Protein AF-A0A8B6XG20-F1 (afdb_monomer)

Mean predicted aligned error: 9.97 Å

Foldseek 3Di:
DPPVVVCVLCCVLQPDPFPPLFQADLANPDGPLDDQCALLLVQVVLCVVLCVCVQVDLVQQVVVLVVLVVVVDDPLFFFADDLVDAQDWDWFDLDPRDTWIWGQHFVQQRKTKTPQQDDLVLLVVVVVCQCDVSLVHWDKGAHGLADDPVLLPDDDPLPQFDADGHLLRDPVSQPSVPPQKRALQSVQVSLCSNRVWFAASVRVVVVCVVNVQCCCVVGIHGPVSSNRDRSRSVVSVSSVCSNPPLQTDQFTKIKGFAAQDCVRPVSSVSSLSSVCRVRVGQLLQSLLWRTKIKIKADFQGKHFWDAQWTWCPPVVAAAPQLDSDSCSSCPPNHTHFFFKKKKAWSAAAPDFFWKFQQQGPPPPDDSSPQDDGRHLQPRCGSLARNRVNGPDTHGRHHSMMMMGTQFDADPPSNYGHGGSPSSTIMTHGRNDDMTIMIMITRGTGDSVCSSRGGPSNGPVSVVVSVVVVVVD

Nearest PDB structures (foldseek):
  6tp5-assembly1_A  TM=8.094E-01  e=2.361E-33  Homo sapiens
  6tp5-assembly1_B  TM=8.212E-01  e=7.559E-32  Homo sapiens
  2jij-assembly3_C  TM=8.020E-01  e=2.076E-10  Chlamydomonas reinhardtii
  4zpi-assembly1_C  TM=5.100E-01  e=6.027E-05  Streptomyces hygroscopicus subsp. hygroscopicus
  4xca-assembly1_A  TM=4.804E-01  e=4.558E-05  Streptomyces hygroscopicus subsp. hygroscopicus

Sequence (472 aa):
MNLFIMIGLLGNVFANFEENYCVLNDDGTECLEEEKKSSFLLGYEIDKKKGLSDNISQTNYEELLAKIEIDKKMPNGLSRRNGVKVGHTEDVNVGDGKVVKVITRALRPLLFEIPDILTHEECDHIIKRAIDPKEGGMFSSKAKGGLTPNEVQYNYTGAEFGKASGWFGEFSAWDINDDKNIDIDEVISVVHASFSLWMLENDIKEIWEKMNVTVMDDGIISEEEFETLNTFGLKEYLHKLSKNDPRFKTRTSNQVWLNMDQSVDPLIHKIRERLVKLTGLDRKIIYGGEMLQVLNYLPNGHYHAHHDSETHQRADLPCCHQYSGDVLTSVGECKLCRYITFVLYLNNVEEGGGTAFPIADNITFNEMNMVQYGNVSTDKYNMMHGCKLSNLVIQPKKGSAVLWYNHLRNETDGWMGELDWYSLHGGCNIIKGEKWMANMWIPAPFGNSRHIPSIYLNNEDYEKAEAASQKE

Secondary structure (DSSP, 8-state):
--SHHHHHHHHHHHS--SS----B-TTSSSB--S----HHHHHHHHHHHTTTTTT--HHHHHHHHHHHHHH----SS-------STT-EEEEE-STT-EEEEEEEEETTEEEEETTSS-HHHHHHHHHHHT-GGGT--EE---TTPPPHHHHH----S---SPPSSGGG-HHHH-SSSSSEE-HHHHHHHHHHHH-B--BHHHHHHHHHHHT--TTTTS-EEHHHHHHS-HHHHHHHHHHHHHH-GGGBSEE-EEEEE---TTT-HHHHHHHHHHHHHH---HHHHHTSPPEEEEEE-TT-EEEEE-SS--TT-TTSPBGGG--S-TTT-TTSSB--EEEEEEEE-S--SEE--EEETTTT-TT--GGG----B-TTT-SS-TTTGGGG-SEEEPP-TT-EEEEESEEEPTTTSSEEEE-GGG-EEEPPEEES-EEEEEEEEE--BTTTTTSPPTT--HHHHHHHHHHHTT-

Structure (mmCIF, N/CA/C/O backbone):
data_AF-A0A8B6XG20-F1
#
_entry.id   AF-A0A8B6XG20-F1
#
loop_
_atom_site.group_PDB
_atom_site.id
_atom_site.type_symbol
_atom_site.label_atom_id
_atom_site.label_alt_id
_atom_site.label_comp_id
_atom_site.label_asym_id
_atom_site.label_entity_id
_atom_site.label_seq_id
_atom_site.pdbx_PDB_ins_code
_atom_site.Cartn_x
_atom_site.Cartn_y
_atom_site.Cartn_z
_atom_site.occupancy
_atom_site.B_iso_or_equiv
_atom_site.auth_seq_id
_atom_site.auth_comp_id
_atom_site.auth_asym_id
_atom_site.auth_atom_id
_atom_site.pdbx_PDB_model_num
ATOM 1 N N . MET A 1 1 ? 26.433 -34.996 -15.505 1.00 29.84 1 MET A N 1
ATOM 2 C CA . MET A 1 1 ? 26.839 -33.895 -14.604 1.00 29.84 1 MET A CA 1
ATOM 3 C C . MET A 1 1 ? 26.102 -32.578 -14.890 1.00 29.84 1 MET A C 1
ATOM 5 O O . MET A 1 1 ? 26.076 -31.745 -14.004 1.00 29.84 1 MET A O 1
ATOM 9 N N . ASN A 1 2 ? 25.402 -32.431 -16.031 1.00 27.41 2 ASN A N 1
ATOM 10 C CA . ASN A 1 2 ? 24.721 -31.186 -16.447 1.00 27.41 2 ASN A CA 1
ATOM 11 C C . ASN A 1 2 ? 23.190 -31.153 -16.235 1.00 27.41 2 ASN A C 1
ATOM 13 O O . ASN A 1 2 ? 22.508 -30.369 -16.875 1.00 27.41 2 ASN A O 1
ATOM 17 N N . LEU A 1 3 ? 22.632 -31.992 -15.354 1.00 23.14 3 LEU A N 1
ATOM 18 C CA . LEU A 1 3 ? 21.194 -31.947 -15.022 1.00 23.14 3 LEU A CA 1
ATOM 19 C C . LEU A 1 3 ? 20.922 -31.298 -13.650 1.00 23.14 3 LEU A C 1
ATOM 21 O O . LEU A 1 3 ? 19.823 -30.828 -13.400 1.00 23.14 3 LEU A O 1
ATOM 25 N N . PHE A 1 4 ? 21.938 -31.218 -12.779 1.00 23.20 4 PHE A N 1
ATOM 26 C CA . PHE A 1 4 ? 21.825 -30.587 -11.457 1.00 23.20 4 PHE A CA 1
ATOM 27 C C . PHE A 1 4 ? 22.079 -29.069 -11.471 1.00 23.20 4 PHE A C 1
ATOM 29 O O . PHE A 1 4 ? 21.600 -28.382 -10.580 1.00 23.20 4 PHE A O 1
ATOM 36 N N . ILE A 1 5 ? 22.762 -28.534 -12.492 1.00 29.03 5 ILE A N 1
ATOM 37 C CA . ILE A 1 5 ? 22.968 -27.079 -12.653 1.00 29.03 5 ILE A CA 1
ATOM 38 C C . ILE A 1 5 ? 21.702 -26.406 -13.224 1.00 29.03 5 ILE A C 1
ATOM 40 O O . ILE A 1 5 ? 21.328 -25.329 -12.778 1.00 29.03 5 ILE A O 1
ATOM 44 N N . MET A 1 6 ? 20.969 -27.102 -14.104 1.00 24.70 6 MET A N 1
ATOM 45 C CA . MET A 1 6 ? 19.662 -26.679 -14.638 1.00 24.70 6 MET A CA 1
ATOM 46 C C . MET A 1 6 ? 18.605 -26.461 -13.542 1.00 24.70 6 MET A C 1
ATOM 48 O O . MET A 1 6 ? 17.840 -25.510 -13.612 1.00 24.70 6 MET A O 1
ATOM 52 N N . ILE A 1 7 ? 18.587 -27.298 -12.496 1.00 26.19 7 ILE A N 1
ATOM 53 C CA . ILE A 1 7 ? 17.638 -27.150 -11.376 1.00 26.19 7 ILE A CA 1
ATOM 54 C C . ILE A 1 7 ? 18.046 -25.993 -10.443 1.00 26.19 7 ILE A C 1
ATOM 56 O O . ILE A 1 7 ? 17.182 -25.375 -9.834 1.00 26.19 7 ILE A O 1
ATOM 60 N N . GLY A 1 8 ? 19.339 -25.660 -10.356 1.00 24.12 8 GLY A N 1
ATOM 61 C CA . GLY A 1 8 ? 19.828 -24.534 -9.550 1.00 24.12 8 GLY A CA 1
ATOM 62 C C . GLY A 1 8 ? 19.572 -23.163 -10.185 1.00 24.12 8 GLY A C 1
ATOM 63 O O . GLY A 1 8 ? 19.212 -22.229 -9.478 1.00 24.12 8 GLY A O 1
ATOM 64 N N . LEU A 1 9 ? 19.702 -23.047 -11.511 1.00 27.53 9 LEU A N 1
ATOM 65 C CA . LEU A 1 9 ? 19.461 -21.790 -12.233 1.00 27.53 9 LEU A CA 1
ATOM 66 C C . LEU A 1 9 ? 17.968 -21.543 -12.489 1.00 27.53 9 LEU A C 1
ATOM 68 O O . LEU A 1 9 ? 17.481 -20.466 -12.167 1.00 27.53 9 LEU A O 1
ATOM 72 N N . LEU A 1 10 ? 17.201 -22.556 -12.916 1.00 26.28 10 LEU A N 1
ATOM 73 C CA . LEU A 1 10 ? 15.736 -22.431 -13.000 1.00 26.28 10 LEU A CA 1
ATOM 74 C C . LEU A 1 10 ? 15.089 -22.320 -11.611 1.00 26.28 10 LEU A C 1
ATOM 76 O O . LEU A 1 10 ? 14.062 -21.669 -11.464 1.00 26.28 10 LEU A O 1
ATOM 80 N N . GLY A 1 11 ? 15.704 -22.902 -10.575 1.00 24.16 11 GLY A N 1
ATOM 81 C CA . GLY A 1 11 ? 15.286 -22.722 -9.185 1.00 24.16 11 GLY A CA 1
ATOM 82 C C . GLY A 1 11 ? 15.489 -21.292 -8.683 1.00 24.16 11 GLY A C 1
ATOM 83 O O . GLY A 1 11 ? 14.629 -20.778 -7.987 1.00 24.16 11 GLY A O 1
ATOM 84 N N . ASN A 1 12 ? 16.557 -20.605 -9.087 1.00 26.89 12 ASN A N 1
ATOM 85 C CA . ASN A 1 12 ? 16.786 -19.216 -8.677 1.00 26.89 12 ASN A CA 1
ATOM 86 C C . ASN A 1 12 ? 16.031 -18.186 -9.532 1.00 26.89 12 ASN A C 1
ATOM 88 O O . ASN A 1 12 ? 15.751 -17.099 -9.037 1.00 26.89 12 ASN A O 1
ATOM 92 N N . VAL A 1 13 ? 15.664 -18.524 -10.774 1.00 27.67 13 VAL A N 1
ATOM 93 C CA . VAL A 1 13 ? 14.872 -17.645 -11.655 1.00 27.67 13 VAL A CA 1
ATOM 94 C C . VAL A 1 13 ? 13.358 -17.837 -11.460 1.00 27.67 13 VAL A C 1
ATOM 96 O O . VAL A 1 13 ? 12.603 -16.882 -11.609 1.00 27.67 13 VAL A O 1
ATOM 99 N N . PHE A 1 14 ? 12.892 -19.024 -11.040 1.00 24.98 14 PHE A N 1
ATOM 100 C CA . PHE A 1 14 ? 11.457 -19.304 -10.839 1.00 24.98 14 PHE A CA 1
ATOM 101 C C . PHE A 1 14 ? 11.035 -19.635 -9.398 1.00 24.98 14 PHE A C 1
ATOM 103 O O . PHE A 1 14 ? 9.836 -19.725 -9.133 1.00 24.98 14 PHE A O 1
ATOM 110 N N . ALA A 1 15 ? 11.959 -19.782 -8.443 1.00 22.41 15 ALA A N 1
ATOM 111 C CA . ALA A 1 15 ? 11.630 -19.969 -7.028 1.00 22.41 15 ALA A CA 1
ATOM 112 C C . ALA A 1 15 ? 12.186 -18.826 -6.176 1.00 22.41 15 ALA A C 1
ATOM 114 O O . ALA A 1 15 ? 13.091 -19.017 -5.378 1.00 22.41 15 ALA A O 1
ATOM 115 N N . ASN A 1 16 ? 11.624 -17.633 -6.369 1.00 26.33 16 ASN A N 1
ATOM 116 C CA . ASN A 1 16 ? 11.494 -16.581 -5.358 1.00 26.33 16 ASN A CA 1
ATOM 117 C C . ASN A 1 16 ? 10.497 -15.542 -5.888 1.00 26.33 16 ASN A C 1
ATOM 119 O O . ASN A 1 16 ? 10.842 -14.404 -6.190 1.00 26.33 16 ASN A O 1
ATOM 123 N N . PHE A 1 17 ? 9.230 -15.951 -6.015 1.00 26.61 17 PHE A N 1
ATOM 124 C CA . PHE A 1 17 ? 8.104 -15.019 -6.114 1.00 26.61 17 PHE A CA 1
ATOM 125 C C . PHE A 1 17 ? 7.896 -14.358 -4.745 1.00 26.61 17 PHE A C 1
ATOM 127 O O . PHE A 1 17 ? 6.941 -14.624 -4.021 1.00 26.61 17 PHE A O 1
ATOM 134 N N . GLU A 1 18 ? 8.846 -13.521 -4.358 1.00 31.09 18 GLU A N 1
ATOM 135 C CA . GLU A 1 18 ? 8.785 -12.687 -3.173 1.00 31.09 18 GLU A CA 1
ATOM 136 C C . GLU A 1 18 ? 9.292 -11.304 -3.570 1.00 31.09 18 GLU A C 1
ATOM 138 O O . GLU A 1 18 ? 10.251 -11.186 -4.328 1.00 31.09 18 GLU A O 1
ATOM 143 N N . GLU A 1 19 ? 8.683 -10.246 -3.032 1.00 31.69 19 GLU A N 1
ATOM 144 C CA . GLU A 1 19 ? 9.173 -8.860 -3.078 1.00 31.69 19 GLU A CA 1
ATOM 145 C C . GLU A 1 19 ? 10.497 -8.706 -2.284 1.00 31.69 19 GLU A C 1
ATOM 147 O O . GLU A 1 19 ? 10.653 -7.866 -1.390 1.00 31.69 19 GLU A O 1
ATOM 152 N N . ASN A 1 20 ? 11.469 -9.557 -2.591 1.00 29.00 20 ASN A N 1
ATOM 153 C CA . ASN A 1 20 ? 12.841 -9.577 -2.128 1.00 29.00 20 ASN A CA 1
ATOM 154 C C . ASN A 1 20 ? 13.755 -9.337 -3.328 1.00 29.00 20 ASN A C 1
ATOM 156 O O . ASN A 1 20 ? 14.666 -10.108 -3.600 1.00 29.00 20 ASN A O 1
ATOM 160 N N . TYR A 1 21 ? 13.560 -8.211 -4.011 1.00 33.72 21 TYR A N 1
ATOM 161 C CA . TYR A 1 21 ? 14.623 -7.672 -4.843 1.00 33.72 21 TYR A CA 1
ATOM 162 C C . TYR A 1 21 ? 15.751 -7.241 -3.907 1.00 33.72 21 TYR A C 1
ATOM 164 O O . TYR A 1 21 ? 15.628 -6.294 -3.120 1.00 33.72 21 TYR A O 1
ATOM 172 N N . CYS A 1 22 ? 16.827 -8.017 -3.903 1.00 33.09 22 CYS A N 1
ATOM 173 C CA . CYS A 1 22 ? 18.094 -7.544 -3.402 1.00 33.09 22 CYS A CA 1
ATOM 174 C C . CYS A 1 22 ? 18.888 -7.003 -4.583 1.00 33.09 22 CYS A C 1
ATOM 176 O O . CYS A 1 22 ? 18.978 -7.646 -5.623 1.00 33.09 22 CYS A O 1
ATOM 178 N N . VAL A 1 23 ? 19.415 -5.790 -4.434 1.00 34.00 23 VAL A N 1
ATOM 179 C CA . VAL A 1 23 ? 20.403 -5.279 -5.378 1.00 34.00 23 VAL A CA 1
ATOM 180 C C . VAL A 1 23 ? 21.629 -6.160 -5.185 1.00 34.00 23 VAL A C 1
ATOM 182 O O . VAL A 1 23 ? 22.168 -6.210 -4.081 1.00 34.00 23 VAL A O 1
ATOM 185 N N . LEU A 1 24 ? 21.991 -6.936 -6.201 1.00 35.72 24 LEU A N 1
ATOM 186 C CA . LEU A 1 24 ? 23.187 -7.770 -6.160 1.00 35.72 24 LEU A CA 1
ATOM 187 C C . LEU A 1 24 ? 24.426 -6.874 -6.127 1.00 35.72 24 LEU A C 1
ATOM 189 O O . LEU A 1 24 ? 24.437 -5.792 -6.719 1.00 35.72 24 LEU A O 1
ATOM 193 N N . ASN A 1 25 ? 25.455 -7.318 -5.417 1.00 38.09 25 ASN A N 1
ATOM 194 C CA . ASN A 1 25 ? 26.770 -6.701 -5.469 1.00 38.09 25 ASN A CA 1
ATOM 195 C C . ASN A 1 25 ? 27.360 -6.786 -6.891 1.00 38.09 25 ASN A C 1
ATOM 197 O O . ASN A 1 25 ? 26.862 -7.513 -7.754 1.00 38.09 25 ASN A O 1
ATOM 201 N N . ASP A 1 26 ? 28.428 -6.027 -7.150 1.00 35.59 26 ASP A N 1
ATOM 202 C CA . ASP A 1 26 ? 29.038 -5.941 -8.487 1.00 35.59 26 ASP A CA 1
ATOM 203 C C . ASP A 1 26 ? 29.538 -7.298 -9.030 1.00 35.59 26 ASP A C 1
ATOM 205 O O . ASP A 1 26 ? 29.741 -7.430 -10.238 1.00 35.59 26 ASP A O 1
ATOM 209 N N . ASP A 1 27 ? 29.712 -8.308 -8.168 1.00 33.88 27 ASP A N 1
ATOM 210 C CA . ASP A 1 27 ? 30.119 -9.670 -8.542 1.00 33.88 27 ASP A CA 1
ATOM 211 C C . ASP A 1 27 ? 28.966 -10.691 -8.633 1.00 33.88 27 ASP A C 1
ATOM 213 O O . ASP A 1 27 ? 29.193 -11.832 -9.037 1.00 33.88 27 ASP A O 1
ATOM 217 N N . GLY A 1 28 ? 27.727 -10.288 -8.332 1.00 33.91 28 GLY A N 1
ATOM 218 C CA . GLY A 1 28 ? 26.530 -11.114 -8.505 1.00 33.91 28 GLY A CA 1
ATOM 219 C C . GLY A 1 28 ? 26.421 -12.309 -7.555 1.00 33.91 28 GLY A C 1
ATOM 220 O O . GLY A 1 28 ? 25.562 -13.167 -7.770 1.00 33.91 28 GLY A O 1
ATOM 221 N N . THR A 1 29 ? 27.278 -12.401 -6.535 1.00 31.98 29 THR A N 1
ATOM 222 C CA . THR A 1 29 ? 27.310 -13.548 -5.612 1.00 31.98 29 THR A CA 1
ATOM 223 C C . THR A 1 29 ? 26.562 -13.299 -4.309 1.00 31.98 29 THR A C 1
ATOM 225 O O . THR A 1 29 ? 26.097 -14.257 -3.688 1.00 31.98 29 THR A O 1
ATOM 228 N N . GLU A 1 30 ? 26.381 -12.033 -3.922 1.00 33.03 30 GLU A N 1
ATOM 229 C CA . GLU A 1 30 ? 25.718 -11.645 -2.678 1.00 33.03 30 GLU A CA 1
ATOM 230 C C . GLU A 1 30 ? 24.794 -10.436 -2.882 1.00 33.03 30 GLU A C 1
ATOM 232 O O . GLU A 1 30 ? 24.997 -9.569 -3.730 1.00 33.03 30 GLU A O 1
ATOM 237 N N . CYS A 1 31 ? 23.741 -10.359 -2.076 1.00 34.41 31 CYS A N 1
ATOM 238 C CA . CYS A 1 31 ? 22.938 -9.150 -1.971 1.00 34.41 31 CYS A CA 1
ATOM 239 C C . CYS A 1 31 ? 23.785 -8.032 -1.336 1.00 34.41 31 CYS A C 1
ATOM 241 O O . CYS A 1 31 ? 24.382 -8.269 -0.289 1.00 34.41 31 CYS A O 1
ATOM 243 N N . LEU A 1 32 ? 23.793 -6.814 -1.897 1.00 36.72 32 LEU A N 1
ATOM 244 C CA . LEU A 1 32 ? 24.394 -5.645 -1.243 1.00 36.72 32 LEU A CA 1
ATOM 245 C C . LEU A 1 32 ? 23.797 -5.492 0.166 1.00 36.72 32 LEU A C 1
ATOM 247 O O . LEU A 1 32 ? 22.590 -5.272 0.320 1.00 36.72 32 LEU A O 1
ATOM 251 N N . GLU A 1 33 ? 24.648 -5.627 1.189 1.00 33.84 33 GLU A N 1
ATOM 252 C CA . GLU A 1 33 ? 24.293 -5.439 2.605 1.00 33.84 33 GLU A CA 1
ATOM 253 C C . GLU A 1 33 ? 23.916 -3.980 2.918 1.00 33.84 33 GLU A C 1
ATOM 255 O O . GLU A 1 33 ? 23.223 -3.703 3.900 1.00 33.84 33 GLU A O 1
ATOM 260 N N . GLU A 1 34 ? 24.291 -3.029 2.060 1.00 32.47 34 GLU A N 1
ATOM 261 C CA . GLU A 1 34 ? 23.986 -1.619 2.259 1.00 32.47 34 GLU A CA 1
ATOM 262 C C . GLU A 1 34 ? 22.605 -1.222 1.694 1.00 32.47 34 GLU A C 1
ATOM 264 O O . GLU A 1 34 ? 22.402 -0.973 0.509 1.00 32.47 34 GLU A O 1
ATOM 269 N N . GLU A 1 35 ? 21.668 -1.060 2.637 1.00 46.59 35 GLU A N 1
ATOM 270 C CA . GLU A 1 35 ? 20.709 0.059 2.671 1.00 46.59 35 GLU A CA 1
ATOM 271 C C . GLU A 1 35 ? 19.322 -0.122 2.034 1.00 46.59 35 GLU A C 1
ATOM 273 O O . GLU A 1 35 ? 18.822 0.683 1.247 1.00 46.59 35 GLU A O 1
ATOM 278 N N . LYS A 1 36 ? 18.579 -1.097 2.557 1.00 38.41 36 LYS A N 1
ATOM 279 C CA . LYS A 1 36 ? 17.142 -1.293 2.302 1.00 38.41 36 LYS A CA 1
ATOM 280 C C . LYS A 1 36 ? 16.219 -0.457 3.223 1.00 38.41 36 LYS A C 1
ATOM 282 O O . LYS A 1 36 ? 15.264 -0.983 3.781 1.00 38.41 36 LYS A O 1
ATOM 287 N N . LYS A 1 37 ? 16.414 0.851 3.433 1.00 38.69 37 LYS A N 1
ATOM 288 C CA . LYS A 1 37 ? 15.506 1.603 4.344 1.00 38.69 37 LYS A CA 1
ATOM 289 C C . LYS A 1 37 ? 14.036 1.612 3.856 1.00 38.69 37 LYS A C 1
ATOM 291 O O . LYS A 1 37 ? 13.659 2.416 3.008 1.00 38.69 37 LYS A O 1
ATOM 296 N N . SER A 1 38 ? 13.195 0.735 4.416 1.00 40.78 38 SER A N 1
ATOM 297 C CA . SER A 1 38 ? 11.737 0.691 4.213 1.00 40.78 38 SER A CA 1
ATOM 298 C C . SER A 1 38 ? 11.071 1.988 4.697 1.00 40.78 38 SER A C 1
ATOM 300 O O . SER A 1 38 ? 11.553 2.619 5.638 1.00 40.78 38 SER A O 1
ATOM 302 N N . SER A 1 39 ? 9.930 2.387 4.113 1.00 36.91 39 SER A N 1
ATOM 303 C CA . SER A 1 39 ? 9.155 3.561 4.567 1.00 36.91 39 SER A CA 1
ATOM 304 C C . SER A 1 39 ? 8.841 3.527 6.062 1.00 36.91 39 SER A C 1
ATOM 306 O O . SER A 1 39 ? 8.804 4.576 6.697 1.00 36.91 39 SER A O 1
ATOM 308 N N . PHE A 1 40 ? 8.641 2.323 6.599 1.00 38.25 40 PHE A N 1
ATOM 309 C CA . PHE A 1 40 ? 8.452 2.027 8.018 1.00 38.25 40 PHE A CA 1
ATOM 310 C C . PHE A 1 40 ? 9.604 2.550 8.892 1.00 38.25 40 PHE A C 1
ATOM 312 O O . PHE A 1 40 ? 9.388 3.165 9.933 1.00 38.25 40 PHE A O 1
ATOM 319 N N . LEU A 1 41 ? 10.838 2.393 8.407 1.00 41.22 41 LEU A N 1
ATOM 320 C CA . LEU A 1 41 ? 12.058 2.804 9.098 1.00 41.22 41 LEU A CA 1
ATOM 321 C C . LEU A 1 41 ? 12.210 4.329 9.120 1.00 41.22 41 LEU A C 1
ATOM 323 O O . LEU A 1 41 ? 12.704 4.885 10.092 1.00 41.22 41 LEU A O 1
ATOM 327 N N . LEU A 1 42 ? 11.698 5.037 8.108 1.00 38.56 42 LEU A N 1
ATOM 328 C CA . LEU A 1 42 ? 11.689 6.506 8.103 1.00 38.56 42 LEU A CA 1
ATOM 329 C C . LEU A 1 42 ? 10.780 7.100 9.194 1.00 38.56 42 LEU A C 1
ATOM 331 O O . LEU A 1 42 ? 11.101 8.164 9.717 1.00 38.56 42 LEU A O 1
ATOM 335 N N . GLY A 1 43 ? 9.682 6.427 9.564 1.00 39.12 43 GLY A N 1
ATOM 336 C CA . GLY A 1 43 ? 8.838 6.849 10.691 1.00 39.12 43 GLY A CA 1
ATOM 337 C C . GLY A 1 43 ? 9.552 6.723 12.035 1.00 39.12 43 GLY A C 1
ATOM 338 O O . GLY A 1 43 ? 9.577 7.671 12.814 1.00 39.12 43 GLY A O 1
ATOM 339 N N . TYR A 1 44 ? 10.232 5.597 12.254 1.00 40.47 44 TYR A N 1
ATOM 340 C CA . TYR A 1 44 ? 11.022 5.353 13.464 1.00 40.47 44 TYR A CA 1
ATOM 341 C C . TYR A 1 44 ? 12.280 6.254 13.555 1.00 40.47 44 TYR A C 1
ATOM 343 O O . TYR A 1 44 ? 12.686 6.663 14.642 1.00 40.47 44 TYR A O 1
ATOM 351 N N . GLU A 1 45 ? 12.880 6.644 12.419 1.00 40.50 45 GLU A N 1
ATOM 352 C CA . GLU A 1 45 ? 14.018 7.582 12.369 1.00 40.50 45 GLU A CA 1
ATOM 353 C C . GLU A 1 45 ? 13.631 9.012 12.806 1.00 40.50 45 GLU A C 1
ATOM 355 O O . GLU A 1 45 ? 14.433 9.710 13.438 1.00 40.50 45 GLU A O 1
ATOM 360 N N . ILE A 1 46 ? 12.404 9.453 12.499 1.00 42.47 46 ILE A N 1
ATOM 361 C CA . ILE A 1 46 ? 11.878 10.763 12.922 1.00 42.47 46 ILE A CA 1
ATOM 362 C C . ILE A 1 46 ? 11.648 10.796 14.437 1.00 42.47 46 ILE A C 1
ATOM 364 O O . ILE A 1 46 ? 11.979 11.799 15.073 1.00 42.47 46 ILE A O 1
ATOM 368 N N . ASP A 1 47 ? 11.169 9.696 15.018 1.00 41.31 47 ASP A N 1
ATOM 369 C CA . ASP A 1 47 ? 10.947 9.568 16.461 1.00 41.31 47 ASP A CA 1
ATOM 370 C C . ASP A 1 47 ? 12.243 9.688 17.274 1.00 41.31 47 ASP A C 1
ATOM 372 O O . ASP A 1 47 ? 12.300 10.476 18.226 1.00 41.31 47 ASP A O 1
ATOM 376 N N . LYS A 1 48 ? 13.314 8.994 16.852 1.00 46.16 48 LYS A N 1
ATOM 377 C CA . LYS A 1 48 ? 14.644 9.102 17.484 1.00 46.16 48 LYS A CA 1
ATOM 378 C C . LYS A 1 48 ? 15.224 10.511 17.378 1.00 46.16 48 LYS A C 1
ATOM 380 O O . LYS A 1 48 ? 15.756 11.041 18.348 1.00 46.16 48 LYS A O 1
ATOM 385 N N . LYS A 1 49 ? 15.118 11.152 16.208 1.00 43.19 49 LYS A N 1
ATOM 386 C CA . LYS A 1 49 ? 15.672 12.504 15.983 1.00 43.19 49 LYS A CA 1
ATOM 387 C C . LYS A 1 49 ? 14.946 13.603 16.760 1.00 43.19 49 LYS A C 1
ATOM 389 O O . LYS A 1 49 ? 15.517 14.675 16.952 1.00 43.19 49 LYS A O 1
ATOM 394 N N . LYS A 1 50 ? 13.705 13.365 17.185 1.00 44.81 50 LYS A N 1
ATOM 395 C CA . LYS A 1 50 ? 12.878 14.347 17.898 1.00 44.81 50 LYS A CA 1
ATOM 396 C C . LYS A 1 50 ? 12.779 14.129 19.403 1.00 44.81 50 LYS A C 1
ATOM 398 O O . LYS A 1 50 ? 12.076 14.896 20.056 1.00 44.81 50 LYS A O 1
ATOM 403 N N . GLY A 1 51 ? 13.429 13.097 19.941 1.00 33.47 51 GLY A N 1
ATOM 404 C CA . GLY A 1 51 ? 13.238 12.697 21.337 1.00 33.47 51 GLY A CA 1
ATOM 405 C C . GLY A 1 51 ? 11.804 12.242 21.638 1.00 33.47 51 GLY A C 1
ATOM 406 O O . GLY A 1 51 ? 11.397 12.193 22.793 1.00 33.47 51 GLY A O 1
ATOM 407 N N . LEU A 1 52 ? 11.012 11.907 20.609 1.00 39.81 52 LEU A N 1
ATOM 408 C CA . LEU A 1 52 ? 9.678 11.319 20.777 1.00 39.81 52 LEU A CA 1
ATOM 409 C C . LEU A 1 52 ? 9.786 9.835 21.166 1.00 39.81 52 LEU A C 1
ATOM 411 O O . LEU A 1 52 ? 8.896 9.317 21.835 1.00 39.81 52 LEU A O 1
ATOM 415 N N . SER A 1 53 ? 10.916 9.185 20.845 1.00 39.53 53 SER A N 1
ATOM 416 C CA . SER A 1 53 ? 11.278 7.856 21.355 1.00 39.53 53 SER A CA 1
ATOM 417 C C . SER A 1 53 ? 11.968 7.865 22.723 1.00 39.53 53 SER A C 1
ATOM 419 O O . SER A 1 53 ? 12.258 6.788 23.238 1.00 39.53 53 SER A O 1
ATOM 421 N N . ASP A 1 54 ? 12.250 9.023 23.338 1.00 34.38 54 ASP A N 1
ATOM 422 C CA . ASP A 1 54 ? 12.971 9.071 24.627 1.00 34.38 54 ASP A CA 1
ATOM 423 C C . ASP A 1 54 ? 12.165 8.449 25.790 1.00 34.38 54 ASP A C 1
ATOM 425 O O . ASP A 1 54 ? 12.686 8.284 26.892 1.00 34.38 54 ASP A O 1
ATOM 429 N N . ASN A 1 55 ? 10.918 8.030 25.541 1.00 38.34 55 ASN A N 1
ATOM 430 C CA . ASN A 1 55 ? 10.078 7.305 26.495 1.00 38.34 55 ASN A CA 1
ATOM 431 C C . ASN A 1 55 ? 10.015 5.782 26.295 1.00 38.34 55 ASN A C 1
ATOM 433 O O . ASN A 1 55 ? 9.407 5.099 27.122 1.00 38.34 55 ASN A O 1
ATOM 437 N N . ILE A 1 56 ? 10.664 5.212 25.276 1.00 43.38 56 ILE A N 1
ATOM 438 C CA . ILE A 1 56 ? 10.912 3.763 25.228 1.00 43.38 56 ILE A CA 1
ATOM 439 C C . ILE A 1 56 ? 12.411 3.565 25.419 1.00 43.38 56 ILE A C 1
ATOM 441 O O . ILE A 1 56 ? 13.159 3.268 24.490 1.00 43.38 56 ILE A O 1
ATOM 445 N N . SER A 1 57 ? 12.876 3.765 26.655 1.00 42.16 57 SER A N 1
ATOM 446 C CA . SER A 1 57 ? 14.175 3.223 27.035 1.00 42.16 57 SER A CA 1
ATOM 447 C C . SER A 1 57 ? 14.134 1.707 26.809 1.00 42.16 57 SER A C 1
ATOM 449 O O . SER A 1 57 ? 13.106 1.062 27.020 1.00 42.16 57 SER A O 1
ATOM 451 N N . GLN A 1 58 ? 15.249 1.111 26.400 1.00 46.94 58 GLN A N 1
ATOM 452 C CA . GLN A 1 58 ? 15.384 -0.347 26.308 1.00 46.94 58 GLN A CA 1
ATOM 453 C C . GLN A 1 58 ? 14.985 -1.035 27.635 1.00 46.94 58 GLN A C 1
ATOM 455 O O . GLN A 1 58 ? 14.423 -2.126 27.637 1.00 46.94 58 GLN A O 1
ATOM 460 N N . THR A 1 59 ? 15.152 -0.320 28.754 1.00 43.03 59 THR A N 1
ATOM 461 C CA . THR A 1 59 ? 14.669 -0.665 30.097 1.00 43.03 59 THR A CA 1
ATOM 462 C C . THR A 1 59 ? 13.139 -0.787 30.182 1.00 43.03 59 THR A C 1
ATOM 464 O O . THR A 1 59 ? 12.648 -1.744 30.768 1.00 43.03 59 THR A O 1
ATOM 467 N N . ASN A 1 60 ? 12.369 0.111 29.554 1.00 52.06 60 ASN A N 1
ATOM 468 C CA . ASN A 1 60 ? 10.901 0.043 29.530 1.00 52.06 60 ASN A CA 1
ATOM 469 C C . ASN A 1 60 ? 10.380 -1.164 28.730 1.00 52.06 60 ASN A C 1
ATOM 471 O O . ASN A 1 60 ? 9.342 -1.719 29.088 1.00 52.06 60 ASN A O 1
ATOM 475 N N . TYR A 1 61 ? 11.086 -1.587 27.674 1.00 56.28 61 TYR A N 1
ATOM 476 C CA . TYR A 1 61 ? 10.724 -2.781 26.898 1.00 56.28 61 TYR A CA 1
ATOM 477 C C . TYR A 1 61 ? 11.013 -4.075 27.672 1.00 56.28 61 TYR A C 1
ATOM 479 O O . TYR A 1 61 ? 10.164 -4.963 27.713 1.00 56.28 61 TYR A O 1
ATOM 487 N N . GLU A 1 62 ? 12.161 -4.171 28.351 1.00 61.44 62 GLU A N 1
ATOM 488 C CA . GLU A 1 62 ? 12.470 -5.309 29.230 1.00 61.44 62 GLU A CA 1
ATOM 489 C C . GLU A 1 62 ? 11.510 -5.398 30.429 1.00 61.44 62 GLU A C 1
ATOM 491 O O . GLU A 1 62 ? 11.057 -6.489 30.779 1.00 61.44 62 GLU A O 1
ATOM 496 N N . GLU A 1 63 ? 11.120 -4.263 31.021 1.00 60.78 63 GLU A N 1
ATOM 497 C CA . GLU A 1 63 ? 10.093 -4.221 32.071 1.00 60.78 63 GLU A CA 1
ATOM 498 C C . GLU A 1 63 ? 8.712 -4.660 31.562 1.00 60.78 63 GLU A C 1
ATOM 500 O O . GLU A 1 63 ? 7.999 -5.385 32.261 1.00 60.78 63 GLU A O 1
ATOM 505 N N . LEU A 1 64 ? 8.326 -4.257 30.346 1.00 61.97 64 LEU A N 1
ATOM 506 C CA . LEU A 1 64 ? 7.078 -4.692 29.717 1.00 61.97 64 LEU A CA 1
ATOM 507 C C . LEU A 1 64 ? 7.101 -6.196 29.409 1.00 61.97 64 LEU A C 1
ATOM 509 O O . LEU A 1 64 ? 6.124 -6.887 29.701 1.00 61.97 64 LEU A O 1
ATOM 513 N N . LEU A 1 65 ? 8.214 -6.719 28.884 1.00 61.19 65 LEU A N 1
ATOM 514 C CA . LEU A 1 65 ? 8.412 -8.156 28.673 1.00 61.19 65 LEU A CA 1
ATOM 515 C C . LEU A 1 65 ? 8.264 -8.932 29.986 1.00 61.19 65 LEU A C 1
ATOM 517 O O . LEU A 1 65 ? 7.507 -9.901 30.033 1.00 61.19 65 LEU A O 1
ATOM 521 N N . ALA A 1 66 ? 8.890 -8.461 31.068 1.00 61.03 66 ALA A N 1
ATOM 522 C CA . ALA A 1 66 ? 8.775 -9.081 32.386 1.00 61.03 66 ALA A CA 1
ATOM 523 C C . ALA A 1 66 ? 7.332 -9.045 32.929 1.00 61.03 66 ALA A C 1
ATOM 525 O O . ALA A 1 66 ? 6.859 -10.035 33.489 1.00 61.03 66 ALA A O 1
ATOM 526 N N . LYS A 1 67 ? 6.595 -7.939 32.738 1.00 62.03 67 LYS A N 1
ATOM 527 C CA . LYS A 1 67 ? 5.170 -7.840 33.115 1.00 62.03 67 LYS A CA 1
ATOM 528 C C . LYS A 1 67 ? 4.299 -8.824 32.322 1.00 62.03 67 LYS A C 1
ATOM 530 O O . LYS A 1 67 ? 3.443 -9.490 32.902 1.00 62.03 67 LYS A O 1
ATOM 535 N N . ILE A 1 68 ? 4.539 -8.955 31.019 1.00 59.72 68 ILE A N 1
ATOM 536 C CA . ILE A 1 68 ? 3.767 -9.828 30.122 1.00 59.72 68 ILE A CA 1
ATOM 537 C C . ILE A 1 68 ? 4.066 -11.314 30.366 1.00 59.72 68 ILE A C 1
ATOM 539 O O . ILE A 1 68 ? 3.140 -12.132 30.356 1.00 59.72 68 ILE A O 1
ATOM 543 N N . GLU A 1 69 ? 5.323 -11.676 30.642 1.00 57.44 69 GLU A N 1
ATOM 544 C CA . GLU A 1 69 ? 5.709 -13.044 31.023 1.00 57.44 69 GLU A CA 1
ATOM 545 C C . GLU A 1 69 ? 5.010 -13.514 32.307 1.00 57.44 69 GLU A C 1
ATOM 547 O O . GLU A 1 69 ? 4.668 -14.696 32.435 1.00 57.44 69 GLU A O 1
ATOM 552 N N . ILE A 1 70 ? 4.759 -12.592 33.242 1.00 51.28 70 ILE A N 1
ATOM 553 C CA . ILE A 1 70 ? 4.053 -12.870 34.498 1.00 51.28 70 ILE A CA 1
ATOM 554 C C . ILE A 1 70 ? 2.549 -13.073 34.261 1.00 51.28 70 ILE A C 1
ATOM 556 O O . ILE A 1 70 ? 1.956 -13.965 34.873 1.00 51.28 70 ILE A O 1
ATOM 560 N N . ASP A 1 71 ? 1.930 -12.301 33.363 1.00 50.78 71 ASP A N 1
ATOM 561 C CA . ASP A 1 71 ? 0.470 -12.284 33.208 1.00 50.78 71 ASP A CA 1
ATOM 562 C C . ASP A 1 71 ? -0.098 -13.522 32.492 1.00 50.78 71 ASP A C 1
ATOM 564 O O . ASP A 1 71 ? -1.244 -13.904 32.741 1.00 50.78 71 ASP A O 1
ATOM 568 N N . LYS A 1 72 ? 0.671 -14.178 31.603 1.00 49.22 72 LYS A N 1
ATOM 569 C CA . LYS A 1 72 ? 0.282 -15.382 30.815 1.00 49.22 72 LYS A CA 1
ATOM 570 C C . LYS A 1 72 ? -1.099 -15.337 30.122 1.00 49.22 72 LYS A C 1
ATOM 572 O O . LYS A 1 72 ? -1.537 -16.346 29.568 1.00 49.22 72 LYS A O 1
ATOM 577 N N . LYS A 1 73 ? -1.784 -14.194 30.104 1.00 51.12 73 LYS A N 1
ATOM 578 C CA . LYS A 1 73 ? -3.086 -13.963 29.472 1.00 51.12 73 LYS A CA 1
ATOM 579 C C . LYS A 1 73 ? -2.888 -13.142 28.204 1.00 51.12 73 LYS A C 1
ATOM 581 O O . LYS A 1 73 ? -3.138 -11.942 28.163 1.00 51.12 73 LYS A O 1
ATOM 586 N N . MET A 1 74 ? -2.419 -13.808 27.157 1.00 55.19 74 MET A N 1
ATOM 587 C CA . MET A 1 74 ? -2.612 -13.311 25.794 1.00 55.19 74 MET A CA 1
ATOM 588 C C . MET A 1 74 ? -4.022 -13.713 25.318 1.00 55.19 74 MET A C 1
ATOM 590 O O . MET A 1 74 ? -4.523 -14.756 25.751 1.00 55.19 74 MET A O 1
ATOM 594 N N . PRO A 1 75 ? -4.679 -12.911 24.461 1.00 58.53 75 PRO A N 1
ATOM 595 C CA . PRO A 1 75 ? -6.024 -13.195 23.955 1.00 58.53 75 PRO A CA 1
ATOM 596 C C . PRO A 1 75 ? -6.117 -14.566 23.257 1.00 58.53 75 PRO A C 1
ATOM 598 O O . PRO A 1 75 ? -5.122 -15.098 22.766 1.00 58.53 75 PRO A O 1
ATOM 601 N N . ASN A 1 76 ? -7.329 -15.133 23.178 1.00 67.50 76 ASN A N 1
ATOM 602 C CA . ASN A 1 76 ? -7.629 -16.470 22.621 1.00 67.50 76 ASN A CA 1
ATOM 603 C C . ASN A 1 76 ? -7.452 -16.581 21.080 1.00 67.50 76 ASN A C 1
ATOM 605 O O . ASN A 1 76 ? -8.117 -17.388 20.428 1.00 67.50 76 ASN A O 1
ATOM 609 N N . GLY A 1 77 ? -6.571 -15.771 20.487 1.00 83.94 77 GLY A N 1
ATOM 610 C CA . GLY A 1 77 ? -6.355 -15.629 19.048 1.00 83.94 77 GLY A CA 1
ATOM 611 C C . GLY A 1 77 ? -6.895 -14.310 18.484 1.00 83.94 77 GLY A C 1
ATOM 612 O O . GLY A 1 77 ? -7.495 -13.497 19.186 1.00 83.94 77 GLY A O 1
ATOM 613 N N . LEU A 1 78 ? -6.670 -14.099 17.191 1.00 93.62 78 LEU A N 1
ATOM 614 C CA . LEU A 1 78 ? -7.098 -12.918 16.451 1.00 93.62 78 LEU A CA 1
ATOM 615 C C . LEU A 1 78 ? -8.552 -13.061 16.002 1.00 93.62 78 LEU A C 1
ATOM 617 O O . LEU A 1 78 ? -8.932 -14.050 15.373 1.00 93.62 78 LEU A O 1
ATOM 621 N N . SER A 1 79 ? -9.358 -12.039 16.266 1.00 93.44 79 SER A N 1
ATOM 622 C CA . SER A 1 79 ? -10.687 -11.896 15.674 1.00 93.44 79 SER A CA 1
ATOM 623 C C . SER A 1 79 ? -10.595 -11.668 14.160 1.00 93.44 79 SER A C 1
ATOM 625 O O . SER A 1 79 ? -9.660 -11.046 13.642 1.00 93.44 79 SER A O 1
ATOM 627 N N . ARG A 1 80 ? -11.592 -12.164 13.424 1.00 94.44 80 ARG A N 1
ATOM 628 C CA . ARG A 1 80 ? -11.763 -11.913 11.987 1.00 94.44 80 ARG A CA 1
ATOM 629 C C . ARG A 1 80 ? -13.243 -11.701 11.697 1.00 94.44 80 ARG A C 1
ATOM 631 O O . ARG A 1 80 ? -14.061 -12.535 12.082 1.00 94.44 80 ARG A O 1
ATOM 638 N N . ARG A 1 81 ? -13.594 -10.592 11.039 1.00 95.38 81 ARG A N 1
ATOM 639 C CA . ARG A 1 81 ? -14.984 -10.332 10.636 1.00 95.38 81 ARG A CA 1
ATOM 640 C C . ARG A 1 81 ? -15.463 -11.387 9.636 1.00 95.38 81 ARG A C 1
ATOM 642 O O . ARG A 1 81 ? -14.667 -11.955 8.895 1.00 95.38 81 ARG A O 1
ATOM 649 N N . ASN A 1 82 ? -16.772 -11.616 9.580 1.00 95.38 82 ASN A N 1
ATOM 650 C CA . ASN A 1 82 ? -17.381 -12.452 8.549 1.00 95.38 82 ASN A CA 1
ATOM 651 C C . ASN A 1 82 ? -17.869 -11.566 7.394 1.00 95.38 82 ASN A C 1
ATOM 653 O O . ASN A 1 82 ? -18.713 -10.701 7.602 1.00 95.38 82 ASN A O 1
ATOM 657 N N . GLY A 1 83 ? -17.353 -11.785 6.183 1.00 95.75 83 GLY A N 1
ATOM 658 C CA . GLY A 1 83 ? -17.784 -11.043 4.992 1.00 95.75 83 GLY A CA 1
ATOM 659 C C . GLY A 1 83 ? -19.196 -11.397 4.518 1.00 95.75 83 GLY A C 1
ATOM 660 O O . GLY A 1 83 ? -19.846 -10.586 3.866 1.00 95.75 83 GLY A O 1
ATOM 661 N N . VAL A 1 84 ? -19.709 -12.584 4.863 1.00 98.19 84 VAL A N 1
ATOM 662 C CA . VAL A 1 84 ? -21.012 -13.130 4.437 1.00 98.19 84 VAL A CA 1
ATOM 663 C C . VAL A 1 84 ? -21.134 -13.290 2.914 1.00 98.19 84 VAL A C 1
ATOM 665 O O . VAL A 1 84 ? -21.174 -14.410 2.414 1.00 98.19 84 VAL A O 1
ATOM 668 N N . LYS A 1 85 ? -21.226 -12.183 2.172 1.00 98.06 85 LYS A N 1
ATOM 669 C CA . LYS A 1 85 ? -21.208 -12.099 0.707 1.00 98.06 85 LYS A CA 1
ATOM 670 C C . LYS A 1 85 ? -20.899 -10.668 0.265 1.00 98.06 85 LYS A C 1
ATOM 672 O O . LYS A 1 85 ? -21.202 -9.719 0.986 1.00 98.06 85 LYS A O 1
ATOM 677 N N . VAL A 1 86 ? -20.394 -10.501 -0.954 1.00 98.44 86 VAL A N 1
ATOM 678 C CA . VAL A 1 86 ? -20.230 -9.173 -1.570 1.00 98.44 86 VAL A CA 1
ATOM 679 C C . VAL A 1 86 ? -21.563 -8.412 -1.572 1.00 98.44 86 VAL A C 1
ATOM 681 O O . VAL A 1 86 ? -22.620 -8.969 -1.877 1.00 98.44 86 VAL A O 1
ATOM 684 N N . GLY A 1 87 ? -21.514 -7.140 -1.180 1.00 98.19 87 GLY A N 1
ATOM 685 C CA . GLY A 1 87 ? -22.670 -6.260 -1.017 1.00 98.19 87 GLY A CA 1
ATOM 686 C C . GLY A 1 87 ? -23.434 -6.440 0.298 1.00 98.19 87 GLY A C 1
ATOM 687 O O . GLY A 1 87 ? -24.385 -5.698 0.540 1.00 98.19 87 GLY A O 1
ATOM 688 N N . HIS A 1 88 ? -23.056 -7.392 1.161 1.00 98.62 88 HIS A N 1
ATOM 689 C CA . HIS A 1 88 ? -23.615 -7.467 2.510 1.00 98.62 88 HIS A CA 1
ATOM 690 C C . HIS A 1 88 ? -23.264 -6.204 3.302 1.00 98.62 88 HIS A C 1
ATOM 692 O O . HIS A 1 88 ? -22.126 -5.736 3.254 1.00 98.62 88 HIS A O 1
ATOM 698 N N . THR A 1 89 ? -24.243 -5.682 4.039 1.00 98.31 89 THR A N 1
ATOM 699 C CA . THR A 1 89 ? -24.080 -4.509 4.894 1.00 98.31 89 THR A CA 1
ATOM 700 C C . THR A 1 89 ? -24.455 -4.837 6.327 1.00 98.31 89 THR A C 1
ATOM 702 O O . THR A 1 89 ? -25.526 -5.402 6.559 1.00 98.31 89 THR A O 1
ATOM 705 N N . GLU A 1 90 ? -23.637 -4.386 7.265 1.00 97.56 90 GLU A N 1
ATOM 706 C CA . GLU A 1 90 ? -23.866 -4.506 8.702 1.00 97.56 90 GLU A CA 1
ATOM 707 C C . GLU A 1 90 ? -23.741 -3.127 9.354 1.00 97.56 90 GLU A C 1
ATOM 709 O O . GLU A 1 90 ? -22.854 -2.353 8.996 1.00 97.56 90 GLU A O 1
ATOM 714 N N . ASP A 1 91 ? -24.622 -2.813 10.300 1.00 98.06 91 ASP A N 1
ATOM 715 C CA . ASP A 1 91 ? -24.518 -1.591 11.094 1.00 98.06 91 ASP A CA 1
ATOM 716 C C . ASP A 1 91 ? -23.721 -1.891 12.371 1.00 98.06 91 ASP A C 1
ATOM 718 O O . ASP A 1 91 ? -24.115 -2.728 13.183 1.00 98.06 91 ASP A O 1
ATOM 722 N N . VAL A 1 92 ? -22.591 -1.207 12.548 1.00 97.62 92 VAL A N 1
ATOM 723 C CA . VAL A 1 92 ? -21.653 -1.430 13.654 1.00 97.62 92 VAL A CA 1
ATOM 724 C C . VAL A 1 92 ? -21.582 -0.186 14.527 1.00 97.62 92 VAL A C 1
ATOM 726 O O . VAL A 1 92 ? -21.302 0.912 14.045 1.00 97.62 92 VAL A O 1
ATOM 729 N N . ASN A 1 93 ? -21.808 -0.352 15.830 1.00 97.00 93 ASN A N 1
ATOM 730 C CA . ASN A 1 93 ? -21.581 0.708 16.809 1.00 97.00 93 ASN A CA 1
ATOM 731 C C . ASN A 1 93 ? -20.078 0.835 17.086 1.00 97.00 93 ASN A C 1
ATOM 733 O O . ASN A 1 93 ? -19.465 -0.075 17.642 1.00 97.00 93 ASN A O 1
ATOM 737 N N . VAL A 1 94 ? -19.497 1.972 16.709 1.00 95.75 94 VAL A N 1
ATOM 738 C CA . VAL A 1 94 ? -18.057 2.249 16.830 1.00 95.75 94 VAL A CA 1
ATOM 739 C C . VAL A 1 94 ? -17.724 3.152 18.020 1.00 95.75 94 VAL A C 1
ATOM 741 O O . VAL A 1 94 ? -16.644 3.733 18.079 1.00 95.75 94 VAL A O 1
ATOM 744 N N . GLY A 1 95 ? -18.641 3.258 18.983 1.00 89.94 95 GLY A N 1
ATOM 745 C CA . GLY A 1 95 ? -18.487 4.074 20.184 1.00 89.94 95 GLY A CA 1
ATOM 746 C C . GLY A 1 95 ? -19.092 5.472 20.050 1.00 89.94 95 GLY A C 1
ATOM 747 O O . GLY A 1 95 ? -19.415 5.941 18.959 1.00 89.94 95 GLY A O 1
ATOM 748 N N . ASP A 1 96 ? -19.282 6.134 21.195 1.00 85.44 96 ASP A N 1
ATOM 749 C CA . ASP A 1 96 ? -19.826 7.497 21.316 1.00 85.44 96 ASP A CA 1
ATOM 750 C C . ASP A 1 96 ? -21.161 7.727 20.589 1.00 85.44 96 ASP A C 1
ATOM 752 O O . ASP A 1 96 ? -21.421 8.797 20.041 1.00 85.44 96 ASP A O 1
ATOM 756 N N . GLY A 1 97 ? -22.009 6.696 20.551 1.00 87.69 97 GLY A N 1
ATOM 757 C CA . GLY A 1 97 ? -23.301 6.735 19.863 1.00 87.69 97 GLY A CA 1
ATOM 758 C C . GLY A 1 97 ? -23.205 6.741 18.333 1.00 87.69 97 GLY A C 1
ATOM 759 O O . GLY A 1 97 ? -24.238 6.840 17.671 1.00 87.69 97 GLY A O 1
ATOM 760 N N . LYS A 1 98 ? -22.001 6.617 17.755 1.00 94.06 98 LYS A N 1
ATOM 761 C CA . LYS A 1 98 ? -21.796 6.547 16.307 1.00 94.06 98 LYS A CA 1
ATOM 762 C C . LYS A 1 98 ? -22.000 5.116 15.816 1.00 94.06 98 LYS A C 1
ATOM 764 O O . LYS A 1 98 ? -21.315 4.189 16.244 1.00 94.06 98 LYS A O 1
ATOM 769 N N . VAL A 1 99 ? -22.916 4.956 14.869 1.00 97.69 99 VAL A N 1
ATOM 770 C CA . VAL A 1 99 ? -23.136 3.709 14.132 1.00 97.69 99 VAL A CA 1
ATOM 771 C C . VAL A 1 99 ? -22.718 3.939 12.688 1.00 97.69 99 VAL A C 1
ATOM 773 O O . VAL A 1 99 ? -23.111 4.936 12.085 1.00 97.69 99 VAL A O 1
ATOM 776 N N . VAL A 1 100 ? -21.904 3.038 12.149 1.00 98.00 100 VAL A N 1
ATOM 777 C CA . VAL A 1 100 ? -21.424 3.092 10.762 1.00 98.00 100 VAL A CA 1
ATOM 778 C C . VAL A 1 100 ? -21.860 1.849 10.013 1.00 98.00 100 VAL A C 1
ATOM 780 O O . VAL A 1 100 ? -22.033 0.784 10.605 1.00 98.00 100 VAL A O 1
ATOM 783 N N . LYS A 1 101 ? -22.003 1.977 8.697 1.00 98.38 101 LYS A N 1
ATOM 784 C CA . LYS A 1 101 ? -22.282 0.842 7.826 1.00 98.38 101 LYS A CA 1
ATOM 785 C C . LYS A 1 101 ? -20.969 0.224 7.364 1.00 98.38 101 LYS A C 1
ATOM 787 O O . LYS A 1 101 ? -20.129 0.919 6.804 1.00 98.38 101 LYS A O 1
ATOM 792 N N . VAL A 1 102 ? -20.810 -1.074 7.568 1.00 98.62 102 VAL A N 1
ATOM 793 C CA . VAL A 1 102 ? -19.688 -1.868 7.062 1.00 98.62 102 VAL A CA 1
ATOM 794 C C . VAL A 1 102 ? -20.188 -2.662 5.863 1.00 98.62 102 VAL A C 1
ATOM 796 O O . VAL A 1 102 ? -21.130 -3.443 5.988 1.00 98.62 102 VAL A O 1
ATOM 799 N N . ILE A 1 103 ? -19.596 -2.431 4.694 1.00 98.81 103 ILE A N 1
ATOM 800 C CA . ILE A 1 103 ? -20.030 -3.001 3.416 1.00 98.81 103 ILE A CA 1
ATOM 801 C C . ILE A 1 103 ? -18.967 -3.975 2.929 1.00 98.81 103 ILE A C 1
ATOM 803 O O . ILE A 1 103 ? -17.841 -3.568 2.659 1.00 98.81 103 ILE A O 1
ATOM 807 N N . THR A 1 104 ? -19.318 -5.244 2.755 1.00 98.88 104 THR A N 1
ATOM 808 C CA . THR A 1 104 ? -18.397 -6.232 2.177 1.00 98.88 104 THR A CA 1
ATOM 809 C C . THR A 1 104 ? -18.239 -5.969 0.689 1.00 98.88 104 THR A C 1
ATOM 811 O O . THR A 1 104 ? -19.211 -6.025 -0.067 1.00 98.88 104 THR A O 1
ATOM 814 N N . ARG A 1 105 ? -17.015 -5.686 0.252 1.00 98.69 105 ARG A N 1
ATOM 815 C CA . ARG A 1 105 ? -16.704 -5.362 -1.147 1.00 98.69 105 ARG A CA 1
ATOM 816 C C . ARG A 1 105 ? -16.002 -6.505 -1.874 1.00 98.69 105 ARG A C 1
ATOM 818 O O . ARG A 1 105 ? -16.181 -6.601 -3.082 1.00 98.69 105 ARG A O 1
ATOM 825 N N . ALA A 1 106 ? -15.267 -7.348 -1.150 1.00 98.62 106 ALA A N 1
ATOM 826 C CA . ALA A 1 106 ? -14.690 -8.593 -1.650 1.00 98.62 106 ALA A CA 1
ATOM 827 C C . ALA A 1 106 ? -14.592 -9.633 -0.521 1.00 98.62 106 ALA A C 1
ATOM 829 O O . ALA A 1 106 ? -14.575 -9.274 0.663 1.00 98.62 106 ALA A O 1
ATOM 830 N N . LEU A 1 107 ? -14.550 -10.916 -0.882 1.00 98.19 107 LEU A N 1
ATOM 831 C CA . LEU A 1 107 ? -14.278 -12.012 0.058 1.00 98.19 107 LEU A CA 1
ATOM 832 C C . LEU A 1 107 ? -12.819 -12.479 -0.009 1.00 98.19 107 LEU A C 1
ATOM 834 O O . LEU A 1 107 ? -12.316 -13.031 0.969 1.00 98.19 107 LEU A O 1
ATOM 838 N N . ARG A 1 108 ? -12.154 -12.245 -1.144 1.00 96.31 108 ARG A N 1
ATOM 839 C CA . ARG A 1 108 ? -10.729 -12.481 -1.387 1.00 96.31 108 ARG A CA 1
ATOM 840 C C . ARG A 1 108 ? -10.136 -11.231 -2.062 1.00 96.31 108 ARG A C 1
ATOM 842 O O . ARG A 1 108 ? -10.407 -11.018 -3.238 1.00 96.31 108 ARG A O 1
ATOM 849 N N . PRO A 1 109 ? -9.393 -10.365 -1.360 1.00 97.81 109 PRO A N 1
ATOM 850 C CA . PRO A 1 109 ? -9.143 -10.450 0.065 1.00 97.81 109 PRO A CA 1
ATOM 851 C C . PRO A 1 109 ? -10.443 -10.147 0.805 1.00 97.81 109 PRO A C 1
ATOM 853 O O . PRO A 1 109 ? -11.368 -9.544 0.251 1.00 97.81 109 PRO A O 1
ATOM 856 N N . LEU A 1 110 ? -10.524 -10.540 2.072 1.00 98.56 110 LEU A N 1
ATOM 857 C CA . LEU A 1 110 ? -11.660 -10.137 2.888 1.00 98.56 110 LEU A CA 1
ATOM 858 C C . LEU A 1 110 ? -11.597 -8.618 3.110 1.00 98.56 110 LEU A C 1
ATOM 860 O O . LEU A 1 110 ? -10.758 -8.143 3.879 1.00 98.56 110 LEU A O 1
ATOM 864 N N . LEU A 1 111 ? -12.476 -7.879 2.429 1.00 98.69 111 LEU A N 1
ATOM 865 C CA . LEU A 1 111 ? -12.385 -6.428 2.283 1.00 98.69 111 LEU A CA 1
ATOM 866 C C . LEU A 1 111 ? -13.722 -5.738 2.531 1.00 98.69 111 LEU A C 1
ATOM 868 O O . LEU A 1 111 ? -14.761 -6.112 1.975 1.00 98.69 111 LEU A O 1
ATOM 872 N N . PHE A 1 112 ? -13.664 -4.661 3.307 1.00 98.88 112 PHE A N 1
ATOM 873 C CA . PHE A 1 112 ? -14.803 -3.847 3.692 1.00 98.88 112 PHE A CA 1
ATOM 874 C C . PHE A 1 112 ? -14.591 -2.377 3.341 1.00 98.88 112 PHE A C 1
ATOM 876 O O . PHE A 1 112 ? -13.514 -1.825 3.548 1.00 98.88 112 PHE A O 1
ATOM 883 N N . GLU A 1 113 ? -15.649 -1.726 2.878 1.00 98.81 113 GLU A N 1
ATOM 884 C CA . GLU A 1 113 ? -15.750 -0.269 2.830 1.00 98.81 113 GLU A CA 1
ATOM 885 C C . GLU A 1 113 ? -16.614 0.205 3.999 1.00 98.81 113 GLU A C 1
ATOM 887 O O . GLU A 1 113 ? -17.669 -0.372 4.279 1.00 98.81 113 GLU A O 1
ATOM 892 N N . ILE A 1 114 ? -16.170 1.260 4.677 1.00 98.75 114 ILE A N 1
ATOM 893 C CA . ILE A 1 114 ? -16.864 1.861 5.813 1.00 98.75 114 ILE A CA 1
ATOM 894 C C . ILE A 1 114 ? -17.077 3.353 5.525 1.00 98.75 114 ILE A C 1
ATOM 896 O O . ILE A 1 114 ? -16.205 4.177 5.827 1.00 98.75 114 ILE A O 1
ATOM 900 N N . PRO A 1 115 ? -18.214 3.728 4.913 1.00 98.31 115 PRO A N 1
ATOM 901 C CA . PRO A 1 115 ? -18.562 5.126 4.707 1.00 98.31 115 PRO A CA 1
ATOM 902 C C . PRO A 1 115 ? -18.716 5.872 6.037 1.00 98.31 115 PRO A C 1
ATOM 904 O O . PRO A 1 115 ? -19.170 5.308 7.033 1.00 98.31 115 PRO A O 1
ATOM 907 N N . ASP A 1 116 ? -18.360 7.157 6.031 1.00 96.75 116 ASP A N 1
ATOM 908 C CA . ASP A 1 116 ? -18.615 8.106 7.122 1.00 96.75 116 ASP A CA 1
ATOM 909 C C . ASP A 1 116 ? -18.014 7.699 8.486 1.00 96.75 116 ASP A C 1
ATOM 911 O O . ASP A 1 116 ? -18.492 8.112 9.548 1.00 96.75 116 ASP A O 1
ATOM 915 N N . ILE A 1 117 ? -16.936 6.903 8.488 1.00 97.94 117 ILE A N 1
ATOM 916 C CA . ILE A 1 117 ? -16.229 6.504 9.712 1.00 97.94 117 ILE A CA 1
ATOM 917 C C . ILE A 1 117 ? -15.519 7.678 10.387 1.00 97.94 117 ILE A C 1
ATOM 919 O O . ILE A 1 117 ? -15.498 7.738 11.621 1.00 97.94 117 ILE A O 1
ATOM 923 N N . LEU A 1 118 ? -15.040 8.657 9.619 1.00 98.12 118 LEU A N 1
ATOM 924 C CA . LEU A 1 118 ? -14.531 9.930 10.127 1.00 98.12 118 LEU A CA 1
ATOM 925 C C . LEU A 1 118 ? -15.527 11.058 9.861 1.00 98.12 118 LEU A C 1
ATOM 927 O O . LEU A 1 118 ? -16.293 11.014 8.898 1.00 98.12 118 LEU A O 1
ATOM 931 N N . THR A 1 119 ? -15.515 12.077 10.712 1.00 97.31 119 THR A N 1
ATOM 932 C CA . THR A 1 119 ? -16.133 13.365 10.377 1.00 97.31 119 THR A CA 1
ATOM 933 C C . THR A 1 119 ? -15.198 14.182 9.486 1.00 97.31 119 THR A C 1
ATOM 935 O O . THR A 1 119 ? -14.000 13.907 9.393 1.00 97.31 119 THR A O 1
ATOM 938 N N . HIS A 1 120 ? -15.725 15.209 8.820 1.00 97.62 120 HIS A N 1
ATOM 939 C CA . HIS A 1 120 ? -14.886 16.080 7.998 1.00 97.62 120 HIS A CA 1
ATOM 940 C C . HIS A 1 120 ? -13.849 16.836 8.840 1.00 97.62 120 HIS A C 1
ATOM 942 O O . HIS A 1 120 ? -12.722 17.007 8.383 1.00 97.62 120 HIS A O 1
ATOM 948 N N . GLU A 1 121 ? -14.201 17.215 10.069 1.00 97.94 121 GLU A N 1
ATOM 949 C CA . GLU A 1 121 ? -13.312 17.887 11.020 1.00 97.94 121 GLU A CA 1
ATOM 950 C C . GLU A 1 121 ? -12.162 16.976 11.458 1.00 97.94 121 GLU A C 1
ATOM 952 O O . GLU A 1 121 ? -11.031 17.437 11.588 1.00 97.94 121 GLU A O 1
ATOM 957 N N . GLU A 1 122 ? -12.425 15.679 11.644 1.00 97.88 122 GLU A N 1
ATOM 958 C CA . GLU A 1 122 ? -11.386 14.684 11.927 1.00 97.88 122 GLU A CA 1
ATOM 959 C C . GLU A 1 122 ? -10.412 14.549 10.754 1.00 97.88 122 GLU A C 1
ATOM 961 O O . GLU A 1 122 ? -9.199 14.534 10.963 1.00 97.88 122 GLU A O 1
ATOM 966 N N . CYS A 1 123 ? -10.919 14.522 9.517 1.00 98.75 123 CYS A N 1
ATOM 967 C CA . CYS A 1 123 ? -10.064 14.526 8.332 1.00 98.75 123 CYS A CA 1
ATOM 968 C C . CYS A 1 123 ? -9.187 15.784 8.262 1.00 98.75 123 CYS A C 1
ATOM 970 O O . CYS A 1 123 ? -7.980 15.682 8.044 1.00 98.75 123 CYS A O 1
ATOM 972 N N . ASP A 1 124 ? -9.782 16.961 8.469 1.00 98.50 124 ASP A N 1
ATOM 973 C CA . ASP A 1 124 ? -9.071 18.240 8.388 1.00 98.50 124 ASP A CA 1
ATOM 974 C C . ASP A 1 124 ? -8.034 18.387 9.512 1.00 98.50 124 ASP A C 1
ATOM 976 O O . ASP A 1 124 ? -6.950 18.925 9.288 1.00 98.50 124 ASP A O 1
ATOM 980 N N . HIS A 1 125 ? -8.318 17.853 10.704 1.00 98.00 125 HIS A N 1
ATOM 981 C CA . HIS A 1 125 ? -7.362 17.792 11.812 1.00 98.00 125 HIS A CA 1
ATOM 982 C C . HIS A 1 125 ? -6.140 16.929 11.478 1.00 98.00 125 HIS A C 1
ATOM 984 O O . HIS A 1 125 ? -5.011 17.374 11.693 1.00 98.00 125 HIS A O 1
ATOM 990 N N . ILE A 1 126 ? -6.342 15.740 10.897 1.00 98.19 126 ILE A N 1
ATOM 991 C CA . ILE A 1 126 ? -5.239 14.853 10.486 1.00 98.19 126 ILE A CA 1
ATOM 992 C C . ILE A 1 126 ? -4.362 15.539 9.430 1.00 98.19 126 ILE A C 1
ATOM 994 O O . ILE A 1 126 ? -3.140 15.556 9.574 1.00 98.19 126 ILE A O 1
ATOM 998 N N . ILE A 1 127 ? -4.965 16.156 8.405 1.00 98.00 127 ILE A N 1
ATOM 999 C CA . ILE A 1 127 ? -4.218 16.895 7.371 1.00 98.00 127 ILE A CA 1
ATOM 1000 C C . ILE A 1 127 ? -3.449 18.063 7.999 1.00 98.00 127 ILE A C 1
ATOM 1002 O O . ILE A 1 127 ? -2.273 18.260 7.699 1.00 98.00 127 ILE A O 1
ATOM 1006 N N . LYS A 1 128 ? -4.080 18.817 8.909 1.00 96.88 128 LYS A N 1
ATOM 1007 C CA . LYS A 1 128 ? -3.445 19.950 9.593 1.00 96.88 128 LYS A CA 1
ATOM 1008 C C . LYS A 1 128 ? -2.216 19.525 10.394 1.00 96.88 128 LYS A C 1
ATOM 1010 O O . LYS A 1 128 ? -1.207 20.223 10.338 1.00 96.88 128 LYS A O 1
ATOM 1015 N N . ARG A 1 129 ? -2.285 18.406 11.123 1.00 95.00 129 ARG A N 1
ATOM 1016 C CA . ARG A 1 129 ? -1.112 17.848 11.813 1.00 95.00 129 ARG A CA 1
ATOM 1017 C C . ARG A 1 129 ? -0.049 17.408 10.815 1.00 95.00 129 ARG A C 1
ATOM 1019 O O . ARG A 1 129 ? 1.115 17.734 10.992 1.00 95.00 129 ARG A O 1
ATOM 1026 N N . ALA A 1 130 ? -0.447 16.744 9.734 1.00 94.56 130 ALA A N 1
ATOM 1027 C CA . ALA A 1 130 ? 0.496 16.234 8.747 1.00 94.56 130 ALA A CA 1
ATOM 1028 C C . ALA A 1 130 ? 1.368 17.326 8.097 1.00 94.56 130 ALA A C 1
ATOM 1030 O O . ALA A 1 130 ? 2.538 17.090 7.793 1.00 94.56 130 ALA A O 1
ATOM 1031 N N . ILE A 1 131 ? 0.820 18.528 7.905 1.00 94.62 131 ILE A N 1
ATOM 1032 C CA . ILE A 1 131 ? 1.560 19.671 7.348 1.00 94.62 131 ILE A CA 1
ATOM 1033 C C . ILE A 1 131 ? 2.262 20.531 8.406 1.00 94.62 131 ILE A C 1
ATOM 1035 O O . ILE A 1 131 ? 2.966 21.470 8.033 1.00 94.62 131 ILE A O 1
ATOM 1039 N N . ASP A 1 132 ? 2.080 20.259 9.703 1.00 91.50 132 ASP A N 1
ATOM 1040 C CA . ASP A 1 132 ? 2.726 21.033 10.763 1.00 91.50 132 ASP A CA 1
ATOM 1041 C C . ASP A 1 132 ? 4.242 20.748 10.759 1.00 91.50 132 ASP A C 1
ATOM 1043 O O . ASP A 1 132 ? 4.668 19.605 10.962 1.00 91.50 132 ASP A O 1
ATOM 1047 N N . PRO A 1 133 ? 5.103 21.766 10.575 1.00 84.88 133 PRO A N 1
ATOM 1048 C CA . PRO A 1 133 ? 6.551 21.581 10.633 1.00 84.88 133 PRO A CA 1
ATOM 1049 C C . PRO A 1 133 ? 7.041 20.988 11.962 1.00 84.88 133 PRO A C 1
ATOM 1051 O O . PRO A 1 133 ? 8.075 20.320 11.988 1.00 84.88 133 PRO A O 1
ATOM 1054 N N . LYS A 1 134 ? 6.303 21.174 13.066 1.00 85.25 134 LYS A N 1
ATOM 1055 C CA . LYS A 1 134 ? 6.619 20.565 14.370 1.00 85.25 134 LYS A CA 1
ATOM 1056 C C . LYS A 1 134 ? 6.445 19.047 14.357 1.00 85.25 134 LYS A C 1
ATOM 1058 O O . LYS A 1 134 ? 7.202 18.342 15.022 1.00 85.25 134 LYS A O 1
ATOM 1063 N N . GLU A 1 135 ? 5.543 18.537 13.522 1.00 81.25 135 GLU A N 1
ATOM 1064 C CA . GLU A 1 135 ? 5.339 17.104 13.261 1.00 81.25 135 GLU A CA 1
ATOM 1065 C C . GLU A 1 135 ? 6.375 16.549 12.272 1.00 81.25 135 GLU A C 1
ATOM 1067 O O . GLU A 1 135 ? 6.537 15.344 12.132 1.00 81.25 135 GLU A O 1
ATOM 1072 N N . GLY A 1 136 ? 7.278 17.404 11.769 1.00 71.50 136 GLY A N 1
ATOM 1073 C CA . GLY A 1 136 ? 8.489 17.018 11.025 1.00 71.50 136 GLY A CA 1
ATOM 1074 C C . GLY A 1 136 ? 8.415 17.395 9.559 1.00 71.50 136 GLY A C 1
ATOM 1075 O O . GLY A 1 136 ? 9.403 17.247 8.844 1.00 71.50 136 GLY A O 1
ATOM 1076 N N . GLY A 1 137 ? 7.263 17.929 9.147 1.00 76.38 137 GLY A N 1
ATOM 1077 C CA . GLY A 1 137 ? 6.949 18.200 7.760 1.00 76.38 137 GLY A CA 1
ATOM 1078 C C . GLY A 1 137 ? 6.756 16.917 6.956 1.00 76.38 137 GLY A C 1
ATOM 1079 O O . GLY A 1 137 ? 7.179 15.823 7.335 1.00 76.38 137 GLY A O 1
ATOM 1080 N N . MET A 1 138 ? 6.107 17.063 5.807 1.00 84.75 138 MET A N 1
ATOM 1081 C CA . MET A 1 138 ? 6.003 15.967 4.855 1.00 84.75 138 MET A CA 1
ATOM 1082 C C . MET A 1 138 ? 7.311 15.790 4.086 1.00 84.75 138 MET A C 1
ATOM 1084 O O . MET A 1 138 ? 7.966 16.765 3.717 1.00 84.75 138 MET A O 1
ATOM 1088 N N . PHE A 1 139 ? 7.653 14.545 3.779 1.00 83.81 139 PHE A N 1
ATOM 1089 C CA . PHE A 1 139 ? 8.821 14.186 2.977 1.00 83.81 139 PHE A CA 1
ATOM 1090 C C . PHE A 1 139 ? 8.449 13.168 1.897 1.00 83.81 139 PHE A C 1
ATOM 1092 O O . PHE A 1 139 ? 7.447 12.458 2.015 1.00 83.81 139 PHE A O 1
ATOM 1099 N N . SER A 1 140 ? 9.255 13.081 0.834 1.00 83.12 140 SER A N 1
ATOM 1100 C CA . SER A 1 140 ? 9.014 12.118 -0.246 1.00 83.12 140 SER A CA 1
ATOM 1101 C C . SER A 1 140 ? 9.019 10.695 0.306 1.00 83.12 140 SER A C 1
ATOM 1103 O O . SER A 1 140 ? 9.944 10.274 1.001 1.00 83.12 140 SER A O 1
ATOM 1105 N N . SER A 1 141 ? 7.983 9.940 -0.032 1.00 76.75 141 SER A N 1
ATOM 1106 C CA . SER A 1 141 ? 7.879 8.529 0.317 1.00 76.75 141 SER A CA 1
ATOM 1107 C C . SER A 1 141 ? 8.911 7.710 -0.455 1.00 76.75 141 SER A C 1
ATOM 1109 O O . SER A 1 141 ? 9.256 8.049 -1.586 1.00 76.75 141 SER A O 1
ATOM 1111 N N . LYS A 1 142 ? 9.364 6.609 0.147 1.00 70.00 142 LYS A N 1
ATOM 1112 C CA . LYS A 1 142 ? 10.197 5.590 -0.500 1.00 70.00 142 LYS A CA 1
ATOM 1113 C C . LYS A 1 142 ? 9.522 4.230 -0.351 1.00 70.00 142 LYS A C 1
ATOM 1115 O O . LYS A 1 142 ? 9.114 3.889 0.754 1.00 70.00 142 LYS A O 1
ATOM 1120 N N . ALA A 1 143 ? 9.381 3.483 -1.441 1.00 64.81 143 ALA A N 1
ATOM 1121 C CA . ALA A 1 143 ? 9.003 2.070 -1.387 1.00 64.81 143 ALA A CA 1
ATOM 1122 C C . ALA A 1 143 ? 10.256 1.196 -1.190 1.00 64.81 143 ALA A C 1
ATOM 1124 O O . ALA A 1 143 ? 11.373 1.650 -1.455 1.00 64.81 143 ALA A O 1
ATOM 1125 N N . LYS A 1 144 ? 10.075 -0.051 -0.733 1.00 59.03 144 LYS A N 1
ATOM 1126 C CA . LYS A 1 144 ? 11.148 -1.062 -0.731 1.00 59.03 144 LYS A CA 1
ATOM 1127 C C . LYS A 1 144 ? 11.636 -1.248 -2.181 1.00 59.03 144 LYS A C 1
ATOM 1129 O O . LYS A 1 144 ? 10.811 -1.282 -3.088 1.00 59.03 144 LYS A O 1
ATOM 1134 N N . GLY A 1 145 ? 12.955 -1.286 -2.393 1.00 50.78 145 GLY A N 1
ATOM 1135 C CA . GLY A 1 145 ? 13.568 -1.352 -3.732 1.00 50.78 145 GLY A CA 1
ATOM 1136 C C . GLY A 1 145 ? 13.735 -0.006 -4.458 1.00 50.78 145 GLY A C 1
ATOM 1137 O O . GLY A 1 145 ? 14.239 0.025 -5.571 1.00 50.78 145 GLY A O 1
ATOM 1138 N N . GLY A 1 146 ? 13.334 1.122 -3.855 1.00 53.56 146 GLY A N 1
ATOM 1139 C CA . GLY A 1 146 ? 13.609 2.452 -4.417 1.00 53.56 146 GLY A CA 1
ATOM 1140 C C . GLY A 1 146 ? 15.076 2.890 -4.274 1.00 53.56 146 GLY A C 1
ATOM 1141 O O . GLY A 1 146 ? 15.838 2.286 -3.528 1.00 53.56 146 GLY A O 1
ATOM 1142 N N . LEU A 1 147 ? 15.440 4.001 -4.930 1.00 52.19 147 LEU A N 1
ATOM 1143 C CA . LEU A 1 147 ? 16.821 4.506 -4.984 1.00 52.19 147 LEU A CA 1
ATOM 1144 C C . LEU A 1 147 ? 17.507 4.680 -3.615 1.00 52.19 147 LEU A C 1
ATOM 1146 O O . LEU A 1 147 ? 16.978 5.329 -2.688 1.00 52.19 147 LEU A O 1
ATOM 1150 N N . THR A 1 148 ? 18.744 4.195 -3.554 1.00 54.41 148 THR A N 1
ATOM 1151 C CA . THR A 1 148 ? 19.698 4.370 -2.456 1.00 54.41 148 THR A CA 1
ATOM 1152 C C . THR A 1 148 ? 20.152 5.834 -2.331 1.00 54.41 148 THR A C 1
ATOM 1154 O O . THR A 1 148 ? 20.061 6.617 -3.282 1.00 54.41 148 THR A O 1
ATOM 1157 N N . PRO A 1 149 ? 20.645 6.267 -1.155 1.00 52.34 149 PRO A N 1
ATOM 1158 C CA . PRO A 1 149 ? 21.219 7.603 -0.977 1.00 52.34 149 PRO A CA 1
ATOM 1159 C C . PRO A 1 149 ? 22.352 7.929 -1.962 1.00 52.34 149 PRO A C 1
ATOM 1161 O O . PRO A 1 149 ? 22.439 9.073 -2.413 1.00 52.34 149 PRO A O 1
ATOM 1164 N N . ASN A 1 150 ? 23.172 6.940 -2.325 1.00 50.91 150 ASN A N 1
ATOM 1165 C CA . ASN A 1 150 ? 24.275 7.102 -3.274 1.00 50.91 150 ASN A CA 1
ATOM 1166 C C . ASN A 1 150 ? 23.762 7.329 -4.705 1.00 50.91 150 ASN A C 1
ATOM 1168 O O . ASN A 1 150 ? 24.191 8.271 -5.373 1.00 50.91 150 ASN A O 1
ATOM 1172 N N . GLU A 1 151 ? 22.754 6.570 -5.143 1.00 57.25 151 GLU A N 1
ATOM 1173 C CA . GLU A 1 151 ? 22.100 6.774 -6.447 1.00 57.25 151 GLU A CA 1
ATOM 1174 C C . GLU A 1 151 ? 21.382 8.131 -6.535 1.00 57.25 151 GLU A C 1
ATOM 1176 O O . GLU A 1 151 ? 21.310 8.759 -7.593 1.00 57.25 151 GLU A O 1
ATOM 1181 N N . VAL A 1 152 ? 20.894 8.651 -5.405 1.00 56.38 152 VAL A N 1
ATOM 1182 C CA . VAL A 1 152 ? 20.313 10.001 -5.338 1.00 56.38 152 VAL A CA 1
ATOM 1183 C C . VAL A 1 152 ? 21.374 11.096 -5.526 1.00 56.38 152 VAL A C 1
ATOM 1185 O O . VAL A 1 152 ? 21.036 12.185 -5.995 1.00 56.38 152 VAL A O 1
ATOM 1188 N N . GLN A 1 153 ? 22.645 10.847 -5.210 1.00 55.81 153 GLN A N 1
ATOM 1189 C CA . GLN A 1 153 ? 23.726 11.829 -5.378 1.00 55.81 153 GLN A CA 1
ATOM 1190 C C . GLN A 1 153 ? 24.377 11.781 -6.765 1.00 55.81 153 GLN A C 1
ATOM 1192 O O . GLN A 1 153 ? 24.934 12.787 -7.207 1.00 55.81 153 GLN A O 1
ATOM 1197 N N . TYR A 1 154 ? 24.262 10.656 -7.472 1.00 60.34 154 TYR A N 1
ATOM 1198 C CA . TYR A 1 154 ? 24.820 10.491 -8.809 1.00 60.34 154 TYR A CA 1
ATOM 1199 C C . TYR A 1 154 ? 24.154 11.419 -9.845 1.00 60.34 154 TYR A C 1
ATOM 1201 O O . TYR A 1 154 ? 22.935 11.653 -9.823 1.00 60.34 154 TYR A O 1
ATOM 1209 N N . ASN A 1 155 ? 24.973 11.954 -10.757 1.00 64.25 155 ASN A N 1
ATOM 1210 C CA . ASN A 1 155 ? 24.567 12.839 -11.847 1.00 64.25 155 ASN A CA 1
ATOM 1211 C C . ASN A 1 155 ? 25.051 12.279 -13.185 1.00 64.25 155 ASN A C 1
ATOM 1213 O O . ASN A 1 155 ? 26.230 12.373 -13.510 1.00 64.25 155 ASN A O 1
ATOM 1217 N N . TYR A 1 156 ? 24.103 11.780 -13.973 1.00 67.56 156 TYR A N 1
ATOM 1218 C CA . TYR A 1 156 ? 24.331 11.327 -15.340 1.00 67.56 156 TYR A CA 1
ATOM 1219 C C . TYR A 1 156 ? 24.849 12.458 -16.232 1.00 67.56 156 TYR A C 1
ATOM 1221 O O . TYR A 1 156 ? 24.196 13.506 -16.343 1.00 67.56 156 TYR A O 1
ATOM 1229 N N . THR A 1 157 ? 25.988 12.238 -16.888 1.00 68.88 157 THR A N 1
ATOM 1230 C CA . THR A 1 157 ? 26.628 13.243 -17.748 1.00 68.88 157 THR A CA 1
ATOM 1231 C C . THR A 1 157 ? 26.296 13.069 -19.229 1.00 68.88 157 THR A C 1
ATOM 1233 O O . THR A 1 157 ? 26.441 14.026 -19.991 1.00 68.88 157 THR A O 1
ATOM 1236 N N . GLY A 1 158 ? 25.790 11.900 -19.639 1.00 67.69 158 GLY A N 1
ATOM 1237 C CA . GLY A 1 158 ? 25.465 11.596 -21.036 1.00 67.69 158 GLY A CA 1
ATOM 1238 C C . GLY A 1 158 ? 26.669 11.185 -21.882 1.00 67.69 158 GLY A C 1
ATOM 1239 O O . GLY A 1 158 ? 26.542 11.080 -23.099 1.00 67.69 158 GLY A O 1
ATOM 1240 N N . ALA A 1 159 ? 27.829 10.989 -21.257 1.00 68.81 159 ALA A N 1
ATOM 1241 C CA . ALA A 1 159 ? 29.088 10.620 -21.903 1.00 68.81 159 ALA A CA 1
ATOM 1242 C C . ALA A 1 159 ? 29.488 9.155 -21.637 1.00 68.81 159 ALA A C 1
ATOM 1244 O O . ALA A 1 159 ? 30.570 8.725 -22.035 1.00 68.81 159 ALA A O 1
ATOM 1245 N N . GLU A 1 160 ? 28.639 8.395 -20.946 1.00 79.56 160 GLU A N 1
ATOM 1246 C CA . GLU A 1 160 ? 28.897 7.028 -20.513 1.00 79.56 160 GLU A CA 1
ATOM 1247 C C . GLU A 1 160 ? 28.702 6.042 -21.683 1.00 79.56 160 GLU A C 1
ATOM 1249 O O . GLU A 1 160 ? 27.596 5.853 -22.199 1.00 79.56 160 GLU A O 1
ATOM 1254 N N . PHE A 1 161 ? 29.805 5.432 -22.131 1.00 83.75 161 PHE A N 1
ATOM 1255 C CA . PHE A 1 161 ? 29.827 4.467 -23.231 1.00 83.75 161 PHE A CA 1
ATOM 1256 C C . PHE A 1 161 ? 30.633 3.219 -22.861 1.00 83.75 161 PHE A C 1
ATOM 1258 O O . PHE A 1 161 ? 31.741 3.335 -22.337 1.00 83.75 161 PHE A O 1
ATOM 1265 N N . GLY A 1 162 ? 30.097 2.038 -23.167 1.00 87.88 162 GLY A N 1
ATOM 1266 C CA . GLY A 1 162 ? 30.764 0.750 -23.000 1.00 87.88 162 GLY A CA 1
ATOM 1267 C C . GLY A 1 162 ? 29.851 -0.326 -22.416 1.00 87.88 162 GLY A C 1
ATOM 1268 O O . GLY A 1 162 ? 28.625 -0.203 -22.410 1.00 87.88 162 GLY A O 1
ATOM 1269 N N . LYS A 1 163 ? 30.474 -1.386 -21.904 1.00 91.75 163 LYS A N 1
ATOM 1270 C CA . LYS A 1 163 ? 29.794 -2.486 -21.219 1.00 91.75 163 LYS A CA 1
ATOM 1271 C C . LYS A 1 163 ? 29.691 -2.204 -19.724 1.00 91.75 163 LYS A C 1
ATOM 1273 O O . LYS A 1 163 ? 30.670 -1.790 -19.104 1.00 91.75 163 LYS A O 1
ATOM 1278 N N . ALA A 1 164 ? 28.503 -2.403 -19.159 1.00 87.50 164 ALA A N 1
ATOM 1279 C CA . ALA A 1 164 ? 28.296 -2.335 -17.719 1.00 87.50 164 ALA A CA 1
ATOM 1280 C C . ALA A 1 164 ? 29.120 -3.421 -17.011 1.00 87.50 164 ALA A C 1
ATOM 1282 O O . ALA A 1 164 ? 29.339 -4.498 -17.558 1.00 87.50 164 ALA A O 1
ATOM 1283 N N . SER A 1 165 ? 29.569 -3.142 -15.789 1.00 82.19 165 SER A N 1
ATOM 1284 C CA . SER A 1 165 ? 30.154 -4.163 -14.921 1.00 82.19 165 SER A CA 1
ATOM 1285 C C . SER A 1 165 ? 29.078 -5.080 -14.335 1.0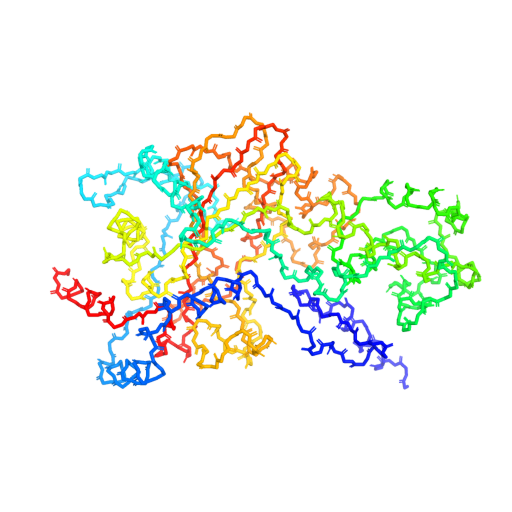0 82.19 165 SER A C 1
ATOM 1287 O O . SER A 1 165 ? 27.928 -4.666 -14.145 1.00 82.19 165 SER A O 1
ATOM 1289 N N . GLY A 1 166 ? 29.485 -6.303 -13.992 1.00 81.81 166 GLY A N 1
ATOM 1290 C CA . GLY A 1 166 ? 28.619 -7.303 -13.377 1.00 81.81 166 GLY A CA 1
ATOM 1291 C C . GLY A 1 166 ? 27.543 -7.824 -14.330 1.00 81.81 166 GLY A C 1
ATOM 1292 O O . GLY A 1 166 ? 27.602 -7.620 -15.541 1.00 81.81 166 GLY A O 1
ATOM 1293 N N . TRP A 1 167 ? 26.531 -8.476 -13.761 1.00 83.56 167 TRP A N 1
ATOM 1294 C CA . TRP A 1 167 ? 25.497 -9.197 -14.511 1.00 83.56 167 TRP A CA 1
ATOM 1295 C C . TRP A 1 167 ? 24.753 -8.344 -15.551 1.00 83.56 167 TRP A C 1
ATOM 1297 O O . TRP A 1 167 ? 24.418 -8.844 -16.615 1.00 83.56 167 TRP A O 1
ATOM 1307 N N . PHE A 1 168 ? 24.556 -7.041 -15.318 1.00 86.94 168 PHE A N 1
ATOM 1308 C CA . PHE A 1 168 ? 23.874 -6.170 -16.286 1.00 86.94 168 PHE A CA 1
ATOM 1309 C C . PHE A 1 168 ? 24.632 -6.029 -17.622 1.00 86.94 168 PHE A C 1
ATOM 1311 O O . PHE A 1 168 ? 24.039 -5.650 -18.631 1.00 86.94 168 PHE A O 1
ATOM 1318 N N . GLY A 1 169 ? 25.939 -6.310 -17.642 1.00 88.00 169 GLY A N 1
ATOM 1319 C CA . GLY A 1 169 ? 26.767 -6.307 -18.848 1.00 88.00 169 GLY A CA 1
ATOM 1320 C C . GLY A 1 169 ? 26.838 -7.641 -19.593 1.00 88.00 169 GLY A C 1
ATOM 1321 O O . GLY A 1 169 ? 27.433 -7.663 -20.670 1.00 88.00 169 GLY A O 1
ATOM 1322 N N . GLU A 1 170 ? 26.250 -8.709 -19.047 1.00 89.31 170 GLU A N 1
ATOM 1323 C CA . GLU A 1 170 ? 26.366 -10.088 -19.536 1.00 89.31 170 GLU A CA 1
ATOM 1324 C C . GLU A 1 170 ? 25.114 -10.506 -20.318 1.00 89.31 170 GLU A C 1
ATOM 1326 O O . GLU A 1 170 ? 23.996 -10.342 -19.835 1.00 89.31 170 GLU A O 1
ATOM 1331 N N . PHE A 1 171 ? 25.280 -11.094 -21.507 1.00 91.19 171 PHE A N 1
ATOM 1332 C CA . PHE A 1 171 ? 24.151 -11.504 -22.358 1.00 91.19 171 PHE A CA 1
ATOM 1333 C C . PHE A 1 171 ? 23.227 -12.508 -21.654 1.00 91.19 171 PHE A C 1
ATOM 1335 O O . PHE A 1 171 ? 22.012 -12.339 -21.628 1.00 91.19 171 PHE A O 1
ATOM 1342 N N . SER A 1 172 ? 23.812 -13.512 -20.995 1.00 88.69 172 SER A N 1
ATOM 1343 C CA . SER A 1 172 ? 23.073 -14.580 -20.307 1.00 88.69 172 SER A CA 1
ATOM 1344 C C . SER A 1 172 ? 22.238 -14.100 -19.119 1.00 88.69 172 SER A C 1
ATOM 1346 O O . SER A 1 172 ? 21.453 -14.862 -18.571 1.00 88.69 172 SER A O 1
ATOM 1348 N N . ALA A 1 173 ? 22.468 -12.876 -18.641 1.00 85.06 173 ALA A N 1
ATOM 1349 C CA . ALA A 1 173 ? 21.637 -12.273 -17.607 1.00 85.06 173 ALA A CA 1
ATOM 1350 C C . ALA A 1 173 ? 20.346 -11.667 -18.171 1.00 85.06 173 ALA A C 1
ATOM 1352 O O . ALA A 1 173 ? 19.402 -11.444 -17.415 1.00 85.06 173 ALA A O 1
ATOM 1353 N N . TRP A 1 174 ? 20.337 -11.366 -19.470 1.00 88.62 174 TRP A N 1
ATOM 1354 C CA . TRP A 1 174 ? 19.204 -10.782 -20.169 1.00 88.62 174 TRP A CA 1
ATOM 1355 C C . TRP A 1 174 ? 18.371 -11.829 -20.900 1.00 88.62 174 TRP A C 1
ATOM 1357 O O . TRP A 1 174 ? 17.159 -11.683 -20.938 1.00 88.62 174 TRP A O 1
ATOM 1367 N N . ASP A 1 175 ? 19.002 -12.879 -21.418 1.00 89.56 175 ASP A N 1
ATOM 1368 C CA . ASP A 1 175 ? 18.341 -14.046 -22.015 1.00 89.56 175 ASP A CA 1
ATOM 1369 C C . ASP A 1 175 ? 17.799 -14.964 -20.902 1.00 89.56 175 ASP A C 1
ATOM 1371 O O . ASP A 1 175 ? 18.485 -15.859 -20.400 1.00 89.56 175 ASP A O 1
ATOM 1375 N N . ILE A 1 176 ? 16.582 -14.675 -20.432 1.00 82.62 176 ILE A N 1
ATOM 1376 C CA . ILE A 1 176 ? 15.952 -15.347 -19.285 1.00 82.62 176 ILE A CA 1
ATOM 1377 C C . ILE A 1 176 ? 15.522 -16.763 -19.672 1.00 82.62 176 ILE A C 1
ATOM 1379 O O . ILE A 1 176 ? 15.519 -17.667 -18.825 1.00 82.62 176 ILE A O 1
ATOM 1383 N N . ASN A 1 177 ? 15.115 -16.953 -20.928 1.00 85.88 177 ASN A N 1
ATOM 1384 C CA . ASN A 1 177 ? 14.589 -18.221 -21.417 1.00 85.88 177 ASN A CA 1
ATOM 1385 C C . ASN A 1 177 ? 15.662 -19.138 -22.064 1.00 85.88 177 ASN A C 1
ATOM 1387 O O . ASN A 1 177 ? 15.346 -20.296 -22.359 1.00 85.88 177 ASN A O 1
ATOM 1391 N N . ASP A 1 178 ? 16.912 -18.664 -22.186 1.00 89.94 178 ASP A N 1
ATOM 1392 C CA . ASP A 1 178 ? 18.083 -19.347 -22.774 1.00 89.94 178 ASP A CA 1
ATOM 1393 C C . ASP A 1 178 ? 17.848 -19.777 -24.238 1.00 89.94 178 ASP A C 1
ATOM 1395 O O . ASP A 1 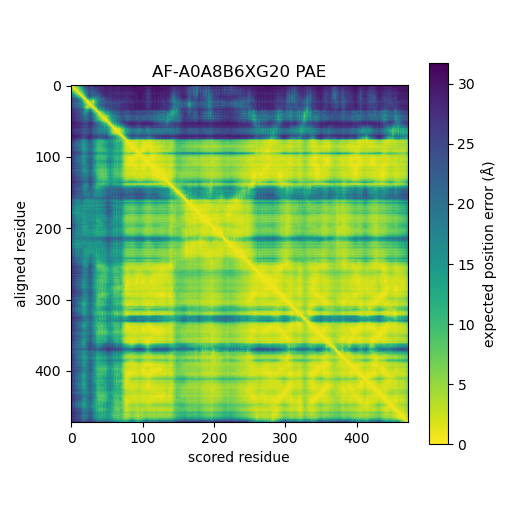178 ? 18.308 -20.838 -24.686 1.00 89.94 178 ASP A O 1
ATOM 1399 N N . ASP A 1 179 ? 17.088 -18.979 -24.998 1.00 93.31 179 ASP A N 1
ATOM 1400 C CA . ASP A 1 179 ? 16.816 -19.212 -26.423 1.00 93.31 179 ASP A CA 1
ATOM 1401 C C . ASP A 1 179 ? 17.818 -18.528 -27.366 1.00 93.31 179 ASP A C 1
ATOM 1403 O O . ASP A 1 179 ? 17.806 -18.784 -28.581 1.00 93.31 179 ASP A O 1
ATOM 1407 N N . LYS A 1 180 ? 18.762 -17.771 -26.791 1.00 92.94 180 LYS A N 1
ATOM 1408 C CA . LYS A 1 180 ? 19.820 -17.003 -27.461 1.00 92.94 180 LYS A CA 1
ATOM 1409 C C . LYS A 1 180 ? 19.349 -15.761 -28.201 1.00 92.94 180 LYS A C 1
ATOM 1411 O O . LYS A 1 180 ? 20.113 -15.220 -29.008 1.00 92.94 180 LYS A O 1
ATOM 1416 N N . ASN A 1 181 ? 18.141 -15.295 -27.928 1.00 93.69 181 ASN A N 1
ATOM 1417 C CA . ASN A 1 181 ? 17.635 -14.014 -28.390 1.00 93.69 181 ASN A CA 1
ATOM 1418 C C . ASN A 1 181 ? 17.039 -13.290 -27.193 1.00 93.69 181 ASN A C 1
ATOM 1420 O O . ASN A 1 181 ? 16.240 -13.866 -26.474 1.00 93.69 181 ASN A O 1
ATOM 1424 N N . ILE A 1 182 ? 17.399 -12.022 -27.015 1.00 93.00 182 ILE A N 1
ATOM 1425 C CA . ILE A 1 182 ? 16.763 -11.192 -25.996 1.00 93.00 182 ILE A CA 1
ATOM 1426 C C . ILE A 1 182 ? 15.567 -10.497 -26.634 1.00 93.00 182 ILE A C 1
ATOM 1428 O O . ILE A 1 182 ? 15.747 -9.670 -27.536 1.00 93.00 182 ILE A O 1
ATOM 1432 N N . ASP A 1 183 ? 14.363 -10.802 -26.170 1.00 91.44 183 ASP A N 1
ATOM 1433 C CA . ASP A 1 183 ? 13.146 -10.118 -26.600 1.00 91.44 183 ASP A CA 1
ATOM 1434 C C . ASP A 1 183 ? 12.787 -8.911 -25.708 1.00 91.44 183 ASP A C 1
ATOM 1436 O O . ASP A 1 183 ? 13.449 -8.571 -24.723 1.00 91.44 183 ASP A O 1
ATOM 1440 N N . ILE A 1 184 ? 11.726 -8.193 -26.082 1.00 88.94 184 ILE A N 1
ATOM 1441 C CA . ILE A 1 184 ? 11.285 -7.006 -25.344 1.00 88.94 184 ILE A CA 1
ATOM 1442 C C . ILE A 1 184 ? 10.795 -7.323 -23.921 1.00 88.94 184 ILE A C 1
ATOM 1444 O O . ILE A 1 184 ? 10.986 -6.500 -23.021 1.00 88.94 184 ILE A O 1
ATOM 1448 N N . ASP A 1 185 ? 10.168 -8.479 -23.706 1.00 86.50 185 ASP A N 1
ATOM 1449 C CA . ASP A 1 185 ? 9.641 -8.878 -22.401 1.00 86.50 185 ASP A CA 1
ATOM 1450 C C . ASP A 1 185 ? 10.800 -9.194 -21.447 1.00 86.50 185 ASP A C 1
ATOM 1452 O O . ASP A 1 185 ? 10.760 -8.838 -20.262 1.00 86.50 185 ASP A O 1
ATOM 1456 N N . GLU A 1 186 ? 11.877 -9.771 -21.974 1.00 88.44 186 GLU A N 1
ATOM 1457 C CA . GLU A 1 186 ? 13.134 -9.985 -21.264 1.00 88.44 186 GLU A CA 1
ATOM 1458 C C . GLU A 1 186 ? 13.829 -8.669 -20.911 1.00 88.44 186 GLU A C 1
ATOM 1460 O O . GLU A 1 186 ? 14.156 -8.453 -19.741 1.00 88.44 186 GLU A O 1
ATOM 1465 N N . VAL A 1 187 ? 13.950 -7.728 -21.859 1.00 90.19 187 VAL A N 1
ATOM 1466 C CA . VAL A 1 187 ? 14.472 -6.375 -21.574 1.00 90.19 187 VAL A CA 1
ATOM 1467 C C . VAL A 1 187 ? 13.690 -5.722 -20.433 1.00 90.19 187 VAL A C 1
ATOM 1469 O O . VAL A 1 187 ? 14.283 -5.204 -19.484 1.00 90.19 187 VAL A O 1
ATOM 1472 N N . ILE A 1 188 ? 12.356 -5.744 -20.497 1.00 87.25 188 ILE A N 1
ATOM 1473 C CA . ILE A 1 188 ? 11.496 -5.151 -19.465 1.00 87.25 188 ILE A CA 1
ATOM 1474 C C . ILE A 1 188 ? 11.706 -5.846 -18.119 1.00 87.25 188 ILE A C 1
ATOM 1476 O O . ILE A 1 188 ? 11.783 -5.170 -17.091 1.00 87.25 188 ILE A O 1
ATOM 1480 N N . SER A 1 189 ? 11.832 -7.172 -18.116 1.00 83.62 189 SER A N 1
ATOM 1481 C CA . SER A 1 189 ? 12.025 -7.961 -16.899 1.00 83.62 189 SER A CA 1
ATOM 1482 C C . SER A 1 189 ? 13.364 -7.659 -16.230 1.00 83.62 189 SER A C 1
ATOM 1484 O O . SER A 1 189 ? 13.401 -7.436 -15.019 1.00 83.62 189 SER A O 1
ATOM 1486 N N . VAL A 1 190 ? 14.446 -7.554 -17.004 1.00 84.06 190 VAL A N 1
ATOM 1487 C CA . VAL A 1 190 ? 15.775 -7.173 -16.500 1.00 84.06 190 VAL A CA 1
ATOM 1488 C C . VAL A 1 190 ? 15.756 -5.749 -15.961 1.00 84.06 190 VAL A C 1
ATOM 1490 O O . VAL A 1 190 ? 16.191 -5.509 -14.837 1.00 84.06 190 VAL A O 1
ATOM 1493 N N . VAL A 1 191 ? 15.198 -4.794 -16.711 1.00 86.00 191 VAL A N 1
ATOM 1494 C CA . VAL A 1 191 ? 15.093 -3.394 -16.270 1.00 86.00 191 VAL A CA 1
ATOM 1495 C C . VAL A 1 191 ? 14.288 -3.285 -14.972 1.00 86.00 191 VAL A C 1
ATOM 1497 O O . VAL A 1 191 ? 14.684 -2.560 -14.052 1.00 86.00 191 VAL A O 1
ATOM 1500 N N . HIS A 1 192 ? 13.183 -4.023 -14.869 1.00 81.56 192 HIS A N 1
ATOM 1501 C CA . HIS A 1 192 ? 12.392 -4.087 -13.649 1.00 81.56 192 HIS A CA 1
ATOM 1502 C C . HIS A 1 192 ? 13.201 -4.669 -12.484 1.00 81.56 192 HIS A C 1
ATOM 1504 O O . HIS A 1 192 ? 13.293 -4.036 -11.431 1.00 81.56 192 HIS A O 1
ATOM 1510 N N . ALA A 1 193 ? 13.838 -5.824 -12.680 1.00 76.69 193 ALA A N 1
ATOM 1511 C CA . ALA A 1 193 ? 14.613 -6.510 -11.651 1.00 76.69 193 ALA A CA 1
ATOM 1512 C C . ALA A 1 193 ? 15.828 -5.695 -11.172 1.00 76.69 193 ALA A C 1
ATOM 1514 O O . ALA A 1 193 ? 16.118 -5.668 -9.976 1.00 76.69 193 ALA A O 1
ATOM 1515 N N . SER A 1 194 ? 16.523 -5.002 -12.079 1.00 76.12 194 SER A N 1
ATOM 1516 C CA . SER A 1 194 ? 17.723 -4.224 -11.753 1.00 76.12 194 SER A CA 1
ATOM 1517 C C . SER A 1 194 ? 17.413 -2.883 -11.086 1.00 76.12 194 SER A C 1
ATOM 1519 O O . SER A 1 194 ? 18.164 -2.458 -10.210 1.00 76.12 194 SER A O 1
ATOM 1521 N N . PHE A 1 195 ? 16.340 -2.196 -11.496 1.00 77.12 195 PHE A N 1
ATOM 1522 C CA . PHE A 1 195 ? 16.113 -0.791 -11.115 1.00 77.12 195 PHE A CA 1
ATOM 1523 C C . PHE A 1 195 ? 14.766 -0.527 -10.436 1.00 77.12 195 PHE A C 1
ATOM 1525 O O . PHE A 1 195 ? 14.468 0.625 -10.110 1.00 77.12 195 PHE A O 1
ATOM 1532 N N . SER A 1 196 ? 13.936 -1.557 -10.237 1.00 76.62 196 SER A N 1
ATOM 1533 C CA . SER A 1 196 ? 12.550 -1.422 -9.757 1.00 76.62 196 SER A CA 1
ATOM 1534 C C . SER A 1 196 ? 11.725 -0.434 -10.594 1.00 76.62 196 SER A C 1
ATOM 1536 O O . SER A 1 196 ? 10.882 0.298 -10.068 1.00 76.62 196 SER A O 1
ATOM 1538 N N . LEU A 1 197 ? 11.993 -0.384 -11.903 1.00 83.50 197 LEU A N 1
ATOM 1539 C CA . LEU A 1 197 ? 11.279 0.472 -12.845 1.00 83.50 197 LEU A CA 1
ATOM 1540 C C . LEU A 1 197 ? 10.112 -0.278 -13.475 1.00 83.50 197 LEU A C 1
ATOM 1542 O O . LEU A 1 197 ? 10.217 -1.451 -13.819 1.00 83.50 197 LEU A O 1
ATOM 1546 N N . TRP A 1 198 ? 8.996 0.420 -13.638 1.00 84.81 198 TRP A N 1
ATOM 1547 C CA . TRP A 1 198 ? 7.789 -0.123 -14.253 1.00 84.81 198 TRP A CA 1
ATOM 1548 C C . TRP A 1 198 ? 7.590 0.515 -15.615 1.00 84.81 198 TRP A C 1
ATOM 1550 O O . TRP A 1 198 ? 7.067 1.623 -15.720 1.00 84.81 198 TRP A O 1
ATOM 1560 N N . MET A 1 199 ? 8.059 -0.172 -16.650 1.00 86.75 199 MET A N 1
ATOM 1561 C CA . MET A 1 199 ? 8.064 0.332 -18.021 1.00 86.75 199 MET A CA 1
ATOM 1562 C C . MET A 1 199 ? 7.095 -0.451 -18.888 1.00 86.75 199 MET A C 1
ATOM 1564 O O . MET A 1 199 ? 6.920 -1.651 -18.698 1.00 86.75 199 MET A O 1
ATOM 1568 N N . LEU A 1 200 ? 6.472 0.241 -19.838 1.00 89.00 200 LEU A N 1
ATOM 1569 C CA . LEU A 1 200 ? 5.741 -0.369 -20.938 1.00 89.00 200 LEU A CA 1
ATOM 1570 C C . LEU A 1 200 ? 6.673 -0.589 -22.134 1.00 89.00 200 LEU A C 1
ATOM 1572 O O . LEU A 1 200 ? 7.685 0.095 -22.282 1.00 89.00 200 LEU A O 1
ATOM 1576 N N . GLU A 1 201 ? 6.275 -1.462 -23.056 1.00 88.62 201 GLU A N 1
ATOM 1577 C CA . GLU A 1 201 ? 6.981 -1.675 -24.331 1.00 88.62 201 GLU A C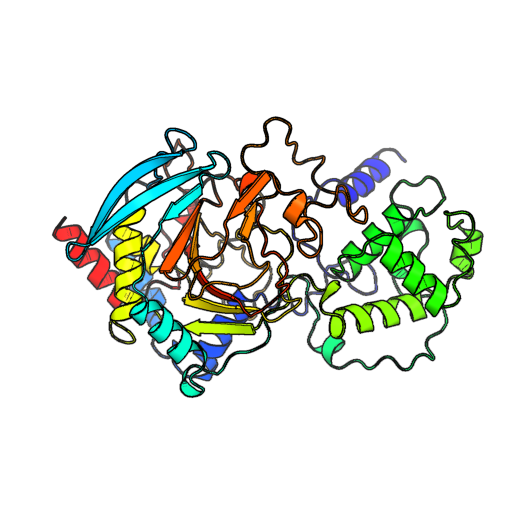A 1
ATOM 1578 C C . GLU A 1 201 ? 7.284 -0.356 -25.072 1.00 88.62 201 GLU A C 1
ATOM 1580 O O . GLU A 1 201 ? 8.384 -0.151 -25.582 1.00 88.62 201 GLU A O 1
ATOM 1585 N N . ASN A 1 202 ? 6.329 0.578 -25.096 1.00 88.38 202 ASN A N 1
ATOM 1586 C CA . ASN A 1 202 ? 6.528 1.877 -25.744 1.00 88.38 202 ASN A CA 1
ATOM 1587 C C . ASN A 1 202 ? 7.540 2.769 -25.012 1.00 88.38 202 ASN A C 1
ATOM 1589 O O . ASN A 1 202 ? 8.205 3.567 -25.667 1.00 88.38 202 ASN A O 1
ATOM 1593 N N . ASP A 1 203 ? 7.672 2.637 -23.688 1.00 90.44 203 ASP A N 1
ATOM 1594 C CA . ASP A 1 203 ? 8.678 3.387 -22.933 1.00 90.44 203 ASP A CA 1
ATOM 1595 C C . ASP A 1 203 ? 10.080 2.895 -23.307 1.00 90.44 203 ASP A C 1
ATOM 1597 O O . ASP A 1 203 ? 10.967 3.705 -23.557 1.00 90.44 203 ASP A O 1
ATOM 1601 N N . ILE A 1 204 ? 10.267 1.577 -23.436 1.00 89.81 204 ILE A N 1
ATOM 1602 C CA . ILE A 1 204 ? 11.536 0.990 -23.886 1.00 89.81 204 ILE A CA 1
ATOM 1603 C C . ILE A 1 204 ? 11.887 1.446 -25.308 1.00 89.81 204 ILE A C 1
ATOM 1605 O O . ILE A 1 204 ? 13.015 1.873 -25.550 1.00 89.81 204 ILE A O 1
ATOM 1609 N N . LYS A 1 205 ? 10.917 1.452 -26.233 1.00 88.62 205 LYS A N 1
ATOM 1610 C CA . LYS A 1 205 ? 11.121 1.978 -27.596 1.00 88.62 205 LYS A CA 1
ATOM 1611 C C . LYS A 1 205 ? 11.549 3.448 -27.592 1.00 88.62 205 LYS A C 1
ATOM 1613 O O . LYS A 1 205 ? 12.494 3.807 -28.288 1.00 88.62 205 LYS A O 1
ATOM 1618 N N . GLU A 1 206 ? 10.922 4.288 -26.765 1.00 89.56 206 GLU A N 1
ATOM 1619 C CA . GLU A 1 206 ? 11.310 5.699 -26.613 1.00 89.56 206 GLU A CA 1
ATOM 1620 C C . GLU A 1 206 ? 12.748 5.845 -26.076 1.00 89.56 206 GLU A C 1
ATOM 1622 O O . GLU A 1 206 ? 13.486 6.743 -26.494 1.00 89.56 206 GLU A O 1
ATOM 1627 N N . ILE A 1 207 ? 13.168 4.971 -25.155 1.00 89.31 207 ILE A N 1
ATOM 1628 C CA . ILE A 1 207 ? 14.541 4.948 -24.629 1.00 89.31 207 ILE A CA 1
ATOM 1629 C C . ILE A 1 207 ? 15.529 4.569 -25.735 1.00 89.31 207 ILE A C 1
ATOM 1631 O O . ILE A 1 207 ? 16.530 5.267 -25.907 1.00 89.31 207 ILE A O 1
ATOM 1635 N N . TRP A 1 208 ? 15.235 3.529 -26.514 1.00 88.75 208 TRP A N 1
ATOM 1636 C CA . TRP A 1 208 ? 16.073 3.101 -27.635 1.00 88.75 208 TRP A CA 1
ATOM 1637 C C . TRP A 1 208 ? 16.245 4.174 -28.697 1.00 88.75 208 TRP A C 1
ATOM 1639 O O . TRP A 1 208 ? 17.381 4.468 -29.074 1.00 88.75 208 TRP A O 1
ATOM 1649 N N . GLU A 1 209 ? 15.161 4.839 -29.095 1.00 88.25 209 GLU A N 1
ATOM 1650 C CA . GLU A 1 209 ? 15.224 5.969 -30.024 1.00 88.25 209 GLU A CA 1
ATOM 1651 C C . GLU A 1 209 ? 16.105 7.101 -29.474 1.00 88.25 209 GLU A C 1
ATOM 1653 O O . GLU A 1 209 ? 16.976 7.621 -30.175 1.00 88.25 209 GLU A O 1
ATOM 1658 N N . LYS A 1 210 ? 15.938 7.468 -28.196 1.00 86.81 210 LYS A N 1
ATOM 1659 C CA . LYS A 1 210 ? 16.738 8.529 -27.557 1.00 86.81 210 LYS A CA 1
ATOM 1660 C C . LYS A 1 210 ? 18.214 8.177 -27.425 1.00 86.81 210 LYS A C 1
ATOM 1662 O O . LYS A 1 210 ? 19.054 9.074 -27.482 1.00 86.81 210 LYS A O 1
ATOM 1667 N N . MET A 1 211 ? 18.520 6.905 -27.200 1.00 84.75 211 MET A N 1
ATOM 1668 C CA . MET A 1 211 ? 19.882 6.403 -27.035 1.00 84.75 211 MET A CA 1
ATOM 1669 C C . MET A 1 211 ? 20.528 5.974 -28.358 1.00 84.75 211 MET A C 1
ATOM 1671 O O . MET A 1 211 ? 21.698 5.597 -28.356 1.00 84.75 211 MET A O 1
ATOM 1675 N N . ASN A 1 212 ? 19.797 6.070 -29.475 1.00 84.44 212 ASN A N 1
ATOM 1676 C CA . ASN A 1 212 ? 20.228 5.624 -30.797 1.00 84.44 212 ASN A CA 1
ATOM 1677 C C . ASN A 1 212 ? 20.675 4.147 -30.795 1.00 84.44 212 ASN A C 1
ATOM 1679 O O . ASN A 1 212 ? 21.716 3.794 -31.353 1.00 84.44 212 ASN A O 1
ATOM 1683 N N . VAL A 1 213 ? 19.897 3.303 -30.113 1.00 82.19 213 VAL A N 1
ATOM 1684 C CA . VAL A 1 213 ? 20.094 1.852 -30.044 1.00 82.19 213 VAL A CA 1
ATOM 1685 C C . VAL A 1 213 ? 19.365 1.213 -31.222 1.00 82.19 213 VAL A C 1
ATOM 1687 O O . VAL A 1 213 ? 18.146 1.296 -31.298 1.00 82.19 213 VAL A O 1
ATOM 1690 N N . THR A 1 214 ? 20.114 0.591 -32.135 1.00 80.38 214 THR A N 1
ATOM 1691 C CA . THR A 1 214 ? 19.586 -0.014 -33.377 1.00 80.38 214 THR A CA 1
ATOM 1692 C C . THR A 1 214 ? 19.533 -1.542 -33.334 1.00 80.38 214 THR A C 1
ATOM 1694 O O . THR A 1 214 ? 19.067 -2.174 -34.270 1.00 80.38 214 THR A O 1
ATOM 1697 N N . VAL A 1 215 ? 20.034 -2.156 -32.257 1.00 79.19 215 VAL A N 1
ATOM 1698 C CA . VAL A 1 215 ? 20.128 -3.622 -32.110 1.00 79.19 215 VAL A CA 1
ATOM 1699 C C . VAL A 1 215 ? 18.791 -4.310 -31.810 1.00 79.19 215 VAL A C 1
ATOM 1701 O O . VAL A 1 215 ? 18.772 -5.501 -31.580 1.00 79.19 215 VAL A O 1
ATOM 1704 N N . MET A 1 216 ? 17.691 -3.555 -31.748 1.00 79.19 216 MET A N 1
ATOM 1705 C CA . MET A 1 216 ? 16.329 -4.048 -31.491 1.00 79.19 216 MET A CA 1
ATOM 1706 C C . MET A 1 216 ? 15.407 -3.823 -32.702 1.00 79.19 216 MET A C 1
ATOM 1708 O O . MET A 1 216 ? 14.188 -3.953 -32.581 1.00 79.19 216 MET A O 1
ATOM 1712 N N . ASP A 1 217 ? 15.950 -3.419 -33.857 1.00 79.75 217 ASP A N 1
ATOM 1713 C CA . ASP A 1 217 ? 15.153 -2.977 -35.011 1.00 79.75 217 ASP A CA 1
ATOM 1714 C C . ASP A 1 217 ? 14.286 -4.104 -35.609 1.00 79.75 217 ASP A C 1
ATOM 1716 O O . ASP A 1 217 ? 13.215 -3.832 -36.160 1.00 79.75 217 ASP A O 1
ATOM 1720 N N . ASP A 1 218 ? 14.714 -5.363 -35.488 1.00 82.62 218 ASP A N 1
ATOM 1721 C CA . ASP A 1 218 ? 13.950 -6.553 -35.887 1.00 82.62 218 ASP A CA 1
ATOM 1722 C C . ASP A 1 218 ? 13.166 -7.203 -34.726 1.00 82.62 218 ASP A C 1
ATOM 1724 O O . ASP A 1 218 ? 12.439 -8.177 -34.939 1.00 82.62 218 ASP A O 1
ATOM 1728 N N . GLY A 1 219 ? 13.231 -6.602 -33.533 1.00 84.88 219 GLY A N 1
ATOM 1729 C CA . GLY A 1 219 ? 12.489 -6.994 -32.336 1.00 84.88 219 GLY A CA 1
ATOM 1730 C C . GLY A 1 219 ? 13.218 -7.949 -31.391 1.00 84.88 219 GLY A C 1
ATOM 1731 O O . GLY A 1 219 ? 12.631 -8.301 -30.369 1.00 84.88 219 GLY A O 1
ATOM 1732 N N . ILE A 1 220 ? 14.453 -8.347 -31.702 1.00 91.06 220 ILE A N 1
ATOM 1733 C CA . ILE A 1 220 ? 15.285 -9.221 -30.866 1.00 91.06 220 ILE A CA 1
ATOM 1734 C C . ILE A 1 220 ? 16.717 -8.684 -30.792 1.00 91.06 220 ILE A C 1
ATOM 1736 O O . ILE A 1 220 ? 17.161 -8.009 -31.709 1.00 91.06 220 ILE A O 1
ATOM 1740 N N . ILE A 1 221 ? 17.448 -8.987 -29.718 1.00 92.44 221 ILE A N 1
ATOM 1741 C CA . ILE A 1 221 ? 18.893 -8.727 -29.625 1.00 92.44 221 ILE A CA 1
ATOM 1742 C C . ILE A 1 221 ? 19.615 -10.068 -29.619 1.00 92.44 221 ILE A C 1
ATOM 1744 O O . ILE A 1 221 ? 19.468 -10.857 -28.682 1.00 92.44 221 ILE A O 1
ATOM 1748 N N . SER A 1 222 ? 20.423 -10.326 -30.641 1.00 92.88 222 SER A N 1
ATOM 1749 C CA . SER A 1 222 ? 21.312 -11.490 -30.662 1.00 92.88 222 SER A CA 1
ATOM 1750 C C . SER A 1 222 ? 22.544 -11.297 -29.768 1.00 92.88 222 SER A C 1
ATOM 1752 O O . SER A 1 222 ? 22.913 -10.180 -29.403 1.00 92.88 222 SER A O 1
ATOM 1754 N N . GLU A 1 223 ? 23.243 -12.390 -29.455 1.00 92.62 223 GLU A N 1
ATOM 1755 C CA . GLU A 1 223 ? 24.495 -12.352 -28.680 1.00 92.62 223 GLU A CA 1
ATOM 1756 C C . GLU A 1 223 ? 25.558 -11.433 -29.321 1.00 92.62 223 GLU A C 1
ATOM 1758 O O . GLU A 1 223 ? 26.228 -10.671 -28.626 1.00 92.62 223 GLU A O 1
ATOM 1763 N N . GLU A 1 224 ? 25.674 -11.432 -30.656 1.00 91.06 224 GLU A N 1
ATOM 1764 C CA . GLU A 1 224 ? 26.615 -10.566 -31.386 1.00 91.06 224 GLU A CA 1
ATOM 1765 C C . GLU A 1 224 ? 26.229 -9.084 -31.281 1.00 91.06 224 GLU A C 1
ATOM 1767 O O . GLU A 1 224 ? 27.079 -8.216 -31.070 1.00 91.06 224 GLU A O 1
ATOM 1772 N N . GLU A 1 225 ? 24.940 -8.782 -31.395 1.00 92.06 225 GLU A N 1
ATOM 1773 C CA . GLU A 1 225 ? 24.438 -7.416 -31.287 1.00 92.06 225 GLU A CA 1
ATOM 1774 C C . GLU A 1 225 ? 24.572 -6.874 -29.865 1.00 92.06 225 GLU A C 1
ATOM 1776 O O . GLU A 1 225 ? 24.978 -5.722 -29.672 1.00 92.06 225 GLU A O 1
ATOM 1781 N N . PHE A 1 226 ? 24.322 -7.718 -28.865 1.00 93.06 226 PHE A N 1
ATOM 1782 C CA . PHE A 1 226 ? 24.496 -7.372 -27.462 1.00 93.06 226 PHE A CA 1
ATOM 1783 C C . PHE A 1 226 ? 25.942 -6.982 -27.140 1.00 93.06 226 PHE A C 1
ATOM 1785 O O . PHE A 1 226 ? 26.160 -6.083 -26.326 1.00 93.06 226 PHE A O 1
ATOM 1792 N N . GLU A 1 227 ? 26.945 -7.569 -27.804 1.00 89.94 227 GLU A N 1
ATOM 1793 C CA . GLU A 1 227 ? 28.354 -7.161 -27.665 1.00 89.94 227 GLU A CA 1
ATOM 1794 C C . GLU A 1 227 ? 28.619 -5.712 -28.072 1.00 89.94 227 GLU A C 1
ATOM 1796 O O . GLU A 1 227 ? 29.514 -5.059 -27.528 1.00 89.94 227 GLU A O 1
ATOM 1801 N N . THR A 1 228 ? 27.789 -5.166 -28.955 1.00 89.31 228 THR A N 1
ATOM 1802 C CA . THR A 1 228 ? 27.871 -3.763 -29.371 1.00 89.31 228 THR A CA 1
ATOM 1803 C C . THR A 1 228 ? 26.966 -2.832 -28.560 1.00 89.31 228 THR A C 1
ATOM 1805 O O . THR A 1 228 ? 27.127 -1.609 -28.628 1.00 89.31 228 THR A O 1
ATOM 1808 N N . LEU A 1 229 ? 26.039 -3.382 -27.767 1.00 90.44 229 LEU A N 1
ATOM 1809 C CA . LEU A 1 229 ? 25.107 -2.609 -26.954 1.00 90.44 229 LEU A CA 1
ATOM 1810 C C . LEU A 1 229 ? 25.849 -1.843 -25.849 1.00 90.44 229 LEU A C 1
ATOM 1812 O O . LEU A 1 229 ? 26.595 -2.410 -25.048 1.00 90.44 229 LEU A O 1
ATOM 1816 N N . ASN A 1 230 ? 25.588 -0.536 -25.762 1.00 91.31 230 ASN A N 1
ATOM 1817 C CA . ASN A 1 230 ? 26.088 0.330 -24.695 1.00 91.31 230 ASN A CA 1
ATOM 1818 C C . ASN A 1 230 ? 25.321 0.091 -23.378 1.00 91.31 230 ASN A C 1
ATOM 1820 O O . ASN A 1 230 ? 24.557 0.950 -22.924 1.00 91.31 230 ASN A O 1
ATOM 1824 N N . THR A 1 231 ? 25.499 -1.084 -22.767 1.00 91.44 231 THR A N 1
ATOM 1825 C CA . THR A 1 231 ? 24.818 -1.453 -21.516 1.00 91.44 231 THR A CA 1
ATOM 1826 C C . THR A 1 231 ? 25.220 -0.549 -20.352 1.00 91.44 231 THR A C 1
ATOM 1828 O O . THR A 1 231 ? 24.399 -0.302 -19.469 1.00 91.44 231 THR A O 1
ATOM 1831 N N . PHE A 1 232 ? 26.431 0.025 -20.364 1.00 89.56 232 PHE A N 1
ATOM 1832 C CA . PHE A 1 232 ? 26.841 1.001 -19.352 1.00 89.56 232 PHE A CA 1
ATOM 1833 C C . PHE A 1 232 ? 26.036 2.297 -19.467 1.00 89.56 232 PHE A C 1
ATOM 1835 O O . PHE A 1 232 ? 25.386 2.706 -18.510 1.00 89.56 232 PHE A O 1
ATOM 1842 N N . GLY A 1 233 ? 25.995 2.912 -20.650 1.00 88.94 233 GLY A N 1
ATOM 1843 C CA . GLY A 1 233 ? 25.212 4.130 -20.862 1.00 88.94 233 GLY A CA 1
ATOM 1844 C C . GLY A 1 233 ? 23.719 3.931 -20.597 1.00 88.94 233 GLY A C 1
ATOM 1845 O O . GLY A 1 233 ? 23.064 4.838 -20.081 1.00 88.94 233 GLY A O 1
ATOM 1846 N N . LEU A 1 234 ? 23.187 2.742 -20.902 1.00 89.62 234 LEU A N 1
ATOM 1847 C CA . LEU A 1 234 ? 21.803 2.380 -20.600 1.00 89.62 234 LEU A CA 1
ATOM 1848 C C . LEU A 1 234 ? 21.548 2.285 -19.096 1.00 89.62 234 LEU A C 1
ATOM 1850 O O . LEU A 1 234 ? 20.593 2.892 -18.616 1.00 89.62 234 LEU A O 1
ATOM 1854 N N . LYS A 1 235 ? 22.407 1.576 -18.351 1.00 88.31 235 LYS A N 1
ATOM 1855 C CA . LYS A 1 235 ? 22.336 1.488 -16.884 1.00 88.31 235 LYS A CA 1
ATOM 1856 C C . LYS A 1 235 ? 22.262 2.881 -16.261 1.00 88.31 235 LYS A C 1
ATOM 1858 O O . LYS A 1 235 ? 21.367 3.172 -15.468 1.00 88.31 235 LYS A O 1
ATOM 1863 N N . GLU A 1 236 ? 23.147 3.773 -16.688 1.00 85.00 236 GLU A N 1
ATOM 1864 C CA . GLU A 1 236 ? 23.209 5.138 -16.167 1.00 85.00 236 GLU A CA 1
ATOM 1865 C C . GLU A 1 236 ? 21.974 5.978 -16.540 1.00 85.00 236 GLU A C 1
ATOM 1867 O O . GLU A 1 236 ? 21.452 6.755 -15.729 1.00 85.00 236 GLU A O 1
ATOM 1872 N N . TYR A 1 237 ? 21.439 5.787 -17.748 1.00 87.25 237 TYR A N 1
ATOM 1873 C CA . TYR A 1 237 ? 20.197 6.431 -18.165 1.00 87.25 237 TYR A CA 1
ATOM 1874 C C . TYR A 1 237 ? 18.983 5.937 -17.359 1.00 87.25 237 TYR A C 1
ATOM 1876 O O . TYR A 1 237 ? 18.152 6.747 -16.935 1.00 87.25 237 TYR A O 1
ATOM 1884 N N . LEU A 1 238 ? 18.894 4.635 -17.080 1.00 87.44 238 LEU A N 1
ATOM 1885 C CA . LEU A 1 238 ? 17.830 4.045 -16.263 1.00 87.44 238 LEU A CA 1
ATOM 1886 C C . LEU A 1 238 ? 17.894 4.533 -14.807 1.00 87.44 238 LEU A C 1
ATOM 1888 O O . LEU A 1 238 ? 16.862 4.932 -14.261 1.00 87.44 238 LEU A O 1
ATOM 1892 N N . HIS A 1 239 ? 19.087 4.642 -14.208 1.00 82.62 239 HIS A N 1
ATOM 1893 C CA . HIS A 1 239 ? 19.263 5.285 -12.895 1.00 82.62 239 HIS A CA 1
ATOM 1894 C C . HIS A 1 239 ? 18.786 6.748 -12.890 1.00 82.62 239 HIS A C 1
ATOM 1896 O O . HIS A 1 239 ? 18.179 7.233 -11.930 1.00 82.62 239 HIS A O 1
ATOM 1902 N N . LYS A 1 240 ? 19.013 7.492 -13.979 1.00 83.38 240 LYS A N 1
ATOM 1903 C CA . LYS A 1 240 ? 18.481 8.855 -14.103 1.00 83.38 240 LYS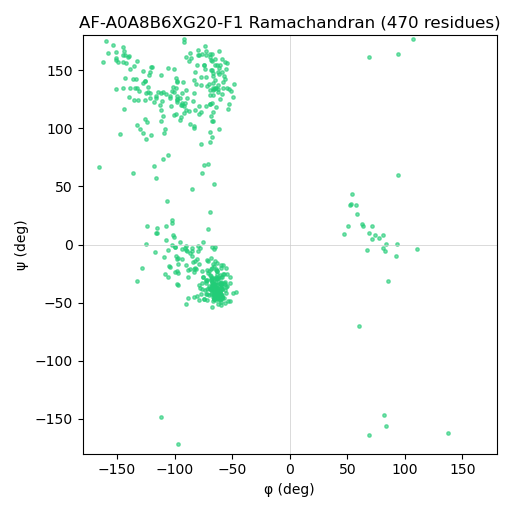 A CA 1
ATOM 1904 C C . LYS A 1 240 ? 16.951 8.864 -14.157 1.00 83.38 240 LYS A C 1
ATOM 1906 O O . LYS A 1 240 ? 16.336 9.756 -13.556 1.00 83.38 240 LYS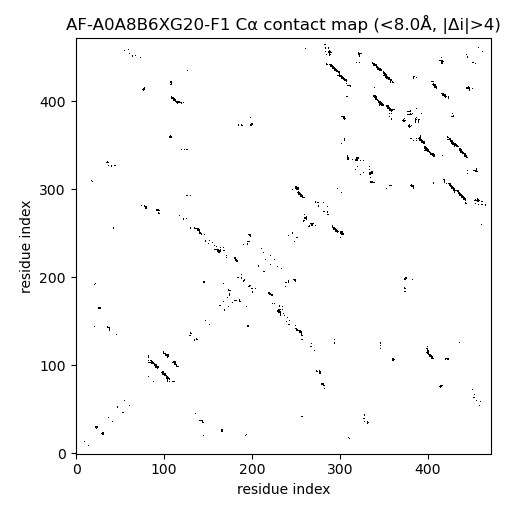 A O 1
ATOM 1911 N N . LEU A 1 241 ? 16.337 7.933 -14.885 1.00 84.94 241 LEU A N 1
ATOM 1912 C CA . LEU A 1 241 ? 14.881 7.833 -14.996 1.00 84.94 241 LEU A CA 1
ATOM 1913 C C . LEU A 1 241 ? 14.237 7.476 -13.658 1.00 84.94 241 LEU A C 1
ATOM 1915 O O . LEU A 1 241 ? 13.318 8.179 -13.235 1.00 84.94 241 LEU A O 1
ATOM 1919 N N . SER A 1 242 ? 14.774 6.485 -12.946 1.00 79.38 242 SER A N 1
ATOM 1920 C CA . SER A 1 242 ? 14.276 6.081 -11.624 1.00 79.38 242 SER A CA 1
ATOM 1921 C C . SER A 1 242 ? 14.297 7.224 -10.605 1.00 79.38 242 SER A C 1
ATOM 1923 O O . SER A 1 242 ? 13.482 7.259 -9.681 1.00 79.38 242 SER A O 1
ATOM 1925 N N . LYS A 1 243 ? 15.173 8.219 -10.791 1.00 76.44 243 LYS A N 1
ATOM 1926 C CA . LYS A 1 243 ? 15.269 9.412 -9.936 1.00 76.44 243 LYS A CA 1
ATOM 1927 C C . LYS A 1 243 ? 14.264 10.493 -10.296 1.00 76.44 243 LYS A C 1
ATOM 1929 O O . LYS A 1 243 ? 13.648 11.083 -9.402 1.00 76.44 243 LYS A O 1
ATOM 1934 N N . ASN A 1 244 ? 14.120 10.777 -11.584 1.00 80.62 244 ASN A N 1
ATOM 1935 C CA . ASN A 1 244 ? 13.528 12.031 -12.044 1.00 80.62 244 ASN A CA 1
ATOM 1936 C C . ASN A 1 244 ? 12.135 11.871 -12.642 1.00 80.62 244 ASN A C 1
ATOM 1938 O O . ASN A 1 244 ? 11.366 12.830 -12.613 1.00 80.62 244 ASN A O 1
ATOM 1942 N N . ASP A 1 245 ? 11.798 10.692 -13.159 1.00 86.12 245 ASP A N 1
ATOM 1943 C CA . ASP A 1 245 ? 10.515 10.475 -13.809 1.00 86.12 245 ASP A CA 1
ATOM 1944 C C . ASP A 1 245 ? 9.550 9.763 -12.852 1.00 86.12 245 ASP A C 1
ATOM 1946 O O . ASP A 1 245 ? 9.765 8.599 -12.507 1.00 86.12 245 ASP A O 1
ATOM 1950 N N . PRO A 1 246 ? 8.490 10.440 -12.376 1.00 84.38 246 PRO A N 1
ATOM 1951 C CA . PRO A 1 246 ? 7.549 9.830 -11.453 1.00 84.38 246 PRO A CA 1
ATOM 1952 C C . PRO A 1 246 ? 6.816 8.637 -12.062 1.00 84.38 246 PRO A C 1
ATOM 1954 O O . PRO A 1 246 ? 6.368 7.812 -11.279 1.00 84.38 246 PRO A O 1
ATOM 1957 N N . ARG A 1 247 ? 6.705 8.528 -13.399 1.00 83.88 247 ARG A N 1
ATOM 1958 C CA . ARG A 1 247 ? 5.945 7.471 -14.091 1.00 83.88 247 ARG A CA 1
ATOM 1959 C C . ARG A 1 247 ? 6.491 6.069 -13.841 1.00 83.88 247 ARG A C 1
ATOM 1961 O O . ARG A 1 247 ? 5.703 5.136 -13.800 1.00 83.88 247 ARG A O 1
ATOM 1968 N N . PHE A 1 248 ? 7.809 5.946 -13.688 1.00 84.19 248 PHE A N 1
ATOM 1969 C CA . PHE A 1 248 ? 8.488 4.650 -13.594 1.00 84.19 248 PHE A CA 1
ATOM 1970 C C . PHE A 1 248 ? 8.768 4.219 -12.153 1.00 84.19 248 PHE A C 1
ATOM 1972 O O . PHE A 1 248 ? 9.163 3.079 -11.917 1.00 84.19 248 PHE A O 1
ATOM 1979 N N . LYS A 1 249 ? 8.603 5.128 -11.185 1.00 82.25 249 LYS A N 1
ATOM 1980 C CA . LYS A 1 249 ? 8.861 4.849 -9.771 1.00 82.25 249 LYS A CA 1
ATOM 1981 C C . LYS A 1 249 ? 7.784 3.942 -9.206 1.00 82.25 249 LYS A C 1
ATOM 1983 O O . LYS A 1 249 ? 6.616 4.284 -9.290 1.00 82.25 249 LYS A O 1
ATOM 1988 N N . THR A 1 250 ? 8.182 2.936 -8.426 1.00 83.38 250 THR A N 1
ATOM 1989 C CA . THR A 1 250 ? 7.248 2.109 -7.641 1.00 83.38 250 THR A CA 1
ATOM 1990 C C . THR A 1 250 ? 6.216 2.923 -6.862 1.00 83.38 250 THR A C 1
ATOM 1992 O O . THR A 1 250 ? 5.043 2.554 -6.795 1.00 83.38 250 THR A O 1
ATOM 1995 N N . ARG A 1 251 ? 6.642 4.045 -6.271 1.00 86.31 251 ARG A N 1
ATOM 1996 C CA . ARG A 1 251 ? 5.782 4.942 -5.499 1.00 86.31 251 ARG A CA 1
ATOM 1997 C C . ARG A 1 251 ? 6.187 6.395 -5.680 1.00 86.31 251 ARG A C 1
ATOM 1999 O O . ARG A 1 251 ? 7.3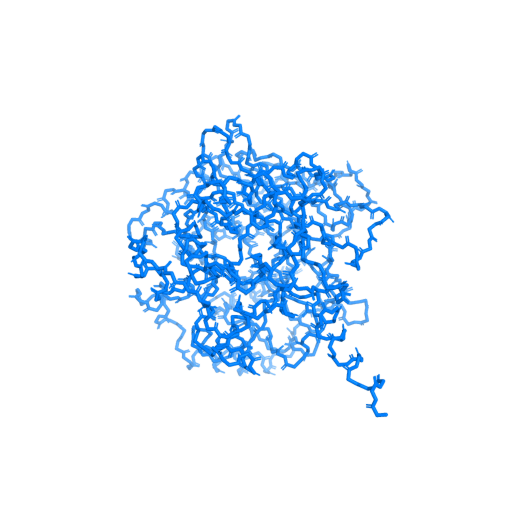54 6.745 -5.509 1.00 86.31 251 ARG A O 1
ATOM 2006 N N . THR A 1 252 ? 5.188 7.247 -5.887 1.00 90.62 252 THR A N 1
ATOM 2007 C CA . THR A 1 252 ? 5.340 8.704 -5.933 1.00 90.62 252 THR A CA 1
ATOM 2008 C C . THR A 1 252 ? 4.298 9.354 -5.023 1.00 90.62 252 THR A C 1
ATOM 2010 O O . THR A 1 252 ? 3.137 9.510 -5.397 1.00 90.62 252 THR A O 1
ATOM 2013 N N . SER A 1 253 ? 4.713 9.731 -3.812 1.00 90.75 253 SER A N 1
ATOM 2014 C CA . SER A 1 253 ? 3.882 10.425 -2.816 1.00 90.75 253 SER A CA 1
ATOM 2015 C C . SER A 1 253 ? 4.738 11.171 -1.799 1.00 90.75 253 SER A C 1
ATOM 2017 O O . SER A 1 253 ? 5.916 10.860 -1.635 1.00 90.75 253 SER A O 1
ATOM 2019 N N . ASN A 1 254 ? 4.130 12.080 -1.043 1.00 91.06 254 ASN A N 1
ATOM 2020 C CA . ASN A 1 254 ? 4.691 12.616 0.196 1.00 91.06 254 ASN A CA 1
ATOM 2021 C C . ASN A 1 254 ? 4.053 11.919 1.399 1.00 91.06 254 ASN A C 1
ATOM 2023 O O . ASN A 1 254 ? 2.903 11.487 1.318 1.00 91.06 254 ASN A O 1
ATOM 2027 N N . GLN A 1 255 ? 4.777 11.806 2.510 1.00 91.06 255 GLN A N 1
ATOM 2028 C CA . GLN A 1 255 ? 4.274 11.194 3.737 1.00 91.06 255 GLN A CA 1
ATOM 2029 C C . GLN A 1 255 ? 4.805 11.868 5.004 1.00 91.06 255 GLN A C 1
ATOM 2031 O O . GLN A 1 255 ? 5.812 12.574 4.968 1.00 91.06 255 GLN A O 1
ATOM 2036 N N . VAL A 1 256 ? 4.134 11.592 6.117 1.00 87.69 256 VAL A N 1
ATOM 2037 C CA . VAL A 1 256 ? 4.548 11.895 7.492 1.00 87.69 256 VAL A CA 1
ATOM 2038 C C . VAL A 1 256 ? 3.943 10.848 8.430 1.00 87.69 256 VAL A C 1
ATOM 2040 O O . VAL A 1 256 ? 2.980 10.169 8.065 1.00 87.69 256 VAL A O 1
ATOM 2043 N N . TRP A 1 257 ? 4.508 10.706 9.622 1.00 88.31 257 TRP A N 1
ATOM 2044 C CA . TRP A 1 257 ? 4.058 9.757 10.635 1.00 88.31 257 TRP A CA 1
ATOM 2045 C C . TRP A 1 257 ? 3.564 10.520 11.856 1.00 88.31 257 TRP A C 1
ATOM 2047 O O . TRP A 1 257 ? 4.264 11.402 12.347 1.00 88.31 257 TRP A O 1
ATOM 2057 N N . LEU A 1 258 ? 2.352 10.210 12.312 1.00 89.25 258 LEU A N 1
ATOM 2058 C CA . LEU A 1 258 ? 1.736 10.858 13.464 1.00 89.25 258 LEU A CA 1
ATOM 2059 C C . LEU A 1 258 ? 1.557 9.854 14.603 1.00 89.25 258 LEU A C 1
ATOM 2061 O O . LEU A 1 258 ? 0.998 8.768 14.417 1.00 89.25 258 LEU A O 1
ATOM 2065 N N . ASN A 1 259 ? 1.979 10.258 15.800 1.00 88.94 259 ASN A N 1
ATOM 2066 C CA . ASN A 1 259 ? 1.685 9.529 17.027 1.00 88.94 259 ASN A CA 1
ATOM 2067 C C . ASN A 1 259 ? 0.163 9.583 17.316 1.00 88.94 259 ASN A C 1
ATOM 2069 O O . ASN A 1 259 ? -0.498 10.612 17.107 1.00 88.94 259 ASN A O 1
ATOM 2073 N N . MET A 1 260 ? -0.376 8.440 17.751 1.00 89.88 260 MET A N 1
ATOM 2074 C CA . MET A 1 260 ? -1.805 8.179 17.958 1.00 89.88 260 MET A CA 1
ATOM 2075 C C . MET A 1 260 ? -2.180 7.928 19.430 1.00 89.88 260 MET A C 1
ATOM 2077 O O . MET A 1 260 ? -3.246 7.366 19.722 1.00 89.88 260 MET A O 1
ATOM 2081 N N . ASP A 1 261 ? -1.290 8.251 20.357 1.00 86.94 261 ASP A N 1
ATOM 2082 C CA . ASP A 1 261 ? -1.500 8.078 21.787 1.00 86.94 261 ASP A CA 1
ATOM 2083 C C . ASP A 1 261 ? -2.491 9.120 22.289 1.00 86.94 261 ASP A C 1
ATOM 2085 O O . ASP A 1 261 ? -2.513 10.271 21.847 1.00 86.94 261 ASP A O 1
ATOM 2089 N N . GLN A 1 262 ? -3.328 8.725 23.245 1.00 88.25 262 GLN A N 1
ATOM 2090 C CA . GLN A 1 262 ? -4.386 9.589 23.765 1.00 88.25 262 GLN A CA 1
ATOM 2091 C C . GLN A 1 262 ? -3.849 10.883 24.389 1.00 88.25 262 GLN A C 1
ATOM 2093 O O . GLN A 1 262 ? -4.506 11.919 24.310 1.00 88.25 262 GLN A O 1
ATOM 2098 N N . SER A 1 263 ? -2.683 10.816 25.034 1.00 87.69 263 SER A N 1
ATOM 2099 C CA . SER A 1 263 ? -2.021 11.954 25.679 1.00 87.69 263 SER A CA 1
ATOM 2100 C C . SER A 1 263 ? -1.460 12.959 24.667 1.00 87.69 263 SER A C 1
ATOM 2102 O O . SER A 1 263 ? -1.345 14.142 24.988 1.00 87.69 263 SER A O 1
ATOM 2104 N N . VAL A 1 264 ? -1.170 12.509 23.442 1.00 89.12 264 VAL A N 1
ATOM 2105 C CA . VAL A 1 264 ? -0.674 13.332 22.332 1.00 89.12 264 VAL A CA 1
ATOM 2106 C C . VAL A 1 264 ? -1.837 13.892 21.517 1.00 89.12 264 VAL A C 1
ATOM 2108 O O . VAL A 1 264 ? -1.906 15.096 21.270 1.00 89.12 264 VAL A O 1
ATOM 2111 N N . ASP A 1 265 ? -2.762 13.026 21.104 1.00 92.12 265 ASP A N 1
ATOM 2112 C CA . ASP A 1 265 ? -3.899 13.391 20.266 1.00 92.12 265 ASP A CA 1
ATOM 2113 C C . ASP A 1 265 ? -5.138 12.531 20.572 1.00 92.12 265 ASP A C 1
ATOM 2115 O O . ASP A 1 265 ? -5.329 11.449 19.999 1.00 92.12 265 ASP A O 1
ATOM 2119 N N . PRO A 1 266 ? -6.042 13.031 21.434 1.00 92.81 266 PRO A N 1
ATOM 2120 C CA . PRO A 1 266 ? -7.277 12.334 21.773 1.00 92.81 266 PRO A CA 1
ATOM 2121 C C . PRO A 1 266 ? -8.179 12.051 20.565 1.00 92.81 266 PRO A C 1
ATOM 2123 O O . PRO A 1 266 ? -8.956 11.093 20.598 1.00 92.81 266 PRO A O 1
ATOM 2126 N N . LEU A 1 267 ? -8.111 12.873 19.508 1.00 93.56 267 LEU A N 1
ATOM 2127 C CA . LEU A 1 267 ? -8.964 12.722 18.332 1.00 93.56 267 LEU A CA 1
ATOM 2128 C C . LEU A 1 267 ? -8.503 11.543 17.477 1.00 93.56 267 LEU A C 1
ATOM 2130 O O . LEU A 1 267 ? -9.321 10.705 17.102 1.00 93.56 267 LEU A O 1
ATOM 2134 N N . ILE A 1 268 ? -7.199 11.440 17.216 1.00 93.81 268 ILE A N 1
ATOM 2135 C CA . ILE A 1 268 ? -6.641 10.296 16.481 1.00 93.81 268 ILE A CA 1
ATOM 2136 C C . ILE A 1 268 ? -6.749 9.016 17.316 1.00 93.81 268 ILE A C 1
ATOM 2138 O O . ILE A 1 268 ? -7.125 7.970 16.785 1.00 93.81 268 ILE A O 1
ATOM 2142 N N . HIS A 1 269 ? -6.539 9.090 18.632 1.00 94.25 269 HIS A N 1
ATOM 2143 C CA . HIS A 1 269 ? -6.730 7.937 19.514 1.00 94.25 269 HIS A CA 1
ATOM 2144 C C . HIS A 1 269 ? -8.169 7.391 19.466 1.00 94.25 269 HIS A C 1
ATOM 2146 O O . HIS A 1 269 ? -8.386 6.180 19.429 1.00 94.25 269 HIS A O 1
ATOM 2152 N N . LYS A 1 270 ? -9.177 8.263 19.361 1.00 94.94 270 LYS A N 1
ATOM 2153 C CA . LYS A 1 270 ? -10.577 7.845 19.182 1.00 94.94 270 LYS A CA 1
ATOM 2154 C C . LYS A 1 270 ? -10.796 7.023 17.903 1.00 94.94 270 LYS A C 1
ATOM 2156 O O . LYS A 1 270 ? -11.682 6.170 17.873 1.00 94.94 270 LYS A O 1
ATOM 2161 N N . ILE A 1 271 ? -9.986 7.222 16.861 1.00 95.81 271 ILE A N 1
ATOM 2162 C CA . ILE A 1 271 ? -10.023 6.405 15.638 1.00 95.81 271 ILE A CA 1
ATOM 2163 C C . ILE A 1 271 ? -9.488 4.986 15.913 1.00 95.81 271 ILE A C 1
ATOM 2165 O O . ILE A 1 271 ? -10.085 4.026 15.421 1.00 95.81 271 ILE A O 1
ATOM 2169 N N . ARG A 1 272 ? -8.455 4.821 16.761 1.00 95.12 272 ARG A N 1
ATOM 2170 C CA . ARG A 1 272 ? -8.007 3.493 17.246 1.00 95.12 272 ARG A CA 1
ATOM 2171 C C . ARG A 1 272 ? -9.135 2.771 17.981 1.00 95.12 272 ARG A C 1
ATOM 2173 O O . ARG A 1 272 ? -9.408 1.616 17.667 1.00 95.12 272 ARG A O 1
ATOM 2180 N N . GLU A 1 273 ? -9.868 3.455 18.860 1.00 95.75 273 GLU A N 1
ATOM 2181 C CA . GLU A 1 273 ? -11.014 2.843 19.558 1.00 95.75 273 GLU A CA 1
ATOM 2182 C C . GLU A 1 273 ? -12.143 2.425 18.605 1.00 95.75 273 GLU A C 1
ATOM 2184 O O . GLU A 1 273 ? -12.736 1.355 18.773 1.00 95.75 273 GLU A O 1
ATOM 2189 N N . ARG A 1 274 ? -12.417 3.207 17.553 1.00 97.25 274 ARG A N 1
ATOM 2190 C CA . ARG A 1 274 ? -13.356 2.780 16.501 1.00 97.25 274 ARG A CA 1
ATOM 2191 C C . ARG A 1 274 ? -12.875 1.504 15.820 1.00 97.25 274 ARG A C 1
ATOM 2193 O O . ARG A 1 274 ? -13.686 0.615 15.572 1.00 97.25 274 ARG A O 1
ATOM 2200 N N . LEU A 1 275 ? -11.575 1.391 15.547 1.00 97.19 275 LEU A N 1
ATOM 2201 C CA . LEU A 1 275 ? -10.987 0.203 14.932 1.00 97.19 275 LEU A CA 1
ATOM 2202 C C . LEU A 1 275 ? -11.065 -1.030 15.847 1.00 97.19 275 LEU A C 1
ATOM 2204 O O . LEU A 1 275 ? -11.345 -2.123 15.353 1.00 97.19 275 LEU A O 1
ATOM 2208 N N . VAL A 1 276 ? -10.921 -0.869 17.167 1.00 96.31 276 VAL A N 1
ATOM 2209 C CA . VAL A 1 276 ? -11.181 -1.938 18.156 1.00 96.31 276 VAL A CA 1
ATOM 2210 C C . VAL A 1 276 ? -12.611 -2.458 18.001 1.00 96.31 276 VAL A C 1
ATOM 2212 O O . VAL A 1 276 ? -12.821 -3.657 17.828 1.00 96.31 276 VAL A O 1
ATOM 2215 N N . LYS A 1 277 ? -13.608 -1.562 17.976 1.00 96.19 277 LYS A N 1
ATOM 2216 C CA . LYS A 1 277 ? -15.023 -1.948 17.822 1.00 96.19 277 LYS A CA 1
ATOM 2217 C C . LYS A 1 277 ? -15.342 -2.528 16.440 1.00 96.19 277 LYS A C 1
ATOM 2219 O O . LYS A 1 277 ? -16.138 -3.459 16.341 1.00 96.19 277 LYS A O 1
ATOM 2224 N N . LEU A 1 278 ? -14.700 -2.030 15.383 1.00 97.06 278 LEU A N 1
ATOM 2225 C CA . LEU A 1 278 ? -14.840 -2.569 14.028 1.00 97.06 278 LEU A CA 1
ATOM 2226 C C . LEU A 1 278 ? -14.220 -3.959 13.887 1.00 97.06 278 LEU A C 1
ATOM 2228 O O . LEU A 1 278 ? -14.762 -4.786 13.171 1.00 97.06 278 LEU A O 1
ATOM 2232 N N . THR A 1 279 ? -13.089 -4.248 14.514 1.00 96.31 279 THR A N 1
ATOM 2233 C CA . THR A 1 279 ? -12.369 -5.512 14.269 1.00 96.31 279 THR A CA 1
ATOM 2234 C C . THR A 1 279 ? -12.676 -6.585 15.305 1.00 96.31 279 THR A C 1
ATOM 2236 O O . THR A 1 279 ? -12.530 -7.772 15.013 1.00 96.31 279 THR A O 1
ATOM 2239 N N . GLY A 1 280 ? -13.085 -6.178 16.510 1.00 94.06 280 GLY A N 1
ATOM 2240 C CA . GLY A 1 280 ? -13.170 -7.057 17.672 1.00 94.06 280 GLY A CA 1
ATOM 2241 C C . GLY A 1 280 ? -11.807 -7.599 18.108 1.00 94.06 280 GLY A C 1
ATOM 2242 O O . GLY A 1 280 ? -11.760 -8.605 18.812 1.00 94.06 280 GLY A O 1
ATOM 2243 N N . LEU A 1 281 ? -10.703 -7.005 17.639 1.00 94.00 281 LEU A N 1
ATOM 2244 C CA . LEU A 1 281 ? -9.364 -7.353 18.099 1.00 94.00 281 LEU A CA 1
ATOM 2245 C C . LEU A 1 281 ? -9.131 -6.810 19.507 1.00 94.00 281 LEU A C 1
ATOM 2247 O O . LEU A 1 281 ? -9.670 -5.771 19.886 1.00 94.00 281 LEU A O 1
ATOM 2251 N N . ASP A 1 282 ? -8.285 -7.513 20.254 1.00 91.94 282 ASP A N 1
ATOM 2252 C CA . ASP A 1 282 ? -7.813 -7.050 21.552 1.00 91.94 282 ASP A CA 1
ATOM 2253 C C . ASP A 1 282 ? -7.116 -5.686 21.409 1.00 91.94 282 ASP A C 1
ATOM 2255 O O . ASP A 1 282 ? -6.363 -5.454 20.452 1.00 91.94 282 ASP A O 1
ATOM 2259 N N . ARG A 1 283 ? -7.354 -4.782 22.366 1.00 93.00 283 ARG A N 1
ATOM 2260 C CA . ARG A 1 283 ? -6.742 -3.447 22.373 1.00 93.00 283 ARG A CA 1
ATOM 2261 C C . ARG A 1 283 ? -5.225 -3.517 22.325 1.00 93.00 283 ARG A C 1
ATOM 2263 O O . ARG A 1 283 ? -4.647 -2.688 21.645 1.00 93.00 283 ARG A O 1
ATOM 2270 N N . LYS A 1 284 ? -4.576 -4.518 22.927 1.00 91.12 284 LYS A N 1
ATOM 2271 C CA . LYS A 1 284 ? -3.116 -4.695 22.842 1.00 91.12 284 LYS A CA 1
ATOM 2272 C C . LYS A 1 284 ? -2.631 -4.887 21.403 1.00 91.12 284 LYS A C 1
ATOM 2274 O O . LYS A 1 284 ? -1.555 -4.412 21.062 1.00 91.12 284 LYS A O 1
ATOM 2279 N N . ILE A 1 285 ? -3.427 -5.540 20.550 1.00 93.62 285 ILE A N 1
ATOM 2280 C CA . ILE A 1 285 ? -3.103 -5.725 19.127 1.00 93.62 285 ILE A CA 1
ATOM 2281 C C . ILE A 1 285 ? -3.305 -4.419 18.356 1.00 93.62 285 ILE A C 1
ATOM 2283 O O . ILE A 1 285 ? -2.420 -4.007 17.616 1.00 93.62 285 ILE A O 1
ATOM 2287 N N . ILE A 1 286 ? -4.439 -3.733 18.555 1.00 95.31 286 ILE A N 1
ATOM 2288 C CA . ILE A 1 286 ? -4.688 -2.436 17.898 1.00 95.31 286 ILE A CA 1
ATOM 2289 C C . ILE A 1 286 ? -3.690 -1.377 18.371 1.00 95.31 286 ILE A C 1
ATOM 2291 O O . ILE A 1 286 ? -3.246 -0.537 17.587 1.00 95.31 286 ILE A O 1
ATOM 2295 N N . TYR A 1 287 ? -3.338 -1.404 19.653 1.00 93.12 287 TYR A N 1
ATOM 2296 C CA . TYR A 1 287 ? -2.431 -0.438 20.233 1.00 93.12 287 TYR A CA 1
ATOM 2297 C C . TYR A 1 287 ? -0.981 -0.705 19.854 1.00 93.12 287 TYR A C 1
ATOM 2299 O O . TYR A 1 287 ? -0.262 0.249 19.587 1.00 93.12 287 TYR A O 1
ATOM 2307 N N . GLY A 1 288 ? -0.605 -1.974 19.693 1.00 90.50 288 GLY A N 1
ATOM 2308 C CA . GLY A 1 288 ? 0.648 -2.394 19.068 1.00 90.50 288 GLY A CA 1
ATOM 2309 C C . GLY A 1 288 ? 0.720 -2.167 17.549 1.00 90.50 288 GLY A C 1
ATOM 2310 O O . GLY A 1 288 ? 1.603 -2.735 16.906 1.00 90.50 288 GLY A O 1
ATOM 2311 N N . GLY A 1 289 ? -0.205 -1.380 16.987 1.00 91.62 289 GLY A N 1
ATOM 2312 C CA . GLY A 1 289 ? -0.198 -0.876 15.616 1.00 91.62 289 GLY A CA 1
ATOM 2313 C C . GLY A 1 289 ? 0.958 0.075 15.322 1.00 91.62 289 GLY A C 1
ATOM 2314 O O . GLY A 1 289 ? 1.461 0.753 16.212 1.00 91.62 289 GLY A O 1
ATOM 2315 N N . GLU A 1 290 ? 1.345 0.162 14.051 1.00 90.19 290 GLU A N 1
ATOM 2316 C CA . GLU A 1 290 ? 2.301 1.179 13.601 1.00 90.19 290 GLU A CA 1
ATOM 2317 C C . GLU A 1 290 ? 1.701 2.586 13.756 1.00 90.19 290 GLU A C 1
ATOM 2319 O O . GLU A 1 290 ? 0.479 2.749 13.796 1.00 90.19 290 GLU A O 1
ATOM 2324 N N . MET A 1 291 ? 2.547 3.621 13.788 1.00 89.19 291 MET A N 1
ATOM 2325 C CA . MET A 1 291 ? 2.094 5.017 13.756 1.00 89.19 291 MET A CA 1
ATOM 2326 C C . MET A 1 291 ? 1.193 5.314 12.548 1.00 89.19 291 MET A C 1
ATOM 2328 O O . MET A 1 291 ? 1.294 4.669 11.503 1.00 89.19 291 MET A O 1
ATOM 2332 N N . LEU A 1 292 ? 0.354 6.350 12.660 1.00 94.75 292 LEU A N 1
ATOM 2333 C CA . LEU A 1 292 ? -0.504 6.770 11.555 1.00 94.75 292 LEU A CA 1
ATOM 2334 C C . LEU A 1 292 ? 0.359 7.346 10.431 1.00 94.75 292 LEU A C 1
ATOM 2336 O O . LEU A 1 292 ? 0.903 8.445 10.563 1.00 94.75 292 LEU A O 1
ATOM 2340 N N . GLN A 1 293 ? 0.450 6.642 9.307 1.00 94.75 293 GLN A N 1
ATOM 2341 C CA . GLN A 1 293 ? 1.094 7.177 8.114 1.00 94.75 293 GLN A CA 1
ATOM 2342 C C . GLN A 1 293 ? 0.094 8.061 7.378 1.00 94.75 293 GLN A C 1
ATOM 2344 O O . GLN A 1 293 ? -0.900 7.551 6.873 1.00 94.75 293 GLN A O 1
ATOM 2349 N N . VAL A 1 294 ? 0.351 9.362 7.267 1.00 97.31 294 VAL A N 1
ATOM 2350 C CA . VAL A 1 294 ? -0.460 10.274 6.445 1.00 97.31 294 VAL A CA 1
ATOM 2351 C C . VAL A 1 294 ? 0.260 10.530 5.131 1.00 97.31 294 VAL A C 1
ATOM 2353 O O . VAL A 1 294 ? 1.450 10.837 5.128 1.00 97.31 294 VAL A O 1
ATOM 2356 N N . LEU A 1 295 ? -0.456 10.408 4.016 1.00 97.19 295 LEU A N 1
ATOM 2357 C CA . LEU A 1 295 ? 0.072 10.514 2.664 1.00 97.19 295 LEU A CA 1
ATOM 2358 C C . LEU A 1 295 ? -0.626 11.619 1.875 1.00 97.19 295 LEU A C 1
ATOM 2360 O O . LEU A 1 295 ? -1.840 11.804 1.984 1.00 97.19 295 LEU A O 1
ATOM 2364 N N . ASN A 1 296 ? 0.145 12.272 1.009 1.00 97.75 296 ASN A N 1
ATOM 2365 C CA . ASN A 1 296 ? -0.340 13.195 -0.008 1.00 97.75 296 ASN A CA 1
ATOM 2366 C C . ASN A 1 296 ? 0.171 12.761 -1.388 1.00 97.75 296 ASN A C 1
ATOM 2368 O O . ASN A 1 296 ? 1.379 12.615 -1.600 1.00 97.75 296 ASN A O 1
ATOM 2372 N N . TYR A 1 297 ? -0.756 12.557 -2.321 1.00 97.38 297 TYR A N 1
ATOM 2373 C CA . TYR A 1 297 ? -0.467 12.291 -3.726 1.00 97.38 297 TYR A CA 1
ATOM 2374 C C . TYR A 1 297 ? -0.912 13.489 -4.562 1.00 97.38 297 TYR A C 1
ATOM 2376 O O . TYR A 1 297 ? -2.080 13.880 -4.534 1.00 97.38 297 TYR A O 1
ATOM 2384 N N . LEU A 1 298 ? 0.028 14.040 -5.321 1.00 96.38 298 LEU A N 1
ATOM 2385 C CA . LEU A 1 298 ? -0.198 15.082 -6.322 1.00 96.38 298 LEU A CA 1
ATOM 2386 C C . LEU A 1 298 ? -0.459 14.438 -7.698 1.00 96.38 298 LEU A C 1
ATOM 2388 O O . LEU A 1 298 ? -0.335 13.216 -7.804 1.00 96.38 298 LEU A O 1
ATOM 2392 N N . PRO A 1 299 ? -0.800 15.202 -8.755 1.00 95.81 299 PRO A N 1
ATOM 2393 C CA . PRO A 1 299 ? -0.931 14.657 -10.107 1.00 95.81 299 PRO A CA 1
ATOM 2394 C C . PRO A 1 299 ? 0.270 13.787 -10.515 1.00 95.81 299 PRO A C 1
ATOM 2396 O O . PRO A 1 299 ? 1.415 14.129 -10.219 1.00 95.81 299 PRO A O 1
ATOM 2399 N N . ASN A 1 300 ? -0.002 12.653 -11.170 1.00 92.06 300 ASN A N 1
ATOM 2400 C CA . ASN A 1 300 ? 0.928 11.540 -11.457 1.00 92.06 300 ASN A CA 1
ATOM 2401 C C . ASN A 1 300 ? 1.424 10.739 -10.239 1.00 92.06 300 ASN A C 1
ATOM 2403 O O . ASN A 1 300 ? 2.108 9.727 -10.403 1.00 92.06 300 ASN A O 1
ATOM 2407 N N . GLY A 1 301 ? 1.074 11.146 -9.020 1.00 94.62 301 GLY A N 1
ATOM 2408 C CA . GLY A 1 301 ? 1.333 10.373 -7.814 1.00 94.62 301 GLY A CA 1
ATOM 2409 C C . GLY A 1 301 ? 0.552 9.064 -7.834 1.00 94.62 301 GLY A C 1
ATOM 2410 O O . GLY A 1 301 ? -0.631 9.051 -8.169 1.00 94.62 301 GLY A O 1
ATOM 2411 N N . HIS A 1 302 ? 1.218 7.971 -7.480 1.00 94.81 302 HIS A N 1
ATOM 2412 C CA . HIS A 1 302 ? 0.666 6.620 -7.494 1.00 94.81 302 HIS A CA 1
ATOM 2413 C C . HIS A 1 302 ? 1.487 5.695 -6.590 1.00 94.81 302 HIS A C 1
ATOM 2415 O O . HIS A 1 302 ? 2.527 6.083 -6.042 1.00 94.81 302 HIS A O 1
ATOM 2421 N N . TYR A 1 303 ? 1.018 4.462 -6.443 1.00 93.69 303 TYR A N 1
ATOM 2422 C CA . TYR A 1 303 ? 1.784 3.367 -5.861 1.00 93.69 303 TYR A CA 1
ATOM 2423 C C . TYR A 1 303 ? 1.405 2.089 -6.603 1.00 93.69 303 TYR A C 1
ATOM 2425 O O . TYR A 1 303 ? 0.233 1.716 -6.583 1.00 93.69 303 TYR A O 1
ATOM 2433 N N . HIS A 1 304 ? 2.356 1.458 -7.290 1.00 91.81 304 HIS A N 1
ATOM 2434 C CA . HIS A 1 304 ? 2.114 0.194 -7.985 1.00 91.81 304 HIS A CA 1
ATOM 2435 C C . HIS A 1 304 ? 1.637 -0.907 -7.031 1.00 91.81 304 HIS A C 1
ATOM 2437 O O . HIS A 1 304 ? 1.759 -0.781 -5.809 1.00 91.81 304 HIS A O 1
ATOM 2443 N N . ALA A 1 305 ? 1.004 -1.939 -7.588 1.00 91.81 305 ALA A N 1
ATOM 2444 C CA . ALA A 1 305 ? 0.384 -2.969 -6.775 1.00 91.81 305 ALA A CA 1
ATOM 2445 C C . ALA A 1 305 ? 1.435 -3.732 -5.960 1.00 91.81 305 ALA A C 1
ATOM 2447 O O . ALA A 1 305 ? 2.478 -4.097 -6.492 1.00 91.81 305 ALA A O 1
ATOM 2448 N N . HIS A 1 306 ? 1.152 -3.941 -4.681 1.00 90.25 306 HIS A N 1
ATOM 2449 C CA . HIS A 1 306 ? 2.060 -4.552 -3.717 1.00 90.25 306 HIS A CA 1
ATOM 2450 C C . HIS A 1 306 ? 1.270 -5.230 -2.594 1.00 90.25 306 HIS A C 1
ATOM 2452 O O . HIS A 1 306 ? 0.045 -5.064 -2.473 1.00 90.25 306 HIS A O 1
ATOM 2458 N N . HIS A 1 307 ? 1.983 -5.973 -1.756 1.00 91.38 307 HIS A N 1
ATOM 2459 C CA . HIS A 1 307 ? 1.469 -6.449 -0.478 1.00 91.38 307 HIS A CA 1
ATOM 2460 C C . HIS A 1 307 ? 1.941 -5.560 0.670 1.00 91.38 307 HIS A C 1
ATOM 2462 O O . HIS A 1 307 ? 3.069 -5.079 0.702 1.00 91.38 307 HIS A O 1
ATOM 2468 N N . ASP A 1 308 ? 1.075 -5.357 1.662 1.00 92.88 308 ASP A N 1
ATOM 2469 C CA . ASP A 1 308 ? 1.454 -4.610 2.865 1.00 92.88 308 ASP A CA 1
ATOM 2470 C C . ASP A 1 308 ? 2.268 -5.447 3.859 1.00 92.88 308 ASP A C 1
ATOM 2472 O O . ASP A 1 308 ? 2.902 -4.888 4.755 1.00 92.88 308 ASP A O 1
ATOM 2476 N N . SER A 1 309 ? 2.243 -6.771 3.720 1.00 90.06 309 SER A N 1
ATOM 2477 C CA . SER A 1 309 ? 2.908 -7.723 4.603 1.00 90.06 309 SER A CA 1
ATOM 2478 C C . SER A 1 309 ? 3.783 -8.674 3.797 1.00 90.06 309 SER A C 1
ATOM 2480 O O . SER A 1 309 ? 3.463 -8.995 2.654 1.00 90.06 309 SER A O 1
ATOM 2482 N N . GLU A 1 310 ? 4.868 -9.147 4.402 1.00 87.06 310 GLU A N 1
ATOM 2483 C CA . GLU A 1 310 ? 5.740 -10.142 3.787 1.00 87.06 310 GLU A CA 1
ATOM 2484 C C . GLU A 1 310 ? 5.242 -11.561 4.089 1.00 87.06 310 GLU A C 1
ATOM 2486 O O . GLU A 1 310 ? 4.495 -11.819 5.039 1.00 87.06 310 GLU A O 1
ATOM 2491 N N . THR A 1 311 ? 5.650 -12.510 3.250 1.00 82.94 311 THR A N 1
ATOM 2492 C CA . THR A 1 311 ? 5.132 -13.874 3.322 1.00 82.94 311 THR A CA 1
ATOM 2493 C C . THR A 1 311 ? 5.551 -14.619 4.593 1.00 82.94 311 THR A C 1
ATOM 2495 O O . THR A 1 311 ? 6.616 -14.440 5.196 1.00 82.94 311 THR A O 1
ATOM 2498 N N . HIS A 1 312 ? 4.669 -15.525 5.001 1.00 82.31 312 HIS A N 1
ATOM 2499 C CA . HIS A 1 312 ? 4.881 -16.452 6.100 1.00 82.31 312 HIS A CA 1
ATOM 2500 C C . HIS A 1 312 ? 6.041 -17.433 5.843 1.00 82.31 312 HIS A C 1
ATOM 2502 O O . HIS A 1 312 ? 6.623 -17.910 6.815 1.00 82.31 312 HIS A O 1
ATOM 2508 N N . GLN A 1 313 ? 6.414 -17.674 4.577 1.00 85.06 313 GLN A N 1
ATOM 2509 C CA . GLN A 1 313 ? 7.425 -18.662 4.167 1.00 85.06 313 GLN A CA 1
ATOM 2510 C C . GLN A 1 313 ? 8.832 -18.380 4.717 1.00 85.06 313 GLN A C 1
ATOM 2512 O O . GLN A 1 313 ? 9.550 -19.323 5.045 1.00 85.06 313 GLN A O 1
ATOM 2517 N N . ARG A 1 314 ? 9.192 -17.108 4.945 1.00 81.00 314 ARG A N 1
ATOM 2518 C CA . ARG A 1 314 ? 10.439 -16.715 5.633 1.00 81.00 314 ARG A CA 1
ATOM 2519 C C . ARG A 1 314 ? 10.345 -16.908 7.146 1.00 81.00 314 ARG A C 1
ATOM 2521 O O . ARG A 1 314 ? 10.286 -15.942 7.908 1.00 81.00 314 ARG A O 1
ATOM 2528 N N . ALA A 1 315 ? 10.143 -18.146 7.590 1.00 82.31 315 ALA A N 1
ATOM 2529 C CA . ALA A 1 315 ? 9.922 -18.493 8.998 1.00 82.31 315 ALA A CA 1
ATOM 2530 C C . ALA A 1 315 ? 11.182 -18.341 9.873 1.00 82.31 315 ALA A C 1
ATOM 2532 O O . ALA A 1 315 ? 11.080 -18.338 11.099 1.00 82.31 315 ALA A O 1
ATOM 2533 N N . ASP A 1 316 ? 12.343 -18.209 9.238 1.00 83.38 316 ASP A N 1
ATOM 2534 C CA . ASP A 1 316 ? 13.642 -17.903 9.831 1.00 83.38 316 ASP A CA 1
ATOM 2535 C C . ASP A 1 316 ? 13.729 -16.472 10.381 1.00 83.38 316 ASP A C 1
ATOM 2537 O O . ASP A 1 316 ? 14.456 -16.237 11.346 1.00 83.38 316 ASP A O 1
ATOM 2541 N N . LEU A 1 317 ? 12.953 -15.534 9.825 1.00 85.62 317 LEU A N 1
ATOM 2542 C CA . LEU A 1 317 ? 12.963 -14.137 10.251 1.00 85.62 317 LEU A CA 1
ATOM 2543 C C . LEU A 1 317 ? 11.807 -13.797 11.204 1.00 85.62 317 LEU A C 1
ATOM 2545 O O . LEU A 1 317 ? 10.643 -14.121 10.921 1.00 85.62 317 LEU A O 1
ATOM 2549 N N . PRO A 1 318 ? 12.082 -13.073 12.307 1.00 88.31 318 PRO A N 1
ATOM 2550 C CA . PRO A 1 318 ? 11.047 -12.564 13.192 1.00 88.31 318 PRO A CA 1
ATOM 2551 C C . PRO A 1 318 ? 10.221 -11.467 12.514 1.00 88.31 318 PRO A C 1
ATOM 2553 O O . PRO A 1 318 ? 10.660 -10.787 11.585 1.00 88.31 318 PRO A O 1
ATOM 2556 N N . CYS A 1 319 ? 9.017 -11.240 13.030 1.00 89.38 319 CYS A N 1
ATOM 2557 C CA . CYS A 1 319 ? 8.232 -10.073 12.657 1.00 89.38 319 CYS A CA 1
ATOM 2558 C C . CYS A 1 319 ? 8.901 -8.788 13.161 1.00 89.38 319 CYS A C 1
ATOM 2560 O O . CYS A 1 319 ? 9.268 -8.719 14.331 1.00 89.38 319 CYS A O 1
ATOM 2562 N N . CYS A 1 320 ? 8.995 -7.745 12.331 1.00 86.75 320 CYS A N 1
ATOM 2563 C CA . CYS A 1 320 ? 9.671 -6.495 12.706 1.00 86.75 320 CYS A CA 1
ATOM 2564 C C . CYS A 1 320 ? 9.047 -5.808 13.926 1.00 86.75 320 CYS A C 1
ATOM 2566 O O . CYS A 1 320 ? 9.761 -5.214 14.722 1.00 86.75 320 CYS A O 1
ATOM 2568 N N . HIS A 1 321 ? 7.730 -5.938 14.125 1.00 87.38 321 HIS A N 1
ATOM 2569 C CA . HIS A 1 321 ? 7.074 -5.419 15.332 1.00 87.38 321 HIS A CA 1
ATOM 2570 C C . HIS A 1 321 ? 7.461 -6.181 16.608 1.00 87.38 321 HIS A C 1
ATOM 2572 O O . HIS A 1 321 ? 7.166 -5.707 17.688 1.00 87.38 321 HIS A O 1
ATOM 2578 N N . GLN A 1 322 ? 8.122 -7.335 16.510 1.00 87.50 322 GLN A N 1
ATOM 2579 C CA . GLN A 1 322 ? 8.565 -8.165 17.641 1.00 87.50 322 GLN A CA 1
ATOM 2580 C C . GLN A 1 322 ? 10.094 -8.277 17.706 1.00 87.50 322 GLN A C 1
ATOM 2582 O O . GLN A 1 322 ? 10.628 -9.109 18.440 1.00 87.50 322 GLN A O 1
ATOM 2587 N N . TYR A 1 323 ? 10.799 -7.482 16.899 1.00 83.75 323 TYR A N 1
ATOM 2588 C CA . TYR A 1 323 ? 12.248 -7.489 16.817 1.00 83.75 323 TYR A CA 1
ATOM 2589 C C . TYR A 1 323 ? 12.826 -6.435 17.764 1.00 83.75 323 TYR A C 1
ATOM 2591 O O . TYR A 1 323 ? 12.498 -5.257 17.658 1.00 83.75 323 TYR A O 1
ATOM 2599 N N . SER A 1 324 ? 13.669 -6.863 18.705 1.00 70.06 324 SER A N 1
ATOM 2600 C CA . SER A 1 324 ? 14.251 -5.998 19.742 1.00 70.06 324 SER A CA 1
ATOM 2601 C C . SER A 1 324 ? 15.516 -5.252 19.302 1.00 70.06 324 SER A C 1
ATOM 2603 O O . SER A 1 324 ? 15.986 -4.379 20.032 1.00 70.06 324 SER A O 1
ATOM 2605 N N . GLY A 1 325 ? 16.084 -5.593 18.140 1.00 66.81 325 GLY A N 1
ATOM 2606 C CA . GLY A 1 325 ? 17.211 -4.867 17.558 1.00 66.81 325 GLY A CA 1
ATOM 2607 C C . GLY A 1 325 ? 16.792 -3.508 16.995 1.00 66.81 325 GLY A C 1
ATOM 2608 O O . GLY A 1 325 ? 15.607 -3.216 16.820 1.00 66.81 325 GLY A O 1
ATOM 2609 N N . ASP A 1 326 ? 17.772 -2.653 16.691 1.00 64.38 326 ASP A N 1
ATOM 2610 C CA . ASP A 1 326 ? 17.484 -1.382 16.027 1.00 64.38 326 ASP A CA 1
ATOM 2611 C C . ASP A 1 326 ? 17.032 -1.659 14.594 1.00 64.38 326 ASP A C 1
ATOM 2613 O O . ASP A 1 326 ? 17.847 -1.858 13.692 1.00 64.38 326 ASP A O 1
ATOM 2617 N N . VAL A 1 327 ? 15.716 -1.683 14.383 1.00 59.03 327 VAL A N 1
ATOM 2618 C CA . VAL A 1 327 ? 15.104 -2.004 13.088 1.00 59.03 327 VAL A CA 1
ATOM 2619 C C . VAL A 1 327 ? 15.658 -1.106 11.964 1.00 59.03 327 VAL A C 1
ATOM 2621 O O . VAL A 1 327 ? 15.688 -1.513 10.806 1.00 59.03 327 VAL A O 1
ATOM 2624 N N . LEU A 1 328 ? 16.159 0.097 12.293 1.00 54.00 328 LEU A N 1
ATOM 2625 C CA . LEU A 1 328 ? 16.779 1.028 11.339 1.00 54.00 328 LEU A CA 1
ATOM 2626 C C . LEU A 1 328 ? 18.088 0.524 10.735 1.00 54.00 328 LEU A C 1
ATOM 2628 O O . LEU A 1 328 ? 18.368 0.831 9.577 1.00 54.00 328 LEU A O 1
ATOM 2632 N N . THR A 1 329 ? 18.902 -0.172 11.528 1.00 53.81 329 THR A N 1
ATOM 2633 C CA . THR A 1 329 ? 20.215 -0.692 11.116 1.00 53.81 329 THR A CA 1
ATOM 2634 C C . THR A 1 329 ? 20.155 -2.167 10.738 1.00 53.81 329 THR A C 1
ATOM 2636 O O . THR A 1 329 ? 21.111 -2.688 10.187 1.00 53.81 329 THR A O 1
ATOM 2639 N N . SER A 1 330 ? 19.031 -2.822 11.021 1.00 54.78 330 SER A N 1
ATOM 2640 C CA . SER A 1 330 ? 18.855 -4.277 10.964 1.00 54.78 330 SER A CA 1
ATOM 2641 C C . SER A 1 330 ? 18.010 -4.696 9.762 1.00 54.78 330 SER A C 1
ATOM 2643 O O . SER A 1 330 ? 17.116 -5.544 9.853 1.00 54.78 330 SER A O 1
ATOM 2645 N N . VAL A 1 331 ? 18.186 -4.021 8.625 1.00 58.25 331 VAL A N 1
ATOM 2646 C CA . VAL A 1 331 ? 17.300 -4.268 7.494 1.00 58.25 331 VAL A CA 1
ATOM 2647 C C . VAL A 1 331 ? 17.544 -5.647 6.898 1.00 58.25 331 VAL A C 1
ATOM 2649 O O . VAL A 1 331 ? 18.654 -5.976 6.508 1.00 58.25 331 VAL A O 1
ATOM 2652 N N . GLY A 1 332 ? 16.469 -6.419 6.743 1.00 66.94 332 GLY A N 1
ATOM 2653 C CA . GLY A 1 332 ? 16.542 -7.797 6.267 1.00 66.94 332 GLY A CA 1
ATOM 2654 C C . GLY A 1 332 ? 16.640 -8.814 7.401 1.00 66.94 332 GLY A C 1
ATOM 2655 O O . GLY A 1 332 ? 16.427 -9.991 7.141 1.00 66.94 332 GLY A O 1
ATOM 2656 N N . GLU A 1 333 ? 16.846 -8.369 8.645 1.00 77.31 333 GLU A N 1
ATOM 2657 C CA . GLU A 1 333 ? 16.861 -9.226 9.840 1.00 77.31 333 GLU A CA 1
ATOM 2658 C C . GLU A 1 333 ? 15.460 -9.489 10.413 1.00 77.31 333 GLU A C 1
ATOM 2660 O O . GLU A 1 333 ? 15.291 -10.268 11.346 1.00 77.31 333 GLU A O 1
ATOM 2665 N N . CYS A 1 334 ? 14.433 -8.842 9.862 1.00 81.12 334 CYS A N 1
ATOM 2666 C CA . CYS A 1 334 ? 13.037 -9.050 10.220 1.00 81.12 334 CYS A CA 1
ATOM 2667 C C . CYS A 1 334 ? 12.140 -8.924 8.986 1.00 81.12 334 CYS A C 1
ATOM 2669 O O . CYS A 1 334 ? 12.564 -8.418 7.941 1.00 81.12 334 CYS A O 1
ATOM 2671 N N . LYS A 1 335 ? 10.886 -9.364 9.119 1.00 85.94 335 LYS A N 1
ATOM 2672 C CA . LYS A 1 335 ? 9.859 -9.255 8.078 1.00 85.94 335 LYS A CA 1
ATOM 2673 C C . LYS A 1 335 ? 8.621 -8.475 8.524 1.00 85.94 335 LYS A C 1
ATOM 2675 O O . LYS A 1 335 ? 8.240 -8.506 9.699 1.00 85.94 335 LYS A O 1
ATOM 2680 N N . LEU A 1 336 ? 7.970 -7.779 7.597 1.00 88.19 336 LEU A N 1
ATOM 2681 C CA . LEU A 1 336 ? 6.701 -7.091 7.841 1.00 88.19 336 LEU A CA 1
ATOM 2682 C C . LEU A 1 336 ? 5.580 -8.114 8.059 1.00 88.19 336 LEU A C 1
ATOM 2684 O O . LEU A 1 336 ? 5.446 -9.073 7.309 1.00 88.19 336 LEU A O 1
ATOM 2688 N N . CYS A 1 337 ? 4.778 -7.893 9.099 1.00 92.81 337 CYS A N 1
ATOM 2689 C CA . CYS A 1 337 ? 3.796 -8.852 9.612 1.00 92.81 337 CYS A CA 1
ATOM 2690 C C . CYS A 1 337 ? 2.467 -8.154 9.923 1.00 92.81 337 CYS A C 1
ATOM 2692 O O . CYS A 1 337 ? 2.051 -8.073 11.081 1.00 92.81 337 CYS A O 1
ATOM 2694 N N . ARG A 1 338 ? 1.834 -7.575 8.902 1.00 95.94 338 ARG A N 1
ATOM 2695 C CA . ARG A 1 338 ? 0.655 -6.708 9.033 1.00 95.94 338 ARG A CA 1
ATOM 2696 C C . ARG A 1 338 ? -0.622 -7.505 8.828 1.00 95.94 338 ARG A C 1
ATOM 2698 O O . ARG A 1 338 ? -0.954 -7.838 7.701 1.00 95.94 338 ARG A O 1
ATOM 2705 N N . TYR A 1 339 ? -1.379 -7.780 9.885 1.00 98.00 339 TYR A N 1
ATOM 2706 C CA . TYR A 1 339 ? -2.613 -8.565 9.790 1.00 98.00 339 TYR A CA 1
ATOM 2707 C C . TYR A 1 339 ? -3.757 -7.802 9.106 1.00 98.00 339 TYR A C 1
ATOM 2709 O O . TYR A 1 339 ? -4.454 -8.371 8.264 1.00 98.00 339 TYR A O 1
ATOM 2717 N N . ILE A 1 340 ? -3.934 -6.520 9.443 1.00 98.44 340 ILE A N 1
ATOM 2718 C CA . ILE A 1 340 ? -4.957 -5.637 8.862 1.00 98.44 340 ILE A CA 1
ATOM 2719 C C . ILE A 1 340 ? -4.298 -4.377 8.314 1.00 98.44 340 ILE A C 1
ATOM 2721 O O . ILE A 1 340 ? -3.437 -3.784 8.972 1.00 98.44 340 ILE A O 1
ATOM 2725 N N . THR A 1 341 ? -4.792 -3.927 7.165 1.00 98.69 341 THR A N 1
ATOM 2726 C CA . THR A 1 341 ? -4.608 -2.552 6.707 1.00 98.69 341 THR A CA 1
ATOM 2727 C C . THR A 1 341 ? -5.937 -1.817 6.764 1.00 98.69 341 THR A C 1
ATOM 2729 O O . THR A 1 341 ? -6.964 -2.305 6.284 1.00 98.69 341 THR A O 1
ATOM 2732 N N . PHE A 1 342 ? -5.913 -0.628 7.362 1.00 98.69 342 PHE A N 1
ATOM 2733 C CA . PHE A 1 342 ? -7.058 0.262 7.446 1.00 98.69 342 PHE A CA 1
ATOM 2734 C C . PHE A 1 342 ? -6.706 1.627 6.847 1.00 98.69 342 PHE A C 1
ATOM 2736 O O . PHE A 1 342 ? -5.960 2.411 7.432 1.00 98.69 342 PHE A O 1
ATOM 2743 N N . VAL A 1 343 ? -7.228 1.886 5.650 1.00 98.69 343 VAL A N 1
ATOM 2744 C CA . VAL A 1 343 ? -7.005 3.115 4.881 1.00 98.69 343 VAL A CA 1
ATOM 2745 C C . VAL A 1 343 ? -8.134 4.097 5.136 1.00 98.69 343 VAL A C 1
ATOM 2747 O O . VAL A 1 343 ? -9.295 3.781 4.896 1.00 98.69 343 VAL A O 1
ATOM 2750 N N . LEU A 1 344 ? -7.790 5.311 5.543 1.00 98.81 344 LEU A N 1
ATOM 2751 C CA . LEU A 1 344 ? -8.687 6.441 5.751 1.00 98.81 344 LEU A CA 1
ATOM 2752 C C . LEU A 1 344 ? -8.548 7.424 4.585 1.00 98.81 344 LEU A C 1
ATOM 2754 O O . LEU A 1 344 ? -7.441 7.876 4.295 1.00 98.81 344 LEU A O 1
ATOM 2758 N N . TYR A 1 345 ? -9.648 7.815 3.944 1.00 98.88 345 TYR A N 1
ATOM 2759 C CA . TYR A 1 345 ? -9.629 8.866 2.922 1.00 98.88 345 TYR A CA 1
ATOM 2760 C C . TYR A 1 345 ? -9.959 10.224 3.547 1.00 98.88 345 TYR A C 1
ATOM 2762 O O . TYR A 1 345 ? -11.031 10.425 4.122 1.00 98.88 345 TYR A O 1
ATOM 2770 N N . LEU A 1 346 ? -9.032 11.176 3.437 1.00 98.81 346 LEU A N 1
ATOM 2771 C CA . LEU A 1 346 ? -9.106 12.465 4.133 1.00 98.81 346 LEU A CA 1
ATOM 2772 C C . LEU A 1 346 ? -9.659 13.591 3.247 1.00 98.81 346 LEU A C 1
ATOM 2774 O O . LEU A 1 346 ? -10.045 14.645 3.751 1.00 98.81 346 LEU A O 1
ATOM 2778 N N . ASN A 1 347 ? -9.753 13.368 1.936 1.00 98.75 347 ASN A N 1
ATOM 2779 C CA . ASN A 1 347 ? -10.427 14.253 0.993 1.00 98.75 347 ASN A CA 1
ATOM 2780 C C . ASN A 1 347 ? -11.129 13.463 -0.129 1.00 98.75 347 ASN A C 1
ATOM 2782 O O . ASN A 1 347 ? -10.957 12.253 -0.269 1.00 98.75 347 ASN A O 1
ATOM 2786 N N . ASN A 1 348 ? -11.948 14.166 -0.914 1.00 98.50 348 ASN A N 1
ATOM 2787 C CA . ASN A 1 348 ? -12.405 13.668 -2.209 1.00 98.50 348 ASN A CA 1
ATOM 2788 C C . ASN A 1 348 ? -11.325 13.983 -3.248 1.00 98.50 348 ASN A C 1
ATOM 2790 O O . ASN A 1 348 ? -10.755 15.075 -3.212 1.00 98.50 348 ASN A O 1
ATOM 2794 N N . VAL A 1 349 ? -11.091 13.065 -4.181 1.00 98.31 349 VAL A N 1
ATOM 2795 C CA . VAL A 1 349 ? -10.198 13.287 -5.327 1.00 98.31 349 VAL A CA 1
ATOM 2796 C C . VAL A 1 349 ? -11.039 13.675 -6.536 1.00 98.31 349 VAL A C 1
ATOM 2798 O O . VAL A 1 349 ? -12.123 13.128 -6.730 1.00 98.31 349 VAL A O 1
ATOM 2801 N N . GLU A 1 350 ? -10.563 14.634 -7.330 1.00 98.19 350 GLU A N 1
ATOM 2802 C CA . GLU A 1 350 ? -11.308 15.116 -8.495 1.00 98.19 350 GLU A CA 1
ATOM 2803 C C . GLU A 1 350 ? -11.324 14.080 -9.627 1.00 98.19 350 GLU A C 1
ATOM 2805 O O . GLU A 1 350 ? -12.390 13.784 -10.163 1.00 98.19 350 GLU A O 1
ATOM 2810 N N . GLU A 1 351 ? -10.166 13.503 -9.965 1.00 97.81 351 GLU A N 1
ATOM 2811 C CA . GLU A 1 351 ? -10.064 12.450 -10.977 1.00 97.81 351 GLU A CA 1
ATOM 2812 C C . GLU A 1 351 ? -8.881 11.504 -10.698 1.00 97.81 351 GLU A C 1
ATOM 2814 O O . GLU A 1 351 ? -7.756 11.945 -10.442 1.00 97.81 351 GLU A O 1
ATOM 2819 N N . GLY A 1 352 ? -9.120 10.191 -10.782 1.00 97.06 352 GLY A N 1
ATOM 2820 C CA . GLY A 1 352 ? -8.132 9.154 -10.459 1.00 97.06 352 GLY A CA 1
ATOM 2821 C C . GLY A 1 352 ? -8.051 8.837 -8.959 1.00 97.06 352 GLY A C 1
ATOM 2822 O O . GLY A 1 352 ? -9.006 9.035 -8.212 1.00 97.06 352 GLY A O 1
ATOM 2823 N N . GLY A 1 353 ? -6.916 8.303 -8.500 1.00 97.25 353 GLY A N 1
ATOM 2824 C CA . GLY A 1 353 ? -6.638 8.118 -7.066 1.00 97.25 353 GLY A CA 1
ATOM 2825 C C . GLY A 1 353 ? -7.381 6.995 -6.337 1.00 97.25 353 GLY A C 1
ATOM 2826 O O . GLY A 1 353 ? -7.263 6.891 -5.112 1.00 97.25 353 GLY A O 1
ATOM 2827 N N . GLY A 1 354 ? -8.108 6.136 -7.051 1.00 97.94 354 GLY A N 1
ATOM 2828 C CA . GLY A 1 354 ? -8.711 4.925 -6.490 1.00 97.94 354 GLY A CA 1
ATOM 2829 C C . GLY A 1 354 ? -7.696 4.004 -5.798 1.00 97.94 354 GLY A C 1
ATOM 2830 O O . GLY A 1 354 ? -6.518 3.979 -6.156 1.00 97.94 354 GLY A O 1
ATOM 2831 N N . THR A 1 355 ? -8.144 3.242 -4.802 1.00 98.50 355 THR A N 1
ATOM 2832 C CA . THR A 1 355 ? -7.394 2.085 -4.291 1.00 98.50 355 THR A CA 1
ATOM 2833 C C . THR A 1 355 ? -7.854 0.852 -5.057 1.00 98.50 355 THR A C 1
ATOM 2835 O O . THR A 1 355 ? -9.019 0.456 -4.963 1.00 98.50 355 THR A O 1
ATOM 2838 N N . ALA A 1 356 ? -6.958 0.287 -5.856 1.00 98.31 356 ALA A N 1
ATOM 2839 C CA . ALA A 1 356 ? -7.234 -0.830 -6.743 1.00 98.31 356 ALA A CA 1
ATOM 2840 C C . ALA A 1 356 ? -6.803 -2.156 -6.114 1.00 98.31 356 ALA A C 1
ATOM 2842 O O . ALA A 1 356 ? -5.746 -2.225 -5.498 1.00 98.31 356 ALA A O 1
ATOM 2843 N N . PHE A 1 357 ? -7.605 -3.199 -6.312 1.00 97.94 357 PHE A N 1
ATOM 2844 C CA . PHE A 1 357 ? -7.326 -4.587 -5.947 1.00 97.94 357 PHE A CA 1
ATOM 2845 C C . PHE A 1 357 ? -7.361 -5.415 -7.236 1.00 97.94 357 PHE A C 1
ATOM 2847 O O . PHE A 1 357 ? -8.448 -5.804 -7.693 1.00 97.94 357 PHE A O 1
ATOM 2854 N N . PRO A 1 358 ? -6.201 -5.643 -7.884 1.00 94.81 358 PRO A N 1
ATOM 2855 C CA . PRO A 1 358 ? -6.174 -6.106 -9.267 1.00 94.81 358 PRO A CA 1
ATOM 2856 C C . PRO A 1 358 ? -6.793 -7.485 -9.497 1.00 94.81 358 PRO A C 1
ATOM 2858 O O . PRO A 1 358 ? -7.285 -7.784 -10.591 1.00 94.81 358 PRO A O 1
ATOM 2861 N N . ILE A 1 359 ? -6.797 -8.308 -8.452 1.00 94.56 359 ILE A N 1
ATOM 2862 C CA . ILE A 1 359 ? -7.216 -9.710 -8.486 1.00 94.56 359 ILE A CA 1
ATOM 2863 C C . ILE A 1 359 ? -8.325 -10.032 -7.479 1.00 94.56 359 ILE A C 1
ATOM 2865 O O . ILE A 1 359 ? -8.595 -11.206 -7.247 1.00 94.56 359 ILE A O 1
ATOM 2869 N N . ALA A 1 360 ? -9.014 -9.023 -6.928 1.00 97.12 360 ALA A N 1
ATOM 2870 C CA . ALA A 1 360 ? -10.124 -9.242 -5.999 1.00 97.12 360 ALA A CA 1
ATOM 2871 C C . ALA A 1 360 ? -11.166 -10.239 -6.550 1.00 97.12 360 ALA A C 1
ATOM 2873 O O . ALA A 1 360 ? -11.586 -10.150 -7.708 1.00 97.12 360 ALA A O 1
ATOM 2874 N N . ASP A 1 361 ? -11.544 -11.203 -5.711 1.00 96.62 361 ASP A N 1
ATOM 2875 C CA . ASP A 1 361 ? -12.462 -12.321 -5.939 1.00 96.62 361 ASP A CA 1
ATOM 2876 C C . ASP A 1 361 ? -12.185 -13.157 -7.201 1.00 96.62 361 ASP A C 1
ATOM 2878 O O . ASP A 1 361 ? -13.020 -13.968 -7.609 1.00 96.62 361 ASP A O 1
ATOM 2882 N N . ASN A 1 362 ? -10.995 -13.038 -7.798 1.00 91.94 362 ASN A N 1
ATOM 2883 C CA . ASN A 1 362 ? -10.659 -13.725 -9.037 1.00 91.94 362 ASN A CA 1
ATOM 2884 C C . ASN A 1 362 ? -10.651 -15.254 -8.845 1.00 91.94 362 ASN A C 1
ATOM 2886 O O . ASN A 1 362 ? -9.896 -15.808 -8.053 1.00 91.94 362 ASN A O 1
ATOM 2890 N N . ILE A 1 363 ? -11.519 -15.973 -9.553 1.00 86.88 363 ILE A N 1
ATOM 2891 C CA . ILE A 1 363 ? -11.622 -17.437 -9.434 1.00 86.88 363 ILE A CA 1
ATOM 2892 C C . ILE A 1 363 ? -10.573 -18.182 -10.263 1.00 86.88 363 ILE A C 1
ATOM 2894 O O . ILE A 1 363 ? -10.307 -19.344 -9.980 1.00 86.88 363 ILE A O 1
ATOM 2898 N N . THR A 1 364 ? -9.987 -17.532 -11.271 1.00 83.19 364 THR A N 1
ATOM 2899 C CA . THR A 1 364 ? -8.968 -18.125 -12.152 1.00 83.19 364 THR A CA 1
ATOM 2900 C C . THR A 1 364 ? -7.558 -17.681 -11.781 1.00 83.19 364 THR A C 1
ATOM 2902 O O . THR A 1 364 ? -6.626 -17.899 -12.552 1.00 83.19 364 THR A O 1
ATOM 2905 N N . PHE A 1 365 ? -7.402 -16.989 -10.651 1.00 79.12 365 PHE A N 1
ATOM 2906 C CA . PHE A 1 365 ? -6.104 -16.520 -10.202 1.00 79.12 365 PHE A CA 1
ATOM 2907 C C . PHE A 1 365 ? -5.199 -17.700 -9.843 1.00 79.12 365 PHE A C 1
ATOM 2909 O O . PHE A 1 365 ? -5.614 -18.632 -9.155 1.00 79.12 365 PHE A O 1
ATOM 2916 N N . ASN A 1 366 ? -3.962 -17.625 -10.324 1.00 74.00 366 ASN A N 1
ATOM 2917 C CA . ASN A 1 366 ? -2.878 -18.535 -10.006 1.00 74.00 366 ASN A CA 1
ATOM 2918 C C . ASN A 1 366 ? -1.634 -17.684 -9.750 1.00 74.00 366 ASN A C 1
ATOM 2920 O O . ASN A 1 366 ? -1.245 -16.903 -10.619 1.00 74.00 366 ASN A O 1
ATOM 2924 N N . GLU A 1 367 ? -1.030 -17.857 -8.578 1.00 65.12 367 GLU A N 1
ATOM 2925 C CA . GLU A 1 367 ? 0.171 -17.140 -8.139 1.00 65.12 367 GLU A CA 1
ATOM 2926 C C . GLU A 1 367 ? 1.324 -17.293 -9.141 1.00 65.12 367 GLU A C 1
ATOM 2928 O O . GLU A 1 367 ? 2.015 -16.326 -9.441 1.00 65.12 367 GLU A O 1
ATOM 2933 N N . MET A 1 368 ? 1.459 -18.466 -9.772 1.00 59.69 368 MET A N 1
ATOM 2934 C CA . MET A 1 368 ? 2.518 -18.733 -10.757 1.00 59.69 368 MET A CA 1
ATOM 2935 C C . MET A 1 368 ? 2.392 -17.903 -12.048 1.00 59.69 368 MET A C 1
ATOM 2937 O O . MET A 1 368 ? 3.356 -17.793 -12.795 1.00 59.69 368 MET A O 1
ATOM 2941 N N . ASN A 1 369 ? 1.221 -17.312 -12.315 1.00 63.12 369 ASN A N 1
ATOM 2942 C CA . ASN A 1 369 ? 0.953 -16.501 -13.510 1.00 63.12 369 ASN A CA 1
ATOM 2943 C C . ASN A 1 369 ? 0.855 -15.001 -13.182 1.00 63.12 369 ASN A C 1
ATOM 2945 O O . ASN A 1 369 ? 0.275 -14.239 -13.957 1.00 63.12 369 ASN A O 1
ATOM 2949 N N . MET A 1 370 ? 1.335 -14.580 -12.007 1.00 61.81 370 MET A N 1
ATOM 2950 C CA . MET A 1 370 ? 1.154 -13.218 -11.502 1.00 61.81 370 MET A CA 1
ATOM 2951 C C . MET A 1 370 ? 1.801 -12.147 -12.379 1.00 61.81 370 MET A C 1
ATOM 2953 O O . MET A 1 370 ? 1.304 -11.028 -12.424 1.00 61.81 370 MET A O 1
ATOM 2957 N N . VAL A 1 371 ? 2.878 -12.464 -13.089 1.00 60.59 371 VAL A N 1
ATOM 2958 C CA . VAL A 1 371 ? 3.763 -11.437 -13.629 1.00 60.59 371 VAL A CA 1
ATOM 2959 C C . VAL A 1 371 ? 3.690 -11.380 -15.152 1.00 60.59 371 VAL A C 1
ATOM 2961 O O . VAL A 1 371 ? 4.210 -12.241 -15.851 1.00 60.59 371 VAL A O 1
ATOM 2964 N N . GLN A 1 372 ? 3.039 -10.333 -15.655 1.00 64.75 372 GLN A N 1
ATOM 2965 C CA . GLN A 1 372 ? 3.207 -9.846 -17.023 1.00 64.75 372 GLN A CA 1
ATOM 2966 C C . GLN A 1 372 ? 3.511 -8.355 -16.939 1.00 64.75 372 GLN A C 1
ATOM 2968 O O . GLN A 1 372 ? 2.602 -7.539 -16.778 1.00 64.75 372 GLN A O 1
ATOM 2973 N N . TYR A 1 373 ? 4.797 -8.018 -16.975 1.00 70.00 373 TYR A N 1
ATOM 2974 C CA . TYR A 1 373 ? 5.251 -6.635 -17.058 1.00 70.00 373 TYR A CA 1
ATOM 2975 C C . TYR A 1 373 ? 5.136 -6.133 -18.499 1.00 70.00 373 TYR A C 1
ATOM 2977 O O . TYR A 1 373 ? 4.987 -6.914 -19.435 1.00 70.00 373 TYR A O 1
ATOM 2985 N N . GLY A 1 374 ? 5.177 -4.818 -18.698 1.00 69.06 374 GLY A N 1
ATOM 2986 C CA . GLY A 1 374 ? 5.416 -4.261 -20.031 1.00 69.06 374 GLY A CA 1
ATOM 2987 C C . GLY A 1 374 ? 4.197 -4.099 -20.928 1.00 69.06 374 GLY A C 1
ATOM 2988 O O . GLY A 1 374 ? 4.122 -3.141 -21.706 1.00 69.06 374 GLY A O 1
ATOM 2989 N N . ASN A 1 375 ? 3.201 -4.974 -20.798 1.00 80.38 375 ASN A N 1
ATOM 2990 C CA . ASN A 1 375 ? 2.007 -4.926 -21.630 1.00 80.38 375 ASN A CA 1
ATOM 2991 C C . ASN A 1 375 ? 0.874 -4.140 -20.957 1.00 80.38 375 ASN A C 1
ATOM 2993 O O . ASN A 1 375 ? 0.214 -4.612 -20.038 1.00 80.38 375 ASN A O 1
ATOM 2997 N N . VAL A 1 376 ? 0.557 -2.959 -21.492 1.00 80.44 376 VAL A N 1
ATOM 2998 C CA . VAL A 1 376 ? -0.494 -2.056 -20.974 1.00 80.44 376 VAL A CA 1
ATOM 2999 C C . VAL A 1 376 ? -1.889 -2.693 -20.851 1.00 80.44 376 VAL A C 1
ATOM 3001 O O . VAL A 1 376 ? -2.760 -2.161 -20.156 1.00 80.44 376 VAL A O 1
ATOM 3004 N N . SER A 1 377 ? -2.140 -3.789 -21.570 1.00 82.00 377 SER A N 1
ATOM 3005 C CA . SER A 1 377 ? -3.429 -4.489 -21.577 1.00 82.00 377 SER A CA 1
ATOM 3006 C C . SER A 1 377 ? -3.521 -5.584 -20.518 1.00 82.00 377 SER A C 1
ATOM 3008 O O . SER A 1 377 ? -4.634 -6.008 -20.203 1.00 82.00 377 SER A O 1
ATOM 3010 N N . THR A 1 378 ? -2.391 -6.041 -19.974 1.00 83.12 378 THR A N 1
ATOM 3011 C CA . THR A 1 378 ? -2.337 -7.161 -19.022 1.00 83.12 378 THR A CA 1
ATOM 3012 C C . THR A 1 378 ? -1.579 -6.852 -17.733 1.00 83.12 378 THR A C 1
ATOM 3014 O O . THR A 1 378 ? -1.859 -7.505 -16.727 1.00 83.12 378 THR A O 1
ATOM 3017 N N . ASP A 1 379 ? -0.719 -5.829 -17.712 1.00 85.69 379 ASP A N 1
ATOM 3018 C CA . ASP A 1 379 ? 0.034 -5.395 -16.534 1.00 85.69 379 ASP A CA 1
ATOM 3019 C C . ASP A 1 379 ? -0.904 -4.807 -15.473 1.00 85.69 379 ASP A C 1
ATOM 3021 O O . ASP A 1 379 ? -1.269 -3.625 -15.445 1.00 85.69 379 ASP A O 1
ATOM 3025 N N . LYS A 1 380 ? -1.323 -5.700 -14.581 1.00 87.75 380 LYS A N 1
ATOM 3026 C CA . LYS A 1 380 ? -2.202 -5.430 -13.448 1.00 87.75 380 LYS A CA 1
ATOM 3027 C C . LYS A 1 380 ? -1.485 -4.801 -12.259 1.00 87.75 380 LYS A C 1
ATOM 3029 O O . LYS A 1 380 ? -2.165 -4.439 -11.302 1.00 87.75 380 LYS A O 1
ATOM 3034 N N . TYR A 1 381 ? -0.164 -4.666 -12.294 1.00 87.75 381 TYR A N 1
ATOM 3035 C CA . TYR A 1 381 ? 0.613 -4.104 -11.194 1.00 87.75 381 TYR A CA 1
ATOM 3036 C C . TYR A 1 381 ? 0.923 -2.630 -11.413 1.00 87.75 381 TYR A C 1
ATOM 3038 O O . TYR A 1 381 ? 0.907 -1.841 -10.461 1.00 87.75 381 TYR A O 1
ATOM 3046 N N . ASN A 1 382 ? 1.134 -2.228 -12.663 1.00 90.25 382 ASN A N 1
ATOM 3047 C CA . ASN A 1 382 ? 1.418 -0.849 -13.008 1.00 90.25 382 ASN A CA 1
ATOM 3048 C C . ASN A 1 382 ? 0.185 0.054 -12.807 1.00 90.25 382 ASN A C 1
ATOM 3050 O O . ASN A 1 382 ? -0.590 0.314 -13.722 1.00 90.25 382 ASN A O 1
ATOM 3054 N N . MET A 1 383 ? 0.001 0.592 -11.601 1.00 92.44 383 MET A N 1
ATOM 3055 C CA . MET A 1 383 ? -1.117 1.489 -11.254 1.00 92.44 383 MET A CA 1
ATOM 3056 C C . MET A 1 383 ? -1.154 2.848 -11.979 1.00 92.44 383 MET A C 1
ATOM 3058 O O . MET A 1 383 ? -2.118 3.595 -11.789 1.00 92.44 383 MET A O 1
ATOM 3062 N N . MET A 1 384 ? -0.176 3.175 -12.832 1.00 90.62 384 MET A N 1
ATOM 3063 C CA . MET A 1 384 ? -0.302 4.320 -13.746 1.00 90.62 384 MET A CA 1
ATOM 3064 C C . MET A 1 384 ? -1.288 4.041 -14.886 1.00 90.62 384 MET A C 1
ATOM 3066 O O . MET A 1 384 ? -1.953 4.960 -15.362 1.00 90.62 384 MET A O 1
ATOM 3070 N N . HIS A 1 385 ? -1.419 2.777 -15.304 1.00 86.62 385 HIS A N 1
ATOM 3071 C CA . HIS A 1 385 ? -2.240 2.388 -16.458 1.00 86.62 385 HIS A CA 1
ATOM 3072 C C . HIS A 1 385 ? -3.170 1.193 -16.188 1.00 86.62 385 HIS A C 1
ATOM 3074 O O . HIS A 1 385 ? -4.277 1.132 -16.730 1.00 86.62 385 HIS A O 1
ATOM 3080 N N . GLY A 1 386 ? -2.754 0.275 -15.319 1.00 85.12 386 GLY A N 1
ATOM 3081 C CA . GLY A 1 386 ? -3.403 -0.988 -14.968 1.00 85.12 386 GLY A CA 1
ATOM 3082 C C . GLY A 1 386 ? -4.586 -0.873 -14.005 1.00 85.12 386 GLY A C 1
ATOM 3083 O O . GLY A 1 386 ? -5.282 -1.857 -13.763 1.00 85.12 386 GLY A O 1
ATOM 3084 N N . CYS A 1 387 ? -4.910 0.320 -13.497 1.00 91.25 387 CYS A N 1
ATOM 3085 C CA . CYS A 1 387 ? -6.081 0.487 -12.628 1.00 91.25 387 CYS A CA 1
ATOM 3086 C C . CYS A 1 387 ? -7.397 0.071 -13.292 1.00 91.25 387 CYS A C 1
ATOM 3088 O O . CYS A 1 387 ? -8.252 -0.535 -12.653 1.00 91.25 387 CYS A O 1
ATOM 3090 N N . LYS A 1 388 ? -7.542 0.317 -14.598 1.00 91.38 388 LYS A N 1
ATOM 3091 C CA . LYS A 1 388 ? -8.704 -0.133 -15.385 1.00 91.38 388 LYS A CA 1
ATOM 3092 C C . LYS A 1 388 ? -8.784 -1.658 -15.548 1.00 91.38 388 LYS A C 1
ATOM 3094 O O . LYS A 1 388 ? -9.848 -2.171 -15.869 1.00 91.38 388 LYS A O 1
ATOM 3099 N N . LEU A 1 389 ? -7.665 -2.362 -15.362 1.00 91.62 389 LEU A N 1
ATOM 3100 C CA . LEU A 1 389 ? -7.573 -3.823 -15.442 1.00 91.62 389 LEU A CA 1
ATOM 3101 C C . LEU A 1 389 ? -7.905 -4.493 -14.102 1.00 91.62 389 LEU A C 1
ATOM 3103 O O . LEU A 1 389 ? -7.974 -5.722 -14.020 1.00 91.62 389 LEU A O 1
ATOM 3107 N N . SER A 1 390 ? -8.074 -3.696 -13.045 1.00 94.12 390 SER A N 1
ATOM 3108 C CA . SER A 1 390 ? -8.305 -4.201 -11.702 1.00 94.12 390 SER A CA 1
ATOM 3109 C C . SER A 1 390 ? -9.736 -4.681 -11.518 1.00 94.12 390 SER A C 1
ATOM 3111 O O . SER A 1 390 ? -10.686 -4.008 -11.912 1.00 94.12 390 SER A O 1
ATOM 3113 N N . ASN A 1 391 ? -9.893 -5.831 -10.862 1.00 96.50 391 ASN A N 1
ATOM 3114 C CA . ASN A 1 391 ? -11.209 -6.409 -10.592 1.00 96.50 391 ASN A CA 1
ATOM 3115 C C . ASN A 1 391 ? -12.069 -5.529 -9.672 1.00 96.50 391 ASN A C 1
ATOM 3117 O O . ASN A 1 391 ? -13.294 -5.517 -9.788 1.00 96.50 391 ASN A O 1
ATOM 3121 N N . LEU A 1 392 ? -11.436 -4.799 -8.752 1.00 98.06 392 LEU A N 1
ATOM 3122 C CA . LEU A 1 392 ? -12.106 -3.889 -7.832 1.00 98.06 392 LEU A CA 1
ATOM 3123 C C . LEU A 1 392 ? -11.289 -2.606 -7.685 1.00 98.06 392 LEU A C 1
ATOM 3125 O O . LEU A 1 392 ? -10.082 -2.655 -7.475 1.00 98.06 392 LEU A O 1
ATOM 3129 N N . VAL A 1 393 ? -11.960 -1.457 -7.741 1.00 98.31 393 VAL A N 1
ATOM 3130 C CA . VAL A 1 393 ? -11.373 -0.152 -7.415 1.00 98.31 393 VAL A CA 1
ATOM 3131 C C . VAL A 1 393 ? -12.319 0.584 -6.473 1.00 98.31 393 VAL A C 1
ATOM 3133 O O . VAL A 1 393 ? -13.497 0.773 -6.789 1.00 98.31 393 VAL A O 1
ATOM 3136 N N . ILE A 1 394 ? -11.813 0.994 -5.312 1.00 98.31 394 ILE A N 1
ATOM 3137 C CA . ILE A 1 394 ? -12.546 1.818 -4.348 1.00 98.31 394 ILE A CA 1
ATOM 3138 C C . ILE A 1 394 ? -12.136 3.274 -4.539 1.00 98.31 394 ILE A C 1
ATOM 3140 O O . ILE A 1 394 ? -10.954 3.609 -4.465 1.00 98.31 394 ILE A O 1
ATOM 3144 N N . GLN A 1 395 ? -13.112 4.137 -4.812 1.00 97.88 395 GLN A N 1
ATOM 3145 C CA . GLN A 1 395 ? -12.858 5.560 -5.015 1.00 97.88 395 GLN A CA 1
ATOM 3146 C C . GLN A 1 395 ? -12.744 6.289 -3.670 1.00 97.88 395 GLN A C 1
ATOM 3148 O O . GLN A 1 395 ? -13.542 6.024 -2.768 1.00 97.88 395 GLN A O 1
ATOM 3153 N N . PRO A 1 396 ? -11.785 7.218 -3.524 1.00 98.06 396 PRO A N 1
ATOM 3154 C CA . PRO A 1 396 ? -11.601 7.966 -2.292 1.00 98.06 396 PRO A CA 1
ATOM 3155 C C . PRO A 1 396 ? -12.767 8.930 -2.066 1.00 98.06 396 PRO A C 1
ATOM 3157 O O . PRO A 1 396 ? -13.020 9.833 -2.866 1.00 98.06 396 PRO A O 1
ATOM 3160 N N . LYS A 1 397 ? -13.452 8.759 -0.936 1.00 98.50 397 LYS A N 1
ATOM 3161 C CA . LYS A 1 397 ? -14.479 9.684 -0.457 1.00 98.50 397 LYS A CA 1
ATOM 3162 C C . LYS A 1 397 ? -14.086 10.201 0.921 1.00 98.50 397 LYS A C 1
ATOM 3164 O O . LYS A 1 397 ? -13.853 9.397 1.823 1.00 98.50 397 LYS A O 1
ATOM 3169 N N . LYS A 1 398 ? -14.045 11.524 1.102 1.00 98.75 398 LYS A N 1
ATOM 3170 C CA . LYS A 1 398 ? -13.683 12.161 2.378 1.00 98.75 398 LYS A CA 1
ATOM 3171 C C . LYS A 1 398 ? -14.484 11.542 3.525 1.00 98.75 398 LYS A C 1
ATOM 3173 O O . LYS A 1 398 ? -15.707 11.453 3.457 1.00 98.75 398 LYS A O 1
ATOM 3178 N N . GLY A 1 399 ? -13.773 11.105 4.556 1.00 98.62 399 GLY A N 1
ATOM 3179 C CA . GLY A 1 399 ? -14.334 10.519 5.768 1.00 98.62 399 GLY A CA 1
ATOM 3180 C C . GLY A 1 399 ? -14.688 9.034 5.687 1.00 98.62 399 GLY A C 1
ATOM 3181 O O . GLY A 1 399 ? -15.047 8.445 6.706 1.00 98.62 399 GLY A O 1
ATOM 3182 N N . SER A 1 400 ? -14.569 8.408 4.515 1.00 98.81 400 SER A N 1
ATOM 3183 C CA . SER A 1 400 ? -14.713 6.956 4.368 1.00 98.81 400 SER A CA 1
ATOM 3184 C C . SER A 1 400 ? -13.393 6.226 4.610 1.00 98.81 400 SER A C 1
ATOM 3186 O O . SER A 1 400 ? -12.315 6.828 4.605 1.00 98.81 400 SER A O 1
ATOM 3188 N N . ALA A 1 401 ? -13.487 4.916 4.815 1.00 98.75 401 ALA A N 1
ATOM 3189 C CA . ALA A 1 401 ? -12.330 4.052 4.944 1.00 98.75 401 ALA A CA 1
ATOM 3190 C C . ALA A 1 401 ? -12.506 2.715 4.232 1.00 98.75 401 ALA A C 1
ATOM 3192 O O . ALA A 1 401 ? -13.626 2.276 3.960 1.00 98.75 401 ALA A O 1
ATOM 3193 N N . VAL A 1 402 ? -11.382 2.052 3.992 1.00 98.75 402 VAL A N 1
ATOM 3194 C CA . VAL A 1 402 ? -11.310 0.680 3.493 1.00 98.75 402 VAL A CA 1
ATOM 3195 C C . VAL A 1 402 ? -10.494 -0.141 4.476 1.00 98.75 402 VAL A C 1
ATOM 3197 O O . VAL A 1 402 ? -9.417 0.277 4.893 1.00 98.75 402 VAL A O 1
ATOM 3200 N N . LEU A 1 403 ? -11.013 -1.303 4.855 1.00 98.75 403 LEU A N 1
ATOM 3201 C CA . LEU A 1 403 ? -10.348 -2.260 5.730 1.00 98.75 403 LEU A CA 1
ATOM 3202 C C . LEU A 1 403 ? -10.209 -3.584 4.995 1.00 98.75 403 LEU A C 1
ATOM 3204 O O . LEU A 1 403 ? -11.206 -4.106 4.499 1.00 98.75 403 LEU A O 1
ATOM 3208 N N . TRP A 1 404 ? -9.017 -4.166 4.980 1.00 98.81 404 TRP A N 1
ATOM 3209 C CA . TRP A 1 404 ? -8.833 -5.541 4.525 1.00 98.81 404 TRP A CA 1
ATOM 3210 C C . TRP A 1 404 ? -7.829 -6.286 5.395 1.00 98.81 404 TRP A C 1
ATOM 3212 O O . TRP A 1 404 ? -7.047 -5.695 6.143 1.00 98.81 404 TRP A O 1
ATOM 3222 N N . TYR A 1 405 ? -7.885 -7.609 5.306 1.00 98.62 405 TYR A N 1
ATOM 3223 C CA . TYR A 1 405 ? -6.951 -8.502 5.975 1.00 98.62 405 TYR A CA 1
ATOM 3224 C C . TYR A 1 405 ? -5.864 -8.928 4.988 1.00 98.62 405 TYR A C 1
ATOM 3226 O O . TYR A 1 405 ? -6.192 -9.460 3.929 1.00 98.62 405 TYR A O 1
ATOM 3234 N N . ASN A 1 406 ? -4.589 -8.724 5.333 1.00 98.19 406 ASN A N 1
ATOM 3235 C CA . ASN A 1 406 ? -3.472 -9.151 4.477 1.00 98.19 406 ASN A CA 1
ATOM 3236 C C . ASN A 1 406 ? -3.110 -10.622 4.683 1.00 98.19 406 ASN A C 1
ATOM 3238 O O . ASN A 1 406 ? -2.487 -11.220 3.822 1.00 98.19 406 ASN A O 1
ATOM 3242 N N . HIS A 1 407 ? -3.480 -11.202 5.824 1.00 97.19 407 HIS A N 1
ATOM 3243 C CA . HIS A 1 407 ? -3.241 -12.608 6.132 1.00 97.19 407 HIS A CA 1
ATOM 3244 C C . HIS A 1 407 ? -4.552 -13.335 6.394 1.00 97.19 407 HIS A C 1
ATOM 3246 O O . HIS A 1 407 ? -5.529 -12.745 6.872 1.00 97.19 407 HIS A O 1
ATOM 3252 N N . LEU A 1 408 ? -4.560 -14.637 6.139 1.00 95.75 408 LEU A N 1
ATOM 3253 C CA . LEU A 1 408 ? -5.567 -15.560 6.644 1.00 95.75 408 LEU A CA 1
ATOM 3254 C C . LEU A 1 408 ? -5.410 -15.732 8.164 1.00 95.75 408 LEU A C 1
ATOM 3256 O O . LEU A 1 408 ? -4.394 -15.372 8.760 1.00 95.75 408 LEU A O 1
ATOM 3260 N N . ARG A 1 409 ? -6.440 -16.277 8.814 1.00 94.69 409 ARG A N 1
ATOM 3261 C CA . ARG A 1 409 ? -6.368 -16.693 10.221 1.00 94.69 409 ARG A CA 1
ATOM 3262 C C . ARG A 1 409 ? -6.104 -18.190 10.256 1.00 94.69 409 ARG A C 1
ATOM 3264 O O . ARG A 1 409 ? -6.846 -18.942 9.629 1.00 94.69 409 ARG A O 1
ATOM 3271 N N . ASN A 1 410 ? -5.091 -18.620 10.995 1.00 93.50 410 ASN A N 1
ATOM 3272 C CA . ASN A 1 410 ? -4.848 -20.038 11.214 1.00 93.50 410 ASN A CA 1
ATOM 3273 C C . ASN A 1 410 ? -5.992 -20.617 12.062 1.00 93.50 410 ASN A C 1
ATOM 3275 O O . ASN A 1 410 ? -6.268 -20.144 13.164 1.00 93.50 410 ASN A O 1
ATOM 3279 N N . GLU A 1 411 ? -6.696 -21.622 11.543 1.00 89.62 411 GLU A N 1
ATOM 3280 C CA . GLU A 1 411 ? -7.864 -22.197 12.221 1.00 89.62 411 GLU A CA 1
ATOM 3281 C C . GLU A 1 411 ? -7.501 -23.031 13.457 1.00 89.62 411 GLU A C 1
ATOM 3283 O O . GLU A 1 411 ? -8.335 -23.194 14.346 1.00 89.62 411 GLU A O 1
ATOM 3288 N N . THR A 1 412 ? -6.262 -23.526 13.538 1.00 89.31 412 THR A N 1
ATOM 3289 C CA . THR A 1 412 ? -5.805 -24.416 14.615 1.00 89.31 412 THR A CA 1
ATOM 3290 C C . THR A 1 412 ? -5.493 -23.645 15.891 1.00 89.31 412 THR A C 1
ATOM 3292 O O . THR A 1 412 ? -5.917 -24.045 16.973 1.00 89.31 412 THR A O 1
ATOM 3295 N N . ASP A 1 413 ? -4.746 -22.544 15.784 1.00 90.12 413 ASP A N 1
ATOM 3296 C CA . ASP A 1 413 ? -4.326 -21.748 16.945 1.00 90.12 413 ASP A CA 1
ATOM 3297 C C . ASP A 1 413 ? -5.028 -20.386 17.046 1.00 90.12 413 ASP A C 1
ATOM 3299 O O . ASP A 1 413 ? -4.944 -19.727 18.084 1.00 90.12 413 ASP A O 1
ATOM 3303 N N . GLY A 1 414 ? -5.748 -19.979 16.000 1.00 92.06 414 GLY A N 1
ATOM 3304 C CA . GLY A 1 414 ? -6.480 -18.725 15.937 1.00 92.06 414 GLY A CA 1
ATOM 3305 C C . GLY A 1 414 ? -5.630 -17.485 15.669 1.00 92.06 414 GLY A C 1
ATOM 3306 O O . GLY A 1 414 ? -6.187 -16.389 15.725 1.00 92.06 414 GLY A O 1
ATOM 3307 N N . TRP A 1 415 ? -4.330 -17.617 15.400 1.00 93.94 415 TRP A N 1
ATOM 3308 C CA . TRP A 1 415 ? -3.407 -16.502 15.158 1.00 93.94 415 TRP A CA 1
ATOM 3309 C C . TRP A 1 415 ? -3.210 -16.235 13.661 1.00 93.94 415 TRP A C 1
ATOM 3311 O O . TRP A 1 415 ? -3.951 -16.741 12.814 1.00 93.94 415 TRP A O 1
ATOM 3321 N N . MET A 1 416 ? -2.264 -15.357 13.326 1.00 95.06 416 MET A N 1
ATOM 3322 C CA . MET A 1 416 ? -1.980 -14.997 11.942 1.00 95.06 416 MET A CA 1
ATOM 3323 C C . MET A 1 416 ? -1.502 -16.225 11.155 1.00 95.06 416 MET A C 1
ATOM 3325 O O . MET A 1 416 ? -0.681 -16.999 11.644 1.00 95.06 416 MET A O 1
ATOM 3329 N N . GLY A 1 417 ? -2.058 -16.417 9.960 1.00 95.12 417 GLY A N 1
ATOM 3330 C CA . GLY A 1 417 ? -1.730 -17.509 9.050 1.00 95.12 417 GLY A CA 1
ATOM 3331 C C . GLY A 1 417 ? -1.022 -17.019 7.789 1.00 95.12 417 GLY A C 1
ATOM 3332 O O . GLY A 1 417 ? -0.281 -16.036 7.807 1.00 95.12 417 GLY A O 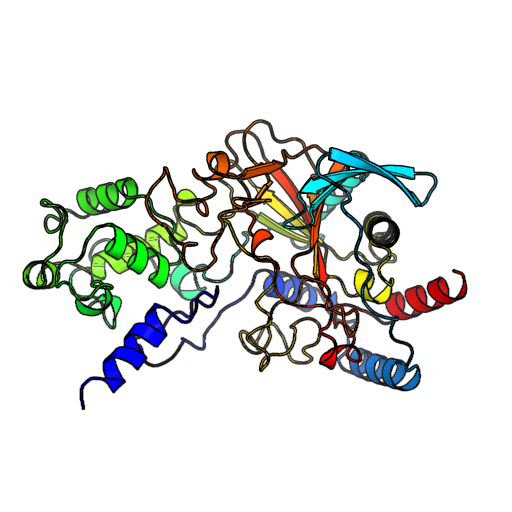1
ATOM 3333 N N . GLU A 1 418 ? -1.255 -17.721 6.686 1.00 94.25 418 GLU A N 1
ATOM 3334 C CA . GLU A 1 418 ? -0.639 -17.431 5.389 1.00 94.25 418 GLU A CA 1
ATOM 3335 C C . GLU A 1 418 ? -0.989 -16.028 4.879 1.00 94.25 418 GLU A C 1
ATOM 3337 O O . GLU A 1 418 ? -2.021 -15.460 5.246 1.00 94.25 418 GLU A O 1
ATOM 3342 N N . LEU A 1 419 ? -0.114 -15.466 4.042 1.00 94.50 419 LEU A N 1
ATOM 3343 C CA . LEU A 1 419 ? -0.406 -14.233 3.315 1.00 94.50 419 LEU A CA 1
ATOM 3344 C C . LEU A 1 419 ? -1.601 -14.497 2.389 1.00 94.50 419 LEU A C 1
ATOM 3346 O O . LEU A 1 419 ? -1.626 -15.491 1.670 1.00 94.50 419 LEU A O 1
ATOM 3350 N N . ASP A 1 420 ? -2.594 -13.617 2.408 1.00 94.81 420 ASP A N 1
ATOM 3351 C CA . ASP A 1 420 ? -3.685 -13.643 1.444 1.00 94.81 420 ASP A CA 1
ATOM 3352 C C . ASP A 1 420 ? -3.209 -12.929 0.177 1.00 94.81 420 ASP A C 1
ATOM 3354 O O . ASP A 1 420 ? -3.193 -11.700 0.122 1.00 94.81 420 ASP A O 1
ATOM 3358 N N . TRP A 1 421 ? -2.808 -13.680 -0.849 1.00 92.62 421 TRP A N 1
ATOM 3359 C CA . TRP A 1 421 ? -2.335 -13.113 -2.118 1.00 92.62 421 TRP A CA 1
ATOM 3360 C C . TRP A 1 421 ? -3.374 -12.238 -2.820 1.00 92.62 421 TRP A C 1
ATOM 3362 O O . TRP A 1 421 ? -3.022 -11.365 -3.606 1.00 92.62 421 TRP A O 1
ATOM 3372 N N . TYR A 1 422 ? -4.660 -12.374 -2.498 1.00 95.31 422 TYR A N 1
ATOM 3373 C CA . TYR A 1 422 ? -5.672 -11.477 -3.043 1.00 95.31 422 TYR A CA 1
ATOM 3374 C C . TYR A 1 422 ? -5.592 -10.068 -2.433 1.00 95.31 422 TYR A C 1
ATOM 3376 O O . TYR A 1 422 ? -6.161 -9.135 -2.994 1.00 95.31 422 TYR A O 1
ATOM 3384 N N . SER A 1 423 ? -4.845 -9.879 -1.336 1.00 96.12 423 SER A N 1
ATOM 3385 C CA . SER A 1 423 ? -4.557 -8.567 -0.728 1.00 96.12 423 SER A CA 1
ATOM 3386 C C . SER A 1 423 ? -3.664 -7.661 -1.577 1.00 96.12 423 SER A C 1
ATOM 3388 O O . SER A 1 423 ? -3.415 -6.521 -1.178 1.00 96.12 423 SER A O 1
ATOM 3390 N N . LEU A 1 424 ? -3.210 -8.140 -2.742 1.00 94.88 424 LEU A N 1
ATOM 3391 C CA . LEU A 1 424 ? -2.503 -7.327 -3.721 1.00 94.88 424 LEU A CA 1
ATOM 3392 C C . LEU A 1 424 ? -3.337 -6.086 -4.039 1.00 94.88 424 LEU A C 1
ATOM 3394 O O . LEU A 1 424 ? -4.484 -6.180 -4.494 1.00 94.88 424 LEU A O 1
ATOM 3398 N N . HIS A 1 425 ? -2.754 -4.919 -3.802 1.00 97.56 425 HIS A N 1
ATOM 3399 C CA . HIS A 1 425 ? -3.454 -3.657 -3.960 1.00 97.56 425 HIS A CA 1
ATOM 3400 C C . HIS A 1 425 ? -2.497 -2.537 -4.339 1.00 97.56 425 HIS A C 1
ATOM 3402 O O . HIS A 1 425 ? -1.299 -2.616 -4.094 1.00 97.56 425 HIS A O 1
ATOM 3408 N N . GLY A 1 426 ? -3.027 -1.469 -4.925 1.00 96.19 426 GLY A N 1
ATOM 3409 C CA . GLY A 1 426 ? -2.234 -0.318 -5.329 1.00 96.19 426 GLY A CA 1
ATOM 3410 C C . GLY A 1 426 ? -3.022 0.986 -5.314 1.00 96.19 426 GLY A C 1
ATOM 3411 O O . GLY A 1 426 ? -4.252 1.011 -5.212 1.00 96.19 426 GLY A O 1
ATOM 3412 N N . GLY A 1 427 ? -2.295 2.097 -5.389 1.00 97.06 427 GLY A N 1
ATOM 3413 C CA . GLY A 1 427 ? -2.856 3.438 -5.504 1.00 97.06 427 GLY A CA 1
ATOM 3414 C C . GLY A 1 427 ? -2.828 3.901 -6.953 1.00 97.06 427 GLY A C 1
ATOM 3415 O O . GLY A 1 427 ? -1.749 4.154 -7.487 1.00 97.06 427 GLY A O 1
ATOM 3416 N N . CYS A 1 428 ? -4.004 4.052 -7.561 1.00 97.38 428 CYS A N 1
ATOM 3417 C CA . CYS A 1 428 ? -4.136 4.588 -8.911 1.00 97.38 428 CYS A CA 1
ATOM 3418 C C . CYS A 1 428 ? -3.552 5.986 -9.027 1.00 97.38 428 CYS A C 1
ATOM 3420 O O . CYS A 1 428 ? -3.633 6.779 -8.083 1.00 97.38 428 CYS A O 1
ATOM 3422 N N . ASN A 1 429 ? -3.036 6.299 -10.212 1.00 95.62 429 ASN A N 1
ATOM 3423 C CA . ASN A 1 429 ? -2.524 7.626 -10.497 1.00 95.62 429 ASN A CA 1
ATOM 3424 C C . ASN A 1 429 ? -3.574 8.719 -10.266 1.00 95.62 429 ASN A C 1
ATOM 3426 O O . ASN A 1 429 ? -4.764 8.559 -10.555 1.00 95.62 429 ASN A O 1
ATOM 3430 N N . ILE A 1 430 ? -3.115 9.851 -9.738 1.00 97.00 430 ILE A N 1
ATOM 3431 C CA . ILE A 1 430 ? -3.921 11.069 -9.676 1.00 97.00 430 ILE A CA 1
ATOM 3432 C C . ILE A 1 430 ? -3.895 11.724 -11.054 1.00 97.00 430 ILE A C 1
ATOM 3434 O O . ILE A 1 430 ? -2.827 12.105 -11.538 1.00 97.00 430 ILE A O 1
ATOM 3438 N N . ILE A 1 431 ? -5.067 11.869 -11.672 1.00 96.12 431 ILE A N 1
ATOM 3439 C CA . ILE A 1 431 ? -5.218 12.575 -12.950 1.00 96.12 431 ILE A CA 1
ATOM 3440 C C . ILE A 1 431 ? -5.450 14.061 -12.672 1.00 96.12 431 ILE A C 1
ATOM 3442 O O . ILE A 1 431 ? -4.785 14.915 -13.261 1.00 96.12 431 ILE A O 1
ATOM 3446 N N . LYS A 1 432 ? -6.344 14.377 -11.726 1.00 97.81 432 LYS A N 1
ATOM 3447 C CA . LYS A 1 432 ? -6.675 15.754 -11.353 1.00 97.81 432 LYS A CA 1
ATOM 3448 C C . LYS A 1 432 ? -6.928 15.903 -9.852 1.00 97.81 432 LYS A C 1
ATOM 3450 O O . LYS A 1 432 ? -7.520 15.033 -9.213 1.00 97.81 432 LYS A O 1
ATOM 3455 N N . GLY A 1 433 ? -6.495 17.039 -9.307 1.00 97.81 433 GLY A N 1
ATOM 3456 C CA . GLY A 1 433 ? -6.571 17.352 -7.882 1.00 97.81 433 GLY A CA 1
ATOM 3457 C C . GLY A 1 433 ? -5.427 16.722 -7.091 1.00 97.81 433 GLY A C 1
ATOM 3458 O O . GLY A 1 433 ? -4.310 16.587 -7.586 1.00 97.81 433 GLY A O 1
ATOM 3459 N N . GLU A 1 434 ? -5.711 16.349 -5.850 1.00 98.06 434 GLU A N 1
ATOM 3460 C CA . GLU A 1 434 ? -4.771 15.690 -4.946 1.00 98.06 434 GLU A CA 1
ATOM 3461 C C . GLU A 1 434 ? -5.510 14.678 -4.071 1.00 98.06 434 GLU A C 1
ATOM 3463 O O . GLU A 1 434 ? -6.717 14.808 -3.844 1.00 98.06 434 GLU A O 1
ATOM 3468 N N . LYS A 1 435 ? -4.789 13.688 -3.547 1.00 98.62 435 LYS A N 1
ATOM 3469 C CA . LYS A 1 435 ? -5.322 12.694 -2.610 1.00 98.62 435 LYS A CA 1
ATOM 3470 C C . LYS A 1 435 ? -4.601 12.787 -1.279 1.00 98.62 435 LYS A C 1
ATOM 3472 O O . LYS A 1 435 ? -3.394 12.568 -1.213 1.00 98.62 435 LYS A O 1
ATOM 3477 N N . TRP A 1 436 ? -5.371 13.010 -0.226 1.00 98.75 436 TRP A N 1
ATOM 3478 C CA . TRP A 1 436 ? -4.956 12.844 1.155 1.00 98.75 436 TRP A CA 1
ATOM 3479 C C . TRP A 1 436 ? -5.556 11.560 1.711 1.00 98.75 436 TRP A C 1
ATOM 3481 O O . TRP A 1 436 ? -6.771 11.343 1.665 1.00 98.75 436 TRP A O 1
ATOM 3491 N N . MET A 1 437 ? -4.703 10.701 2.248 1.00 98.44 437 MET A N 1
ATOM 3492 C CA . MET A 1 437 ? -5.122 9.465 2.900 1.00 98.44 437 MET A CA 1
ATOM 3493 C C . MET A 1 437 ? -4.240 9.169 4.103 1.00 98.44 437 MET A C 1
ATOM 3495 O O . MET A 1 437 ? -3.151 9.726 4.219 1.00 98.44 437 MET A O 1
ATOM 3499 N N . ALA A 1 438 ? -4.699 8.294 4.987 1.00 98.44 438 ALA A N 1
ATOM 3500 C CA . ALA A 1 438 ? -3.872 7.778 6.060 1.00 98.44 438 ALA A CA 1
ATOM 3501 C C . ALA A 1 438 ? -3.992 6.261 6.184 1.00 98.44 438 ALA A C 1
ATOM 3503 O O . ALA A 1 438 ? -5.082 5.717 6.022 1.00 98.44 438 ALA A O 1
ATOM 3504 N N . ASN A 1 439 ? -2.883 5.598 6.491 1.00 96.75 439 ASN A N 1
ATOM 3505 C CA . ASN A 1 439 ? -2.820 4.159 6.698 1.00 96.75 439 ASN A CA 1
ATOM 3506 C C . ASN A 1 439 ? -2.637 3.873 8.186 1.00 96.75 439 ASN A C 1
ATOM 3508 O O . ASN A 1 439 ? -1.731 4.413 8.824 1.00 96.75 439 ASN A O 1
ATOM 3512 N N . MET A 1 440 ? -3.480 2.993 8.714 1.00 97.69 440 MET A N 1
ATOM 3513 C CA . MET A 1 440 ? -3.282 2.336 9.999 1.00 97.69 440 MET A CA 1
ATOM 3514 C C . MET A 1 440 ? -2.970 0.867 9.734 1.00 97.69 440 MET A C 1
ATOM 3516 O O . MET A 1 440 ? -3.836 0.104 9.296 1.00 97.69 440 MET A O 1
ATOM 3520 N N . TRP A 1 441 ? -1.727 0.481 9.995 1.00 97.56 441 TRP A N 1
ATOM 3521 C CA . TRP A 1 441 ? -1.275 -0.897 9.876 1.00 97.56 441 TRP A CA 1
ATOM 3522 C C . TRP A 1 441 ? -1.295 -1.575 11.234 1.00 97.56 441 TRP A C 1
ATOM 3524 O O . TRP A 1 441 ? -0.681 -1.096 12.187 1.00 97.56 441 TRP A O 1
ATOM 3534 N N . ILE A 1 442 ? -2.007 -2.698 11.312 1.00 97.50 442 ILE A N 1
ATOM 3535 C CA . ILE A 1 442 ? -2.141 -3.478 12.539 1.00 97.50 442 ILE A CA 1
ATOM 3536 C C . ILE A 1 442 ? -1.339 -4.765 12.369 1.00 97.50 442 ILE A C 1
ATOM 3538 O O . ILE A 1 442 ? -1.820 -5.699 11.712 1.00 97.50 442 ILE A O 1
ATOM 3542 N N . PRO A 1 443 ? -0.117 -4.834 12.917 1.00 94.88 443 PRO A N 1
ATOM 3543 C CA . PRO A 1 443 ? 0.636 -6.056 12.929 1.00 94.88 443 PRO A CA 1
ATOM 3544 C C . PRO A 1 443 ? 0.082 -7.030 13.963 1.00 94.88 443 PRO A C 1
ATOM 3546 O O . PRO A 1 443 ? -0.561 -6.651 14.942 1.00 94.88 443 PRO A O 1
ATOM 3549 N N . ALA A 1 444 ? 0.318 -8.312 13.725 1.00 94.75 444 ALA A N 1
ATOM 3550 C CA . ALA A 1 444 ? -0.036 -9.358 14.668 1.00 94.75 444 ALA A CA 1
ATOM 3551 C C . ALA A 1 444 ? 1.045 -10.442 14.681 1.00 94.75 444 ALA A C 1
ATOM 3553 O O . ALA A 1 444 ? 1.806 -10.574 13.718 1.00 94.75 444 ALA A O 1
ATOM 3554 N N . PRO A 1 445 ? 1.162 -11.206 15.774 1.00 92.69 445 PRO A N 1
ATOM 3555 C CA . PRO A 1 445 ? 2.105 -12.306 15.833 1.00 92.69 445 PRO A CA 1
ATOM 3556 C C . PRO A 1 445 ? 1.558 -13.562 15.143 1.00 92.69 445 PRO A C 1
ATOM 3558 O O . PRO A 1 445 ? 0.345 -13.798 15.082 1.00 92.69 445 PRO A O 1
ATOM 3561 N N . PHE A 1 446 ? 2.479 -14.407 14.683 1.00 92.88 446 PHE A N 1
ATOM 3562 C CA . PHE A 1 446 ? 2.184 -15.807 14.392 1.00 92.88 446 PHE A CA 1
ATOM 3563 C C . PHE A 1 446 ? 2.018 -16.586 15.707 1.00 92.88 446 PHE A C 1
ATOM 3565 O O . PHE A 1 446 ? 2.438 -16.140 16.779 1.00 92.88 446 PHE A O 1
ATOM 3572 N N . GLY A 1 447 ? 1.414 -17.775 15.652 1.00 90.19 447 GLY A N 1
ATOM 3573 C CA . GLY A 1 447 ? 1.116 -18.560 16.855 1.00 90.19 447 GLY A CA 1
ATOM 3574 C C . GLY A 1 447 ? 2.335 -18.886 17.728 1.00 90.19 447 GLY A C 1
ATOM 3575 O O . GLY A 1 447 ? 2.218 -18.917 18.954 1.00 90.19 447 GLY A O 1
ATOM 3576 N N . ASN A 1 448 ? 3.513 -19.072 17.126 1.00 88.25 448 ASN A N 1
ATOM 3577 C CA . ASN A 1 448 ? 4.771 -19.340 17.830 1.00 88.25 448 ASN A CA 1
ATOM 3578 C C . ASN A 1 448 ? 5.341 -18.103 18.551 1.00 88.25 448 ASN A C 1
ATOM 3580 O O . ASN A 1 448 ? 5.940 -18.253 19.615 1.00 88.25 448 ASN A O 1
ATOM 3584 N N . SER A 1 449 ? 5.119 -16.894 18.030 1.00 89.06 449 SER A N 1
ATOM 3585 C CA . SER A 1 449 ? 5.631 -15.638 18.594 1.00 89.06 449 SER A CA 1
ATOM 3586 C C . SER A 1 449 ? 4.594 -14.854 19.403 1.00 89.06 449 SER A C 1
ATOM 3588 O O . SER A 1 449 ? 4.879 -13.754 19.865 1.00 89.06 449 SER A O 1
ATOM 3590 N N . ARG A 1 450 ? 3.396 -15.405 19.638 1.00 87.88 450 ARG A N 1
ATOM 3591 C CA . ARG A 1 450 ? 2.272 -14.717 20.312 1.00 87.88 450 ARG A CA 1
ATOM 3592 C C . ARG A 1 450 ? 2.534 -14.194 21.727 1.00 87.88 450 ARG A C 1
ATOM 3594 O O . ARG A 1 450 ? 1.746 -13.411 22.236 1.00 87.88 450 ARG A O 1
ATO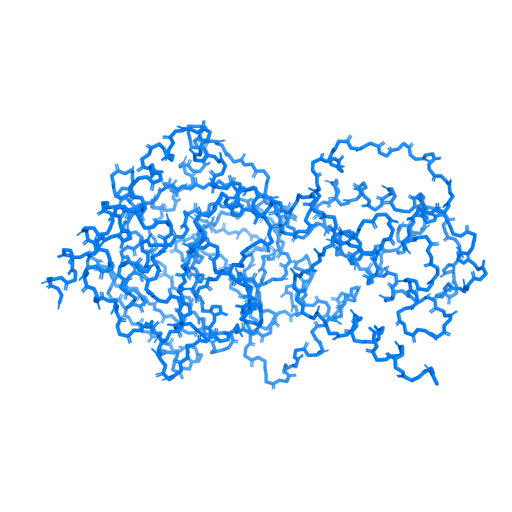M 3601 N N . HIS A 1 451 ? 3.580 -14.682 22.385 1.00 83.50 451 HIS A N 1
ATOM 3602 C CA . HIS A 1 451 ? 3.972 -14.264 23.731 1.00 83.50 451 HIS A CA 1
ATOM 3603 C C . HIS A 1 451 ? 4.837 -12.995 23.724 1.00 83.50 451 HIS A C 1
ATOM 3605 O O . HIS A 1 451 ? 4.991 -12.368 24.766 1.00 83.50 451 HIS A O 1
ATOM 3611 N N . ILE A 1 452 ? 5.373 -12.609 22.563 1.00 86.44 452 ILE A N 1
ATOM 3612 C CA . ILE A 1 452 ? 6.216 -11.428 22.401 1.00 86.44 452 ILE A CA 1
ATOM 3613 C C . ILE A 1 452 ? 5.303 -10.243 22.036 1.00 86.44 452 ILE A C 1
ATOM 3615 O O . ILE A 1 452 ? 4.571 -10.330 21.046 1.00 86.44 452 ILE A O 1
ATOM 3619 N N . PRO A 1 453 ? 5.282 -9.149 22.811 1.00 84.62 453 PRO A N 1
ATOM 3620 C CA . PRO A 1 453 ? 4.498 -7.964 22.479 1.00 84.62 453 PRO A CA 1
ATOM 3621 C C . PRO A 1 453 ? 5.035 -7.248 21.238 1.00 84.62 453 PRO A C 1
ATOM 3623 O O . PRO A 1 453 ? 6.178 -7.439 20.830 1.00 84.62 453 PRO A O 1
ATOM 3626 N N . SER A 1 454 ? 4.200 -6.376 20.676 1.00 88.00 454 SER A N 1
ATOM 3627 C CA . SER A 1 454 ? 4.660 -5.401 19.691 1.00 88.00 454 SER A CA 1
ATOM 3628 C C . SER A 1 454 ? 5.536 -4.343 20.369 1.00 88.00 454 SER A C 1
ATOM 3630 O O . SER A 1 454 ? 5.166 -3.830 21.424 1.00 88.00 454 SER A O 1
ATOM 3632 N N . ILE A 1 455 ? 6.638 -3.949 19.734 1.00 85.06 455 ILE A N 1
ATOM 3633 C CA . ILE A 1 455 ? 7.492 -2.824 20.141 1.00 85.06 455 ILE A CA 1
ATOM 3634 C C . ILE A 1 455 ? 6.756 -1.476 20.084 1.00 85.06 455 ILE A C 1
ATOM 3636 O O . ILE A 1 455 ? 7.215 -0.503 20.674 1.00 85.06 455 ILE A O 1
ATOM 3640 N N . TYR A 1 456 ? 5.611 -1.412 19.394 1.00 85.25 456 TYR A N 1
ATOM 3641 C CA . TYR A 1 456 ? 4.750 -0.227 19.356 1.00 85.25 456 TYR A CA 1
ATOM 3642 C C . TYR A 1 456 ? 3.825 -0.110 20.566 1.00 85.25 456 TYR A C 1
ATOM 3644 O O . TYR A 1 456 ? 3.242 0.947 20.794 1.00 85.25 456 TYR A O 1
ATOM 3652 N N . LEU A 1 457 ? 3.677 -1.179 21.352 1.00 86.88 457 LEU A N 1
ATOM 3653 C CA . LEU A 1 457 ? 2.842 -1.163 22.543 1.00 86.88 457 LEU A CA 1
ATOM 3654 C C . LEU A 1 457 ? 3.625 -0.572 23.719 1.00 86.88 457 LEU A C 1
ATOM 3656 O O . LEU A 1 457 ? 4.445 -1.249 24.333 1.00 86.88 457 LEU A O 1
ATOM 3660 N N . ASN A 1 458 ? 3.363 0.692 24.046 1.00 82.69 458 ASN A N 1
ATOM 3661 C CA . ASN A 1 458 ? 3.978 1.346 25.200 1.00 82.69 458 ASN A CA 1
ATOM 3662 C C . ASN A 1 458 ? 3.283 0.962 26.530 1.00 82.69 458 ASN A C 1
ATOM 3664 O O . ASN A 1 458 ? 2.186 0.400 26.547 1.00 82.69 458 ASN A O 1
ATOM 3668 N N . ASN A 1 459 ? 3.923 1.284 27.662 1.00 78.94 459 ASN A N 1
ATOM 3669 C CA . ASN A 1 459 ? 3.416 0.957 29.003 1.00 78.94 459 ASN A CA 1
ATOM 3670 C C . ASN A 1 459 ? 2.049 1.597 29.312 1.00 78.94 459 ASN A C 1
ATOM 3672 O O . ASN A 1 459 ? 1.195 0.942 29.908 1.00 78.94 459 ASN A O 1
ATOM 3676 N N . GLU A 1 460 ? 1.829 2.852 28.907 1.00 83.06 460 GLU A N 1
ATOM 3677 C CA . GLU A 1 460 ? 0.566 3.563 29.153 1.00 83.06 460 GLU A CA 1
ATOM 3678 C C . GLU A 1 460 ? -0.593 2.891 28.397 1.00 83.06 460 GLU A C 1
ATOM 3680 O O . GLU A 1 460 ? -1.653 2.627 28.968 1.00 83.06 460 GLU A O 1
ATOM 3685 N N . ASP A 1 461 ? -0.377 2.559 27.125 1.00 85.50 461 ASP A N 1
ATOM 3686 C CA . ASP A 1 461 ? -1.344 1.860 26.283 1.00 85.50 461 ASP A CA 1
ATOM 3687 C C . ASP A 1 461 ? -1.591 0.426 26.773 1.00 85.50 461 ASP A C 1
ATOM 3689 O O . ASP A 1 461 ? -2.738 -0.030 26.763 1.00 85.50 461 ASP A O 1
ATOM 3693 N N . TYR A 1 462 ? -0.562 -0.275 27.266 1.00 84.56 462 TYR A N 1
ATOM 3694 C CA . TYR A 1 462 ? -0.722 -1.596 27.882 1.00 84.56 462 TYR A CA 1
ATOM 3695 C C . TYR A 1 462 ? -1.650 -1.541 29.101 1.00 84.56 462 TYR A C 1
ATOM 3697 O O . TYR A 1 462 ? -2.621 -2.296 29.178 1.00 84.56 462 TYR A O 1
ATOM 3705 N N . GLU A 1 463 ? -1.386 -0.630 30.041 1.00 85.50 463 GLU A N 1
ATOM 3706 C CA . GLU A 1 463 ? -2.184 -0.482 31.263 1.00 85.50 463 GLU A CA 1
ATOM 3707 C C . GLU A 1 463 ? -3.634 -0.087 30.951 1.00 85.50 463 GLU A C 1
ATOM 3709 O O . GLU A 1 463 ? -4.572 -0.596 31.572 1.00 85.50 463 GLU A O 1
ATOM 3714 N N . LYS A 1 464 ? -3.843 0.768 29.944 1.00 84.94 464 LYS A N 1
ATOM 3715 C CA . LYS A 1 464 ? -5.185 1.123 29.461 1.00 84.94 464 LYS A CA 1
ATOM 3716 C C . LYS A 1 464 ? -5.906 -0.056 28.825 1.00 84.94 464 LYS A C 1
ATOM 3718 O O . LYS A 1 464 ? -7.089 -0.256 29.111 1.00 84.94 464 LYS A O 1
ATOM 3723 N N . ALA A 1 465 ? -5.220 -0.824 27.979 1.00 84.31 465 ALA A N 1
ATOM 3724 C CA . ALA A 1 465 ? -5.786 -2.016 27.359 1.00 84.31 465 ALA A CA 1
ATOM 3725 C C . ALA A 1 465 ? -6.228 -3.024 28.430 1.00 84.31 465 ALA A C 1
ATOM 3727 O O . ALA A 1 465 ? -7.369 -3.481 28.397 1.00 84.31 465 ALA A O 1
ATOM 3728 N N . GLU A 1 466 ? -5.384 -3.279 29.433 1.00 82.31 466 GLU A N 1
ATOM 3729 C CA . GLU A 1 466 ? -5.708 -4.134 30.581 1.00 82.31 466 GLU A CA 1
ATOM 3730 C C . GLU A 1 466 ? -6.918 -3.629 31.375 1.00 82.31 466 GLU A C 1
ATOM 3732 O O . GLU A 1 466 ? -7.869 -4.373 31.629 1.00 82.31 466 GLU A O 1
ATOM 3737 N N . ALA A 1 467 ? -6.932 -2.342 31.727 1.00 84.31 467 ALA A N 1
ATOM 3738 C CA . ALA A 1 467 ? -8.029 -1.749 32.486 1.00 84.31 467 ALA A CA 1
ATOM 3739 C C . ALA A 1 467 ? -9.369 -1.777 31.727 1.00 84.31 467 ALA A C 1
ATOM 3741 O O . ALA A 1 467 ? -10.433 -1.798 32.354 1.00 84.31 467 ALA A O 1
ATOM 3742 N N . ALA A 1 468 ? -9.336 -1.745 30.393 1.00 80.62 468 ALA A N 1
ATOM 3743 C CA . ALA A 1 468 ? -10.523 -1.857 29.555 1.00 80.62 468 ALA A CA 1
ATOM 3744 C C . ALA A 1 468 ? -11.018 -3.308 29.453 1.00 80.62 468 ALA A C 1
ATOM 3746 O O . ALA A 1 468 ? -12.217 -3.539 29.602 1.00 80.62 468 ALA A O 1
ATOM 3747 N N . SER A 1 469 ? -10.112 -4.276 29.294 1.00 73.25 469 SER A N 1
ATOM 3748 C CA . SER A 1 469 ? -10.443 -5.708 29.239 1.00 73.25 469 SER A CA 1
ATOM 3749 C C . SER A 1 469 ? -11.035 -6.252 30.545 1.00 73.25 469 SER A C 1
ATOM 3751 O O . SER A 1 469 ? -11.727 -7.260 30.528 1.00 73.25 469 SER A O 1
ATOM 3753 N N . GLN A 1 470 ? -10.804 -5.593 31.686 1.00 67.69 470 GLN A N 1
ATOM 3754 C CA . GLN A 1 470 ? -11.433 -5.947 32.970 1.00 67.69 470 GLN A CA 1
ATOM 3755 C C . GLN A 1 470 ? -12.874 -5.420 33.128 1.00 67.69 470 GLN A C 1
ATOM 3757 O O . GLN A 1 470 ? -13.557 -5.794 34.083 1.00 67.69 470 GLN A O 1
ATOM 3762 N N . LYS A 1 471 ? -13.323 -4.514 32.248 1.00 61.16 471 LYS A N 1
ATOM 3763 C CA . LYS A 1 471 ? -14.655 -3.879 32.295 1.00 61.16 471 LYS A CA 1
ATOM 3764 C C . LYS A 1 471 ? -15.635 -4.430 31.255 1.00 61.16 471 LYS A C 1
ATOM 3766 O O . LYS A 1 471 ? -16.833 -4.178 31.390 1.00 61.16 471 LYS A O 1
ATOM 3771 N N . GLU A 1 472 ? -15.120 -5.086 30.221 1.00 57.31 472 GLU A N 1
ATOM 3772 C CA . GLU A 1 472 ? -15.868 -5.778 29.159 1.00 57.31 472 GLU A CA 1
ATOM 3773 C C . GLU A 1 472 ? -16.079 -7.249 29.542 1.00 57.31 472 GLU A C 1
ATOM 3775 O O . GLU A 1 472 ? -17.176 -7.768 29.231 1.00 57.31 472 GLU A O 1
#

Solvent-accessible surface area (backbone atoms only — not comparable to full-atom values): 25618 Å² total; per-residue (Å²): 130,78,68,67,58,55,55,53,53,52,38,64,74,70,63,66,95,54,102,67,74,61,61,57,36,71,81,64,81,47,61,51,85,82,67,71,72,34,51,71,39,57,47,57,52,51,29,60,77,65,57,69,42,71,80,63,44,73,65,54,52,53,50,49,50,56,54,52,70,70,62,75,74,67,76,93,41,61,55,74,82,82,50,93,43,68,73,38,73,46,81,42,65,38,54,95,89,41,68,36,48,41,29,18,70,28,70,33,24,47,26,33,39,27,57,65,73,40,51,69,66,56,26,51,50,52,53,54,49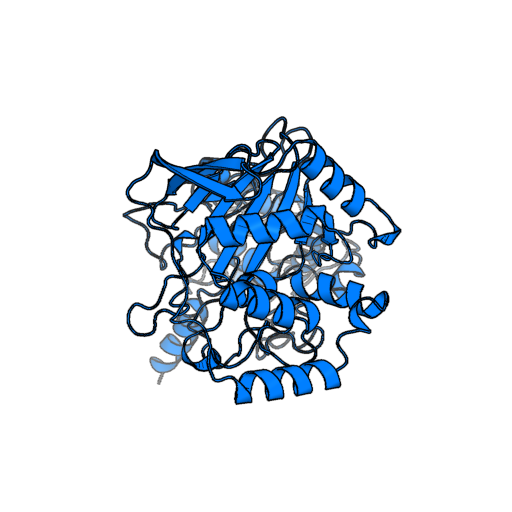,44,65,30,65,90,64,64,31,62,42,78,50,49,45,78,66,54,85,42,77,67,63,70,70,59,76,82,81,88,77,59,75,42,69,28,77,40,58,79,44,39,66,76,63,40,26,80,84,73,77,66,49,31,39,66,66,32,52,43,49,43,49,23,69,75,56,46,36,60,52,40,59,68,53,53,52,54,49,30,63,75,68,69,56,66,57,50,77,88,56,41,28,41,68,74,48,52,74,70,44,45,37,29,31,48,52,48,50,49,57,49,40,54,72,71,38,58,81,30,32,54,39,32,39,33,29,32,56,40,80,50,47,59,93,81,28,56,71,56,23,50,51,54,52,26,48,32,54,71,44,61,40,57,51,60,44,62,51,20,17,56,59,39,36,37,37,41,27,47,62,60,14,28,25,38,45,43,65,87,39,52,63,58,84,58,68,89,42,49,42,48,54,61,49,90,64,63,65,77,83,43,65,81,66,39,34,49,40,31,38,34,44,37,38,37,22,44,32,60,44,77,33,59,46,23,46,25,22,37,48,35,60,51,85,85,70,51,80,94,69,68,81,50,74,34,42,79,90,66,18,49,40,47,16,83,66,9,49,82,62,24,65,37,68,48,72,49,41,52,14,19,33,41,39,34,33,34,33,41,69,30,86,89,69,27,21,52,37,51,57,36,76,34,38,33,28,24,30,21,25,20,71,35,63,46,43,39,34,32,40,41,40,26,37,57,47,40,69,90,47,53,85,57,64,36,77,53,45,46,72,70,59,47,56,48,32,53,61,48,65,76,74,111

Radius of gyration: 23.45 Å; Cα contacts (8 Å, |Δi|>4): 897; chains: 1; bounding box: 55×56×70 Å

pLDDT: mean 80.35, std 20.93, range [22.41, 98.88]